Protein AF-A0A971TPI3-F1 (afdb_monomer)

Mean predicted aligned error: 12.89 Å

Sequence (382 aa):
MPWTTAAADTLTGEERGRYAQLAARSMSDFSSQDLGDYIRLRKKEQEGDPNGPLPVHEVRHFASRAVGTPYRLHAGRFDLTQADCVTFVERTIALGLARDFCTYQWLCDRLRHRNGSVDVLDRNFFTLADWVPNNSWLLRDITAELGAEPVSFDYVVFRRSFLRNVRYGLGSQPEAITAYEVQLGAFPTHEEAMEAVELYAAKGLPVIAERQPRGDRLLWIVLLQYPSHADAVAGLSQVRPIQPSAMLTERSKAAAKAAKIAAAPEKEVIEEHYVSRDDLPSVLHRLQSADVCLIIRSQQGSPGSKPSVYCDHMGILDISSEDGSVLLVHSSPPRVRADKLLDFLDRHRHIVGIKVLRMREDFEMPTMDGQDADAGAIKEVE

pLDDT: mean 78.59, std 21.13, range [24.19, 98.88]

Solvent-accessible surface area (backbone atoms only — not comparable to full-atom values): 21483 Å² total; per-residue (Å²): 134,87,88,77,76,75,59,51,82,65,55,52,76,66,53,46,52,53,41,53,57,55,70,74,48,62,55,45,76,48,50,74,64,54,48,25,50,45,40,36,47,52,52,44,55,38,70,37,40,96,77,45,76,50,52,49,55,34,20,40,50,42,49,62,57,43,52,65,29,34,41,31,85,86,35,53,82,83,44,51,54,36,20,19,26,64,48,39,45,41,41,22,50,17,57,24,69,32,66,36,50,68,50,26,53,50,39,34,38,32,57,44,8,48,81,37,42,94,41,83,88,36,39,42,78,45,58,79,84,30,32,48,64,57,35,48,66,46,34,41,80,42,37,72,73,52,76,52,82,56,48,73,45,70,36,74,42,47,50,23,62,47,56,74,64,57,63,70,85,71,95,76,80,95,68,91,70,71,57,48,74,42,48,34,49,76,23,81,41,68,65,64,39,48,56,51,44,52,58,39,42,76,73,73,43,62,65,48,80,46,74,61,94,78,69,96,61,42,27,31,35,34,36,65,60,33,94,39,74,71,72,69,51,66,92,56,94,61,65,53,79,74,49,72,68,55,57,50,45,51,54,47,50,52,51,53,50,52,49,52,43,69,68,39,54,60,68,48,76,42,85,44,63,24,38,38,57,86,50,41,81,79,33,54,90,72,62,51,53,39,24,37,39,34,34,27,29,52,42,82,54,62,93,93,50,76,59,48,50,48,79,77,48,40,25,36,27,37,58,38,91,87,78,64,48,54,25,38,34,32,28,42,90,72,26,20,40,74,40,50,44,66,63,52,48,67,76,37,75,54,46,51,26,37,30,38,30,33,68,50,93,81,52,70,82,80,62,90,83,59,77,76,79,80,87,68,86,73,75,83,77,133

Radius of gyration: 24.0 Å; Cα contacts (8 Å, |Δi|>4): 607; chains: 1; bounding box: 65×76×62 Å

Foldseek 3Di:
DDDDPPQPQQDDPVLVVLLVVLVVDQQLPDDLVSLQSNLQSVQRRQPSPPCRDDLLVQLLVLLVSFFPQFEDDPDDLLRSNYDAFQSSLQQSSLSSPDNGSVSSVQSSLQQQFQNSPPDPLRGQPACVPHNCVSCCLWKDWCFPVLPADWDKDKAKDQQLVVLVVPDPPDDDDPDDFPKDKFWQDWALDPVVQVVVCVVCVVVVFDWDWDWDPDDNTTIIIITTTDNDPCVNCPPRPGGDGPPVVVVVVVVVVVVVSVVSSVPDDRMDIDMDIFDFLVCCVVRLVVDAFFKKKFWKFWADDPPPDDTHIGGDGIFTWHQDPPPRFIWGFGADPGGTDTDRPNVVCVVPVRGGGIIIMDTDPPRDDDDPVPSPDPPDPPPDDD

Secondary structure (DSSP, 8-state):
-----PPP--S-HHHHHHHHHHHTS-GGG--HHHHHHHHHHHHHHHTT-TT---HHHHHHHHHHHTTTPBB-TT--SS-TT-B-HHHHHHHHHHHHH-SSHHHHHHHHHHHHBGGG---TTTB--SIIIIIHHHTTTTEEE-GGGGSSPPEEEEEEE-HHHHHHH--SSS----S----EEEEEEEESSHHHHHHHHHHHHHTT--EEEEE-SSSS--EEEEEEEES-HHHHHTT-SS-----HHHHHHHHHHHHHHHHHHHHS-S-EEEEEEEEETTTHHHHGGG--TTPEEEEEEEE--STTSPPEEEEEEEEEEEE-TTT-PEEEEEEETTEEEEEEHHHHHHH-TTEEEEEEEEE-SS--PPPTTGGGSSS-------

Structure (mmCIF, N/CA/C/O backbone):
data_AF-A0A971TPI3-F1
#
_entry.id   AF-A0A971TPI3-F1
#
loop_
_atom_site.group_PDB
_atom_site.id
_atom_site.type_symbol
_atom_site.label_atom_id
_atom_site.label_alt_id
_atom_site.label_comp_id
_atom_site.label_asym_id
_atom_site.label_entity_id
_atom_site.label_seq_id
_atom_site.pdbx_PDB_ins_code
_atom_site.Cartn_x
_atom_site.Cartn_y
_atom_site.Cartn_z
_atom_site.occupancy
_atom_site.B_iso_or_equiv
_atom_site.auth_seq_id
_atom_site.auth_comp_id
_atom_site.auth_asym_id
_atom_site.auth_atom_id
_atom_site.pdbx_PDB_model_num
ATOM 1 N N . MET A 1 1 ? -15.466 -32.227 21.411 1.00 34.19 1 MET A N 1
ATOM 2 C CA . MET A 1 1 ? -15.448 -31.221 22.493 1.00 34.19 1 MET A CA 1
ATOM 3 C C . MET A 1 1 ? -15.855 -29.890 21.880 1.00 34.19 1 MET A C 1
ATOM 5 O O . MET A 1 1 ? -15.120 -29.441 21.008 1.00 34.19 1 MET A O 1
ATOM 9 N N . PRO A 1 2 ? -17.015 -29.300 22.210 1.00 32.81 2 PRO A N 1
ATOM 10 C CA . PRO A 1 2 ? -17.340 -27.970 21.716 1.00 32.81 2 PRO A CA 1
ATOM 11 C C . PRO A 1 2 ? -16.542 -26.942 22.527 1.00 32.81 2 PRO A C 1
ATOM 13 O O . PRO A 1 2 ? -16.675 -26.859 23.746 1.00 32.81 2 PRO A O 1
ATOM 16 N N . TRP A 1 3 ? -15.664 -26.207 21.849 1.00 31.50 3 TRP A N 1
ATOM 17 C CA . TRP A 1 3 ? -14.920 -25.091 22.421 1.00 31.50 3 TRP A CA 1
ATOM 18 C C . TRP A 1 3 ? -15.837 -23.867 22.442 1.00 31.50 3 TRP A C 1
ATOM 20 O O . TRP A 1 3 ? -15.974 -23.168 21.445 1.00 31.50 3 TRP A O 1
ATOM 30 N N . THR A 1 4 ? -16.496 -23.625 23.570 1.00 38.69 4 THR A N 1
ATOM 31 C CA . THR A 1 4 ? -17.126 -22.336 23.879 1.00 38.69 4 THR A CA 1
ATOM 32 C C . THR A 1 4 ? -16.383 -21.707 25.045 1.00 38.69 4 THR A C 1
ATOM 34 O O . THR A 1 4 ? -16.837 -21.754 26.185 1.00 38.69 4 THR A O 1
ATOM 37 N N . THR A 1 5 ? -15.223 -21.121 24.771 1.00 38.56 5 THR A N 1
ATOM 38 C CA . THR A 1 5 ? -14.745 -19.993 25.570 1.00 38.56 5 THR A CA 1
ATOM 39 C C . THR A 1 5 ? -15.382 -18.755 24.966 1.00 38.56 5 THR A C 1
ATOM 41 O O . THR A 1 5 ? -14.972 -18.301 23.902 1.00 38.56 5 THR A O 1
ATOM 44 N N . ALA A 1 6 ? -16.444 -18.258 25.605 1.00 41.62 6 ALA A N 1
ATOM 45 C CA . ALA A 1 6 ? -16.920 -16.910 25.337 1.00 41.62 6 ALA A CA 1
ATOM 46 C C . ALA A 1 6 ? -15.723 -15.969 25.521 1.00 41.62 6 ALA A C 1
ATOM 48 O O . ALA A 1 6 ? -15.088 -16.005 26.579 1.00 41.62 6 ALA A O 1
ATOM 49 N N . ALA A 1 7 ? -15.379 -15.203 24.483 1.00 49.88 7 ALA A N 1
ATOM 50 C CA . ALA A 1 7 ? -14.380 -14.149 24.596 1.00 49.88 7 ALA A CA 1
ATOM 51 C C . ALA A 1 7 ? -14.745 -13.291 25.814 1.00 49.88 7 ALA A C 1
ATOM 53 O O . ALA A 1 7 ? -15.918 -12.945 25.992 1.00 49.88 7 ALA A O 1
ATOM 54 N N . ALA A 1 8 ? -13.773 -13.035 26.692 1.00 55.38 8 ALA A N 1
ATOM 55 C CA . ALA A 1 8 ? -13.998 -12.175 27.844 1.00 55.38 8 ALA A CA 1
ATOM 56 C C . ALA A 1 8 ? -14.561 -10.846 27.335 1.00 55.38 8 ALA A C 1
ATOM 58 O O . ALA A 1 8 ? -14.019 -10.264 26.398 1.00 55.38 8 ALA A O 1
ATOM 59 N N . ASP A 1 9 ? -15.677 -10.404 27.904 1.00 64.81 9 ASP A N 1
ATOM 60 C CA . ASP A 1 9 ? -16.329 -9.189 27.447 1.00 64.81 9 ASP A CA 1
ATOM 61 C C . ASP A 1 9 ? -15.531 -7.971 27.928 1.00 64.81 9 ASP A C 1
ATOM 63 O O . ASP A 1 9 ? -15.686 -7.505 29.056 1.00 64.81 9 ASP A O 1
ATOM 67 N N . THR A 1 10 ? -14.585 -7.524 27.106 1.00 83.62 10 THR A N 1
ATOM 68 C CA . THR A 1 10 ? -13.577 -6.522 27.475 1.00 83.62 10 THR A CA 1
ATOM 69 C C . THR A 1 10 ? -14.098 -5.088 27.402 1.00 83.62 10 THR A C 1
ATOM 71 O O . THR A 1 10 ? -13.563 -4.209 28.080 1.00 83.62 10 THR A O 1
ATOM 74 N N . LEU A 1 11 ? -15.136 -4.822 26.603 1.00 88.38 11 LEU A N 1
ATOM 75 C CA . LEU A 1 11 ? -15.721 -3.490 26.435 1.00 88.38 11 LEU A CA 1
ATOM 76 C C . LEU A 1 11 ? -16.780 -3.186 27.502 1.00 88.38 11 LEU A C 1
ATOM 78 O O . LEU A 1 11 ? -17.653 -4.007 27.789 1.00 88.38 11 LEU A O 1
ATOM 82 N N . THR A 1 12 ? -16.789 -1.955 28.023 1.00 92.69 12 THR A N 1
ATOM 83 C CA . THR A 1 12 ? -17.933 -1.468 28.813 1.00 92.69 12 THR A CA 1
ATOM 84 C C . THR A 1 12 ? -19.187 -1.320 27.938 1.00 92.69 12 THR A C 1
ATOM 86 O O . THR A 1 12 ? -19.118 -1.297 26.707 1.00 92.69 12 THR A O 1
ATOM 89 N N . GLY A 1 13 ? -20.367 -1.184 28.557 1.00 93.25 13 GLY A N 1
ATOM 90 C CA . GLY A 1 13 ? -21.617 -0.963 27.815 1.00 93.25 13 GLY A CA 1
ATOM 91 C C . GLY A 1 13 ? -21.589 0.292 26.930 1.00 93.25 13 GLY A C 1
ATOM 92 O O . GLY A 1 13 ? -22.049 0.253 25.790 1.00 93.25 13 GLY A O 1
ATOM 93 N N . GLU A 1 14 ? -20.992 1.381 27.424 1.00 94.62 14 GLU A N 1
ATOM 94 C CA . GLU A 1 14 ? -20.804 2.626 26.667 1.00 94.62 14 GLU A CA 1
ATOM 95 C C . GLU A 1 14 ? -19.835 2.434 25.493 1.00 94.62 14 GLU A C 1
ATOM 97 O O . GLU A 1 14 ? -20.136 2.818 24.362 1.00 94.62 14 GLU A O 1
ATOM 102 N N . GLU A 1 15 ? -18.701 1.775 25.739 1.00 95.25 15 GLU A N 1
ATOM 103 C CA . GLU A 1 15 ? -17.701 1.484 24.712 1.00 95.25 15 GLU A CA 1
ATOM 104 C C . GLU A 1 15 ? -18.266 0.612 23.591 1.00 95.25 15 GLU A C 1
ATOM 106 O O . GLU A 1 15 ? -18.025 0.890 22.417 1.00 95.25 15 GLU A O 1
ATOM 111 N N . ARG A 1 16 ? -19.073 -0.399 23.932 1.00 94.62 16 ARG A N 1
ATOM 112 C CA . ARG A 1 16 ? -19.761 -1.231 22.939 1.00 94.62 16 ARG A CA 1
ATOM 113 C C . ARG A 1 16 ? -20.748 -0.418 22.110 1.00 94.62 16 ARG A C 1
ATOM 115 O O . ARG A 1 16 ? -20.797 -0.583 20.893 1.00 94.62 16 ARG A O 1
ATOM 122 N N . GLY A 1 17 ? -21.504 0.476 22.749 1.00 96.44 17 GLY A N 1
ATOM 123 C CA . GLY A 1 17 ? -22.415 1.390 22.059 1.00 96.44 17 GLY A CA 1
ATOM 124 C C . GLY A 1 17 ? -21.681 2.288 21.062 1.00 96.44 17 GLY A C 1
ATOM 125 O O . GLY A 1 17 ? -22.074 2.377 19.896 1.00 96.44 17 GLY A O 1
ATOM 126 N N . ARG A 1 18 ? -20.564 2.893 21.487 1.00 96.56 18 ARG A N 1
ATOM 127 C CA . ARG A 1 18 ? -19.708 3.725 20.629 1.00 96.56 18 ARG A CA 1
ATOM 128 C C . ARG A 1 18 ? -19.097 2.925 19.480 1.00 96.56 18 ARG A C 1
ATOM 130 O O . ARG A 1 18 ? -19.127 3.380 18.337 1.00 96.56 18 ARG A O 1
ATOM 137 N N . TYR A 1 19 ? -18.575 1.734 19.757 1.00 95.88 19 TYR A N 1
ATOM 138 C CA . TYR A 1 19 ? -17.974 0.882 18.737 1.00 95.88 19 TYR A CA 1
ATOM 139 C C . TYR A 1 19 ? -19.001 0.440 17.691 1.00 95.88 19 TYR A C 1
ATOM 141 O O . TYR A 1 19 ? -18.743 0.581 16.499 1.00 95.88 19 TYR A O 1
ATOM 149 N N . ALA A 1 20 ? -20.195 0.013 18.112 1.00 96.25 20 ALA A N 1
ATOM 150 C CA . ALA A 1 20 ? -21.283 -0.344 17.203 1.00 96.25 20 ALA A CA 1
ATOM 151 C C . ALA A 1 20 ? -21.720 0.845 16.326 1.00 96.25 20 ALA A C 1
ATOM 153 O O . ALA A 1 20 ? -21.923 0.683 15.122 1.00 96.25 20 ALA A O 1
ATOM 154 N N . GLN A 1 21 ? -21.802 2.054 16.896 1.00 97.12 21 GLN A N 1
ATOM 155 C CA . GLN A 1 21 ? -22.106 3.276 16.144 1.00 97.12 21 GLN A CA 1
ATOM 156 C C . GLN A 1 21 ? -21.060 3.553 15.051 1.00 97.12 21 GLN A C 1
ATOM 158 O O . GLN A 1 21 ? -21.416 3.888 13.921 1.00 97.12 21 GLN A O 1
ATOM 163 N N . LEU A 1 22 ? -19.770 3.418 15.372 1.00 96.56 22 LEU A N 1
ATOM 164 C CA . LEU A 1 22 ? -18.677 3.602 14.412 1.00 96.56 22 LEU A CA 1
ATOM 165 C C . LEU A 1 22 ? -18.646 2.478 13.366 1.00 96.56 22 LEU A C 1
ATOM 167 O O . LEU A 1 22 ? -18.477 2.735 12.174 1.00 96.56 22 LEU A O 1
ATOM 171 N N . ALA A 1 23 ? -18.878 1.234 13.783 1.00 95.31 23 ALA A N 1
ATOM 172 C CA . ALA A 1 23 ? -18.947 0.079 12.898 1.00 95.31 23 ALA A CA 1
ATOM 173 C C . ALA A 1 23 ? -20.118 0.169 11.899 1.00 95.31 23 ALA A C 1
ATOM 175 O O . ALA A 1 23 ? -20.005 -0.342 10.790 1.00 95.31 23 ALA A O 1
ATOM 176 N N . ALA A 1 24 ? -21.209 0.862 12.224 1.00 95.50 24 ALA A N 1
ATOM 177 C CA . ALA A 1 24 ? -22.316 1.077 11.289 1.00 95.50 24 ALA A CA 1
ATOM 178 C C . ALA A 1 24 ? -22.044 2.168 10.231 1.00 95.50 24 ALA A C 1
ATOM 180 O O . ALA A 1 24 ? -22.747 2.238 9.225 1.00 95.50 24 ALA A O 1
ATOM 181 N N . ARG A 1 25 ? -21.043 3.031 10.447 1.00 94.44 25 ARG A N 1
ATOM 182 C CA . ARG A 1 25 ? -20.687 4.147 9.555 1.00 94.44 25 ARG A CA 1
ATOM 183 C C . ARG A 1 25 ? -19.625 3.740 8.531 1.00 94.44 25 ARG A C 1
ATOM 185 O O . ARG A 1 25 ? -18.779 2.885 8.805 1.00 94.44 25 ARG A O 1
ATOM 192 N N . SER A 1 26 ? -19.624 4.415 7.379 1.00 93.56 26 SER A N 1
ATOM 193 C CA . SER A 1 26 ? -18.519 4.340 6.418 1.00 93.56 26 SER A CA 1
ATOM 194 C C . SER A 1 26 ? -17.253 4.949 7.019 1.00 93.56 26 SER A C 1
ATOM 196 O O . SER A 1 26 ? -17.314 5.989 7.677 1.00 93.56 26 SER A O 1
ATOM 198 N N . MET A 1 27 ? -16.089 4.348 6.749 1.00 91.62 27 MET A N 1
ATOM 199 C CA . MET A 1 27 ? -14.809 4.934 7.171 1.00 91.62 27 MET A CA 1
ATOM 200 C C . MET A 1 27 ? -14.518 6.270 6.478 1.00 91.62 27 MET A C 1
ATOM 202 O O . MET A 1 27 ? -13.765 7.071 7.020 1.00 91.62 27 MET A O 1
ATOM 206 N N . SER A 1 28 ? -15.133 6.539 5.320 1.00 89.81 28 SER A N 1
ATOM 207 C CA . SER A 1 28 ? -15.018 7.837 4.640 1.00 89.81 28 SER A CA 1
ATOM 208 C C . SER A 1 28 ? -15.566 9.004 5.455 1.00 89.81 28 SER A C 1
ATOM 210 O O . SER A 1 28 ? -15.191 10.142 5.198 1.00 89.81 28 SER A O 1
ATOM 212 N N . ASP A 1 29 ? -16.432 8.722 6.429 1.00 88.75 29 ASP A N 1
ATOM 213 C CA . ASP A 1 29 ? -17.135 9.735 7.215 1.00 88.75 29 ASP A CA 1
ATOM 214 C C . ASP A 1 29 ? -16.492 9.927 8.594 1.00 88.75 29 ASP A C 1
ATOM 216 O O . ASP A 1 29 ? -17.061 10.591 9.463 1.00 88.75 29 ASP A O 1
ATOM 220 N N . PHE A 1 30 ? -15.355 9.275 8.850 1.00 85.50 30 PHE A N 1
ATOM 221 C CA . PHE A 1 30 ? -14.676 9.329 10.138 1.00 85.50 30 PHE A CA 1
ATOM 222 C C . PHE A 1 30 ? -13.859 10.614 10.255 1.00 85.50 30 PHE A C 1
ATOM 224 O O . PHE A 1 30 ? -13.057 10.947 9.383 1.00 85.50 30 PHE A O 1
ATOM 231 N N . SER A 1 31 ? -14.002 11.293 11.391 1.00 84.19 31 SER A N 1
ATOM 232 C CA . SER A 1 31 ? -12.979 12.225 11.867 1.00 84.19 31 SER A CA 1
ATOM 233 C C . SER A 1 31 ? -11.734 11.468 12.357 1.00 84.19 31 SER A C 1
ATOM 235 O O . SER A 1 31 ? -11.777 10.261 12.604 1.00 84.19 31 SER A O 1
ATOM 237 N N . SER A 1 32 ? -10.625 12.178 12.584 1.00 79.94 32 SER A N 1
ATOM 238 C CA . SER A 1 32 ? -9.436 11.593 13.226 1.00 79.94 32 SER A CA 1
ATOM 239 C C . SER A 1 32 ? -9.753 10.990 14.602 1.00 79.94 32 SER A C 1
ATOM 241 O O . SER A 1 32 ? -9.215 9.939 14.948 1.00 79.94 32 SER A O 1
ATOM 243 N N . GLN A 1 33 ? -10.663 11.615 15.362 1.00 82.62 33 GLN A N 1
ATOM 244 C CA . GLN A 1 33 ? -11.116 11.099 16.656 1.00 82.62 33 GLN A CA 1
ATOM 245 C C . GLN A 1 33 ? -11.944 9.820 16.495 1.00 82.62 33 GLN A C 1
ATOM 247 O O . GLN A 1 33 ? -11.685 8.844 17.190 1.00 82.62 33 GLN A O 1
ATOM 252 N N . ASP A 1 34 ? -12.896 9.795 15.554 1.00 87.50 34 ASP A N 1
ATOM 253 C CA . ASP A 1 34 ? -13.685 8.590 15.257 1.00 87.50 34 ASP A CA 1
ATOM 254 C C . ASP A 1 34 ? -12.780 7.412 14.871 1.00 87.50 34 ASP A C 1
ATOM 256 O O . ASP A 1 34 ? -12.996 6.287 15.317 1.00 87.50 34 ASP A O 1
ATOM 260 N N . LEU A 1 35 ? -11.746 7.668 14.062 1.00 87.12 35 LEU A N 1
ATOM 261 C CA . LEU A 1 35 ? -10.783 6.647 13.666 1.00 87.12 35 LEU A CA 1
ATOM 262 C C . LEU A 1 35 ? -9.962 6.139 14.855 1.00 87.12 35 LEU A C 1
ATOM 264 O O . LEU A 1 35 ? -9.815 4.928 15.018 1.00 87.12 35 LEU A O 1
ATOM 268 N N . GLY A 1 36 ? -9.450 7.047 15.689 1.00 86.12 36 GLY A N 1
ATOM 269 C CA . GLY A 1 36 ? -8.718 6.689 16.903 1.00 86.12 36 GLY A CA 1
ATOM 270 C C . GLY A 1 36 ? -9.563 5.851 17.865 1.00 86.12 36 GLY A C 1
ATOM 271 O O . GLY A 1 36 ? -9.105 4.806 18.331 1.00 86.12 36 GLY A O 1
ATOM 272 N N . ASP A 1 37 ? -10.814 6.260 18.094 1.00 88.50 37 ASP A N 1
ATOM 273 C CA . ASP A 1 37 ? -11.783 5.509 18.895 1.00 88.50 37 ASP A CA 1
ATOM 274 C C . ASP A 1 37 ? -12.017 4.115 18.310 1.00 88.50 37 ASP A C 1
ATOM 276 O O . ASP A 1 37 ? -11.981 3.129 19.042 1.00 88.50 37 ASP A O 1
ATOM 280 N N . TYR A 1 38 ? -12.231 4.018 16.995 1.00 95.00 38 TYR A N 1
ATOM 281 C CA . TYR A 1 38 ? -12.516 2.752 16.327 1.00 95.00 38 TYR A CA 1
ATOM 282 C C . TYR A 1 38 ? -11.358 1.758 16.444 1.00 95.00 38 TYR A C 1
ATOM 284 O O . TYR A 1 38 ? -11.591 0.605 16.802 1.00 95.00 38 TYR A O 1
ATOM 292 N N . ILE A 1 39 ? -10.118 2.197 16.189 1.00 90.50 39 ILE A N 1
ATOM 293 C CA . ILE A 1 39 ? -8.923 1.348 16.318 1.00 90.50 39 ILE A CA 1
ATOM 294 C C . ILE A 1 39 ? -8.799 0.846 17.761 1.00 90.50 39 ILE A C 1
ATOM 296 O O . ILE A 1 39 ? -8.692 -0.360 17.985 1.00 90.50 39 ILE A O 1
ATOM 300 N N . ARG A 1 40 ? -8.874 1.754 18.743 1.00 90.69 40 ARG A N 1
ATOM 301 C CA . ARG A 1 40 ? -8.741 1.415 20.165 1.00 90.69 40 ARG A CA 1
ATOM 302 C C . ARG A 1 40 ? -9.818 0.428 20.618 1.00 90.69 40 ARG A C 1
ATOM 304 O O . ARG A 1 40 ? -9.504 -0.567 21.263 1.00 90.69 40 ARG A O 1
ATOM 311 N N . LEU A 1 41 ? -11.082 0.708 20.301 1.00 92.56 41 LEU A N 1
ATOM 312 C CA . LEU A 1 41 ? -12.219 -0.117 20.715 1.00 92.56 41 LEU A CA 1
ATOM 313 C C . LEU A 1 41 ? -12.183 -1.497 20.063 1.00 92.56 41 LEU A C 1
ATOM 315 O O . LEU A 1 41 ? -12.420 -2.488 20.745 1.00 92.56 41 LEU A O 1
ATOM 319 N N . ARG A 1 42 ? -11.820 -1.572 18.778 1.00 91.75 42 ARG A N 1
ATOM 320 C CA . ARG A 1 42 ? -11.638 -2.844 18.078 1.00 91.75 42 ARG A CA 1
ATOM 321 C C . ARG A 1 42 ? -10.539 -3.689 18.713 1.00 91.75 42 ARG A C 1
ATOM 323 O O . ARG A 1 42 ? -10.759 -4.867 18.963 1.00 91.75 42 ARG A O 1
ATOM 330 N N . LYS A 1 43 ? -9.374 -3.100 19.000 1.00 86.69 43 LYS A N 1
ATOM 331 C CA . LYS A 1 43 ? -8.283 -3.824 19.671 1.00 86.69 43 LYS A CA 1
ATOM 332 C C . LYS A 1 43 ? -8.720 -4.319 21.043 1.00 86.69 43 LYS A C 1
ATOM 334 O O . LYS A 1 43 ? -8.518 -5.487 21.345 1.00 86.69 43 LYS A O 1
ATOM 339 N N . LYS A 1 44 ? -9.397 -3.471 21.817 1.00 87.62 44 LYS A N 1
ATOM 340 C CA . LYS A 1 44 ? -9.919 -3.844 23.130 1.00 87.62 44 LYS A CA 1
ATOM 341 C C . LYS A 1 44 ? -10.931 -4.989 23.043 1.00 87.62 44 LYS A C 1
ATOM 343 O O . LYS A 1 44 ? -10.796 -5.950 23.786 1.00 87.62 44 LYS A O 1
ATOM 348 N N . GLU A 1 45 ? -11.880 -4.955 22.105 1.00 86.56 45 GLU A N 1
ATOM 349 C CA . GLU A 1 45 ? -12.819 -6.066 21.842 1.00 86.56 45 GLU A CA 1
ATOM 350 C C . GLU A 1 45 ? -12.091 -7.392 21.554 1.00 86.56 45 GLU A C 1
ATOM 352 O O . GLU A 1 45 ? -12.550 -8.462 21.945 1.00 86.56 45 GLU A O 1
ATOM 357 N N . GLN A 1 46 ? -10.931 -7.313 20.905 1.00 82.62 46 GLN A N 1
ATOM 358 C CA . GLN A 1 46 ? -10.120 -8.461 20.507 1.00 82.62 46 GLN A CA 1
ATOM 359 C C . GLN A 1 46 ? -9.172 -8.974 21.603 1.00 82.62 46 GLN A C 1
ATOM 361 O O . GLN A 1 46 ? -8.696 -10.100 21.491 1.00 82.62 46 GLN A O 1
ATOM 366 N N . GLU A 1 47 ? -8.903 -8.206 22.667 1.00 75.19 47 GLU A N 1
ATOM 367 C CA . GLU A 1 47 ? -7.999 -8.597 23.771 1.00 75.19 47 GLU A CA 1
ATOM 368 C C . GLU A 1 47 ? -8.446 -9.880 24.500 1.00 75.19 47 GLU A C 1
ATOM 370 O O . GLU A 1 47 ? -7.636 -10.530 25.158 1.00 75.19 47 GLU A O 1
ATOM 375 N N . GLY A 1 48 ? -9.719 -10.268 24.372 1.00 60.06 48 GLY A N 1
ATOM 376 C CA . GLY A 1 48 ? -10.259 -11.517 24.914 1.00 60.06 48 GLY A CA 1
ATOM 377 C C . GLY A 1 48 ? -9.971 -12.771 24.075 1.00 60.06 48 GLY A C 1
ATOM 378 O O . GLY A 1 48 ? -10.336 -13.865 24.510 1.00 60.06 48 GLY A O 1
ATOM 379 N N . ASP A 1 49 ? -9.356 -12.636 22.895 1.00 64.12 49 ASP A N 1
ATOM 380 C CA . ASP A 1 49 ? -9.000 -13.752 22.015 1.00 64.12 49 ASP A CA 1
ATOM 381 C C . ASP A 1 49 ? -7.524 -14.156 22.220 1.00 64.12 49 ASP A C 1
ATOM 383 O O . ASP A 1 49 ? -6.618 -13.406 21.844 1.00 64.12 49 ASP A O 1
ATOM 387 N N . PRO A 1 50 ? -7.236 -15.343 22.790 1.00 52.22 50 PRO A N 1
ATOM 388 C CA . PRO A 1 50 ? -5.866 -15.832 22.950 1.00 52.22 50 PRO A CA 1
ATOM 389 C C . PRO A 1 50 ? -5.152 -16.097 21.611 1.00 52.22 50 PRO A C 1
ATOM 391 O O . PRO A 1 50 ? -3.932 -16.239 21.601 1.00 52.22 50 PRO A O 1
ATOM 394 N N . ASN A 1 51 ? -5.885 -16.128 20.492 1.00 51.56 51 ASN A N 1
ATOM 395 C CA . ASN A 1 51 ? -5.354 -16.151 19.128 1.00 51.56 51 ASN A CA 1
ATOM 396 C C . ASN A 1 51 ? -5.519 -14.793 18.428 1.00 51.56 51 ASN A C 1
ATOM 398 O O . ASN A 1 51 ? -5.656 -14.780 17.202 1.00 51.56 51 ASN A O 1
ATOM 402 N N . GLY A 1 52 ? -5.561 -13.698 19.207 1.00 57.75 52 GLY A N 1
ATOM 403 C CA . GLY A 1 52 ? -5.919 -12.338 18.793 1.00 57.75 52 GLY A CA 1
ATOM 404 C C . GLY A 1 52 ? -5.500 -12.010 17.362 1.00 57.75 52 GLY A C 1
ATOM 405 O O . GLY A 1 52 ? -4.425 -12.425 16.925 1.00 57.75 52 GLY A O 1
ATOM 406 N N . PRO A 1 53 ? -6.350 -11.310 16.594 1.00 66.56 53 PRO A N 1
ATOM 407 C CA . PRO A 1 53 ? -6.350 -11.436 15.151 1.00 66.56 53 PRO A CA 1
ATOM 408 C C . PRO A 1 53 ? -4.982 -11.100 14.586 1.00 66.56 53 PRO A C 1
ATOM 410 O O . PRO A 1 53 ? -4.458 -9.998 14.770 1.00 66.56 53 PRO A O 1
ATOM 413 N N . LEU A 1 54 ? -4.425 -12.088 13.886 1.00 82.00 54 LEU A N 1
ATOM 414 C CA . LEU A 1 54 ? -3.188 -11.941 13.144 1.00 82.00 54 LEU A CA 1
ATOM 415 C C . LEU A 1 54 ? -3.269 -10.668 12.287 1.00 82.00 54 LEU A C 1
ATOM 417 O O . LEU A 1 54 ? -4.339 -10.382 11.739 1.00 82.00 54 LEU A O 1
ATOM 421 N N . PRO A 1 55 ? -2.165 -9.925 12.107 1.00 88.56 55 PRO A N 1
ATOM 422 C CA . PRO A 1 55 ? -2.125 -8.735 11.259 1.00 88.56 55 PRO A CA 1
ATOM 423 C C . PRO A 1 55 ? -2.854 -8.886 9.916 1.00 88.56 55 PRO A C 1
ATOM 425 O O . PRO A 1 55 ? -3.578 -7.987 9.495 1.00 88.56 55 PRO A O 1
ATOM 428 N N . VAL A 1 56 ? -2.749 -10.056 9.281 1.00 90.75 56 VAL A N 1
ATOM 429 C CA . VAL A 1 56 ? -3.442 -10.386 8.026 1.00 90.75 56 VAL A CA 1
ATOM 430 C C . VAL A 1 56 ? -4.974 -10.315 8.128 1.00 90.75 56 VAL A C 1
ATOM 432 O O . VAL A 1 56 ? -5.628 -9.833 7.204 1.00 90.75 56 VAL A O 1
ATOM 435 N N . HIS A 1 57 ? -5.569 -10.721 9.253 1.00 91.44 57 HIS A N 1
ATOM 436 C CA . HIS A 1 57 ? -7.014 -10.619 9.481 1.00 91.44 57 HIS A CA 1
ATOM 437 C C . HIS A 1 57 ? -7.454 -9.159 9.613 1.00 91.44 57 HIS A C 1
ATOM 439 O O . HIS A 1 57 ? -8.503 -8.774 9.094 1.00 91.44 57 HIS A O 1
ATOM 445 N N . GLU A 1 58 ? -6.634 -8.329 10.254 1.00 93.56 58 GLU A N 1
ATOM 446 C CA . GLU A 1 58 ? -6.929 -6.908 10.416 1.00 93.56 58 GLU A CA 1
ATOM 447 C C . GLU A 1 58 ? -6.764 -6.142 9.099 1.00 93.56 58 GLU A C 1
ATOM 449 O O . GLU A 1 58 ? -7.634 -5.351 8.737 1.00 93.56 58 GLU A O 1
ATOM 454 N N . VAL A 1 59 ? -5.719 -6.432 8.318 1.00 96.62 59 VAL A N 1
ATOM 455 C CA . VAL A 1 59 ? -5.556 -5.882 6.961 1.00 96.62 59 VAL A CA 1
ATOM 456 C C . VAL A 1 59 ? -6.756 -6.248 6.084 1.00 96.62 59 VAL A C 1
ATOM 458 O O . VAL A 1 59 ? -7.323 -5.372 5.429 1.00 96.62 59 VAL A O 1
ATOM 461 N N . ARG A 1 60 ? -7.207 -7.511 6.117 1.00 95.88 60 ARG A N 1
ATOM 462 C CA . ARG A 1 60 ? -8.422 -7.951 5.413 1.00 95.88 60 ARG A CA 1
ATOM 463 C C . ARG A 1 60 ? -9.659 -7.165 5.860 1.00 95.88 60 ARG A C 1
ATOM 465 O O . ARG A 1 60 ? -10.417 -6.686 5.016 1.00 95.88 60 ARG A O 1
ATOM 472 N N . HIS A 1 61 ? -9.858 -7.005 7.169 1.00 95.56 61 HIS A N 1
ATOM 473 C CA . HIS A 1 61 ? -10.975 -6.234 7.724 1.00 95.56 61 HIS A CA 1
ATOM 474 C C . HIS A 1 61 ? -10.983 -4.798 7.195 1.00 95.56 61 HIS A C 1
ATOM 476 O O . HIS A 1 61 ? -11.995 -4.336 6.667 1.00 95.56 61 HIS A O 1
ATOM 482 N N . PHE A 1 62 ? -9.850 -4.097 7.262 1.00 97.31 62 PHE A N 1
ATOM 483 C CA . PHE A 1 62 ? -9.764 -2.716 6.787 1.00 97.31 62 PHE A CA 1
ATOM 484 C C . PHE A 1 62 ? -9.848 -2.590 5.260 1.00 97.31 62 PHE A C 1
ATOM 486 O O . PHE A 1 62 ? -10.375 -1.589 4.773 1.00 97.31 62 PHE A O 1
ATOM 493 N N . ALA A 1 63 ? -9.412 -3.600 4.498 1.00 97.81 63 ALA A N 1
ATOM 494 C CA . ALA A 1 63 ? -9.634 -3.658 3.053 1.00 97.81 63 ALA A CA 1
ATOM 495 C C . ALA A 1 63 ? -11.137 -3.702 2.740 1.00 97.81 63 ALA A C 1
ATOM 497 O O . ALA A 1 63 ? -11.631 -2.902 1.946 1.00 97.81 63 ALA A O 1
ATOM 498 N N . SER A 1 64 ? -11.879 -4.585 3.419 1.00 96.19 64 SER A N 1
ATOM 499 C CA . SER A 1 64 ? -13.333 -4.702 3.262 1.00 96.19 64 SER A CA 1
ATOM 500 C C . SER A 1 64 ? -14.062 -3.423 3.672 1.00 96.19 64 SER A C 1
ATOM 502 O O . SER A 1 64 ? -14.942 -2.960 2.948 1.00 96.19 64 SER A O 1
ATOM 504 N N . ARG A 1 65 ? -13.672 -2.811 4.795 1.00 96.25 65 ARG A N 1
ATOM 505 C CA . ARG A 1 65 ? -14.273 -1.568 5.306 1.00 96.25 65 ARG A CA 1
ATOM 506 C C . ARG A 1 65 ? -14.106 -0.371 4.371 1.00 96.25 65 ARG A C 1
ATOM 508 O O . ARG A 1 65 ? -14.878 0.578 4.467 1.00 96.25 65 ARG A O 1
ATOM 515 N N . ALA A 1 66 ? -13.076 -0.383 3.529 1.00 96.88 66 ALA A N 1
ATOM 516 C CA . ALA A 1 66 ? -12.783 0.694 2.592 1.00 96.88 66 ALA A CA 1
ATOM 517 C C . ALA A 1 66 ? -13.562 0.570 1.272 1.00 96.88 66 ALA A C 1
ATOM 519 O O . ALA A 1 66 ? -13.545 1.506 0.475 1.00 96.88 66 ALA A O 1
ATOM 520 N N . VAL A 1 67 ? -14.247 -0.553 1.013 1.00 97.12 67 VAL A N 1
ATOM 521 C CA . VAL A 1 67 ? -15.099 -0.702 -0.176 1.00 97.12 67 VAL A CA 1
ATOM 522 C C . VAL A 1 67 ? -16.156 0.401 -0.193 1.00 97.12 67 VAL A C 1
ATOM 524 O O . VAL A 1 67 ? -16.865 0.622 0.783 1.00 97.12 67 VAL A O 1
ATOM 527 N N . GLY A 1 68 ? -16.258 1.103 -1.321 1.00 97.19 68 GLY A N 1
ATOM 528 C CA . GLY A 1 68 ? -17.131 2.265 -1.474 1.00 97.19 68 GLY A CA 1
ATOM 529 C C . GLY A 1 68 ? -16.425 3.616 -1.345 1.00 97.19 68 GLY A C 1
ATOM 530 O O . GLY A 1 68 ? -16.951 4.587 -1.889 1.00 97.19 68 GLY A O 1
ATOM 531 N N . THR A 1 69 ? -15.231 3.692 -0.737 1.00 97.31 69 THR A N 1
ATOM 532 C CA . THR A 1 69 ? -14.473 4.950 -0.617 1.00 97.31 69 THR A CA 1
ATOM 533 C C . THR A 1 69 ? -14.214 5.564 -2.003 1.00 97.31 69 THR A C 1
ATOM 535 O O . THR A 1 69 ? -13.652 4.884 -2.869 1.00 97.31 69 THR A O 1
ATOM 538 N N . PRO A 1 70 ? -14.601 6.831 -2.245 1.00 96.56 70 PRO A N 1
ATOM 539 C CA . PRO A 1 70 ? -14.384 7.520 -3.513 1.00 96.56 70 PRO A CA 1
ATOM 540 C C . PRO A 1 70 ? -12.932 7.506 -4.001 1.00 96.56 70 PRO A C 1
ATOM 542 O O . PRO A 1 70 ? -11.986 7.667 -3.230 1.00 96.56 70 PRO A O 1
ATOM 545 N N . TYR A 1 71 ? -12.750 7.365 -5.313 1.00 94.38 71 TYR A N 1
ATOM 546 C CA . TYR A 1 71 ? -11.429 7.449 -5.921 1.00 94.38 71 TYR A CA 1
ATOM 547 C C . TYR A 1 71 ? -10.981 8.906 -6.079 1.00 94.38 71 TYR A C 1
ATOM 549 O O . TYR A 1 71 ? -11.720 9.734 -6.614 1.00 94.38 71 TYR A O 1
ATOM 557 N N . ARG A 1 72 ? -9.726 9.192 -5.721 1.00 88.50 72 ARG A N 1
ATOM 558 C CA . ARG A 1 72 ? -9.031 10.428 -6.101 1.00 88.50 72 ARG A CA 1
ATOM 559 C C . ARG A 1 72 ? -7.553 10.165 -6.305 1.00 88.50 72 ARG A C 1
ATOM 561 O O . ARG A 1 72 ? -6.872 9.727 -5.384 1.00 88.50 72 ARG A O 1
ATOM 568 N N . LEU A 1 73 ? -7.052 10.504 -7.489 1.00 80.81 73 LEU A N 1
ATOM 569 C CA . LEU A 1 73 ? -5.618 10.511 -7.749 1.00 80.81 73 LEU A CA 1
ATOM 570 C C . LEU A 1 73 ? -4.928 11.512 -6.811 1.00 80.81 73 LEU A C 1
ATOM 572 O O . LEU A 1 73 ? -5.391 12.647 -6.681 1.00 80.81 73 LEU A O 1
ATOM 576 N N . HIS A 1 74 ? -3.825 11.097 -6.185 1.00 78.69 74 HIS A N 1
ATOM 577 C CA . HIS A 1 74 ? -3.108 11.885 -5.179 1.00 78.69 74 HIS A CA 1
ATOM 578 C C . HIS A 1 74 ? -3.949 12.171 -3.928 1.00 78.69 74 HIS A C 1
ATOM 580 O O . HIS A 1 74 ? -3.869 13.262 -3.361 1.00 78.69 74 HIS A O 1
ATOM 586 N N . ALA A 1 75 ? -4.764 11.198 -3.506 1.00 75.88 75 ALA A N 1
ATOM 587 C CA . ALA A 1 75 ? -5.503 11.288 -2.252 1.00 75.88 75 ALA A CA 1
ATOM 588 C C . ALA A 1 75 ? -4.565 11.593 -1.068 1.00 75.88 75 ALA A C 1
ATOM 590 O O . 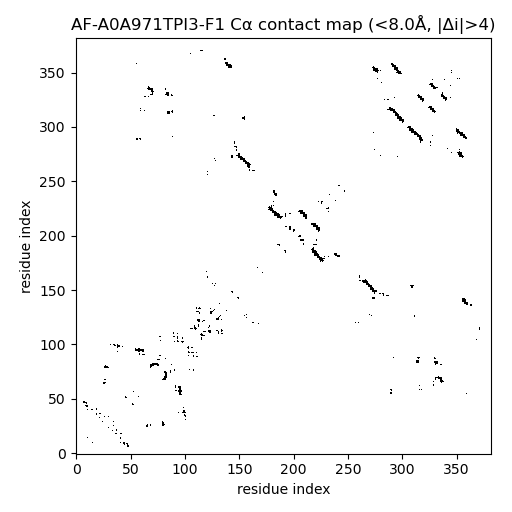ALA A 1 75 ? -3.379 11.243 -1.069 1.00 75.88 75 ALA A O 1
ATOM 591 N N . GLY A 1 76 ? -5.103 12.268 -0.052 1.00 75.62 76 GLY A N 1
ATOM 592 C CA . GLY A 1 76 ? -4.352 12.592 1.154 1.00 75.62 76 GLY A CA 1
ATOM 593 C C . GLY A 1 76 ? -3.930 11.326 1.900 1.00 75.62 76 GLY A C 1
ATOM 594 O O . GLY A 1 76 ? -4.685 10.363 1.997 1.00 75.62 76 GLY A O 1
ATOM 595 N N . ARG A 1 77 ? -2.719 11.335 2.464 1.00 79.25 77 ARG A N 1
ATOM 596 C CA . ARG A 1 77 ? -2.139 10.178 3.170 1.00 79.25 77 ARG A CA 1
ATOM 597 C C . ARG A 1 77 ? -2.991 9.707 4.353 1.00 79.25 77 ARG A C 1
ATOM 599 O O . ARG A 1 77 ? -3.110 8.508 4.564 1.00 79.25 77 ARG A O 1
ATOM 606 N N . PHE A 1 78 ? -3.586 10.646 5.090 1.00 80.19 78 PHE A N 1
ATOM 607 C CA . PHE A 1 78 ? -4.426 10.373 6.264 1.00 80.19 78 PHE A CA 1
ATOM 608 C C . PHE A 1 78 ? -5.921 10.624 6.010 1.00 80.19 78 PHE A C 1
ATOM 610 O O . PHE A 1 78 ? -6.740 10.344 6.878 1.00 80.19 78 PHE A O 1
ATOM 617 N N . ASP A 1 79 ? -6.276 11.153 4.835 1.00 76.44 79 ASP A N 1
ATOM 618 C CA . ASP A 1 79 ? -7.647 11.520 4.473 1.00 76.44 79 ASP A CA 1
ATOM 619 C C . ASP A 1 79 ? -8.440 10.272 4.083 1.00 76.44 79 ASP A C 1
ATOM 621 O O . ASP A 1 79 ? -8.208 9.699 3.022 1.00 76.44 79 ASP A O 1
ATOM 625 N N . LEU A 1 80 ? -9.383 9.847 4.924 1.00 85.00 80 LEU A N 1
ATOM 626 C CA . LEU A 1 80 ? -10.212 8.666 4.672 1.00 85.00 80 LEU A CA 1
ATOM 627 C C . LEU A 1 80 ? -11.354 8.902 3.676 1.00 85.00 80 LEU A C 1
ATOM 629 O O . LEU A 1 80 ? -11.941 7.930 3.199 1.00 85.00 80 LEU A O 1
ATOM 633 N N . THR A 1 81 ? -11.654 10.155 3.321 1.00 85.88 81 THR A N 1
ATOM 634 C CA . THR A 1 81 ? -12.772 10.482 2.422 1.00 85.88 81 THR A CA 1
ATOM 635 C C . THR A 1 81 ? -12.546 9.953 1.007 1.00 85.88 81 THR A C 1
ATOM 637 O O . THR A 1 81 ? -13.504 9.722 0.272 1.00 85.88 81 THR A O 1
ATOM 640 N N . GLN A 1 82 ? -11.282 9.780 0.606 1.00 90.12 82 GLN A N 1
ATOM 641 C CA . GLN A 1 82 ? -10.886 9.461 -0.763 1.00 90.12 82 GLN A CA 1
ATOM 642 C C . GLN A 1 82 ? -9.656 8.541 -0.806 1.00 90.12 82 GLN A C 1
ATOM 644 O O . GLN A 1 82 ? -8.875 8.454 0.145 1.00 90.12 82 GLN A O 1
ATOM 649 N N . ALA A 1 83 ? -9.437 7.859 -1.932 1.00 92.62 83 ALA A N 1
ATOM 650 C CA . ALA A 1 83 ? -8.274 6.998 -2.128 1.00 92.62 83 ALA A CA 1
ATOM 651 C C . ALA A 1 83 ? -7.790 6.908 -3.577 1.00 92.62 83 ALA A C 1
ATOM 653 O O . ALA A 1 83 ? -8.591 6.755 -4.491 1.00 92.62 83 ALA A O 1
ATOM 654 N N . ASP A 1 84 ? -6.478 6.866 -3.784 1.00 94.31 84 ASP A N 1
ATOM 655 C CA . ASP A 1 84 ? -5.877 6.208 -4.951 1.00 94.31 84 ASP A CA 1
ATOM 656 C C . ASP A 1 84 ? -5.378 4.808 -4.570 1.00 94.31 84 ASP A C 1
ATOM 658 O O . ASP A 1 84 ? -5.519 4.374 -3.426 1.00 94.31 84 ASP A O 1
ATOM 662 N N . CYS A 1 85 ? -4.829 4.072 -5.534 1.00 97.31 85 CYS A N 1
ATOM 663 C CA . CYS A 1 85 ? -4.391 2.696 -5.327 1.00 97.31 85 CYS A CA 1
ATOM 664 C C . CYS A 1 85 ? -3.288 2.565 -4.269 1.00 97.31 85 CYS A C 1
ATOM 666 O O . CYS A 1 85 ? -3.350 1.666 -3.433 1.00 97.31 85 CYS A O 1
ATOM 668 N N . VAL A 1 86 ? -2.330 3.497 -4.258 1.00 96.81 86 VAL A N 1
ATOM 669 C CA . VAL A 1 86 ? -1.198 3.485 -3.325 1.00 96.81 86 VAL A CA 1
ATOM 670 C C . VAL A 1 86 ? -1.655 3.844 -1.918 1.00 96.81 86 VAL A C 1
ATOM 672 O O . VAL A 1 86 ? -1.428 3.086 -0.982 1.00 96.81 86 VAL A O 1
ATOM 675 N N . THR A 1 87 ? -2.349 4.974 -1.758 1.00 95.38 87 THR A N 1
ATOM 676 C CA . THR A 1 87 ? -2.867 5.404 -0.450 1.00 95.38 87 THR A CA 1
ATOM 677 C C . THR A 1 87 ? -3.844 4.394 0.133 1.00 95.38 87 THR A C 1
ATOM 679 O O . THR A 1 87 ? -3.881 4.244 1.349 1.00 95.38 87 THR A O 1
ATOM 682 N N . PHE A 1 88 ? -4.650 3.720 -0.693 1.00 98.50 88 PHE A N 1
ATOM 683 C CA . PHE A 1 88 ? -5.510 2.627 -0.244 1.00 98.50 88 PHE A CA 1
ATOM 684 C C . PHE A 1 88 ? -4.677 1.513 0.400 1.00 98.50 88 PHE A C 1
ATOM 686 O O . PHE A 1 88 ? -4.879 1.228 1.576 1.00 98.50 88 PHE A O 1
ATOM 693 N N . VAL A 1 89 ? -3.697 0.951 -0.320 1.00 98.75 89 VAL A N 1
ATOM 694 C CA . VAL A 1 89 ? -2.861 -0.139 0.212 1.00 98.75 89 VAL A CA 1
ATOM 695 C C . VAL A 1 89 ? -2.103 0.296 1.467 1.00 98.75 89 VAL A C 1
ATOM 697 O O . VAL A 1 89 ? -2.143 -0.406 2.474 1.00 98.75 89 VAL A O 1
ATOM 700 N N . GLU A 1 90 ? -1.459 1.467 1.439 1.00 98.50 90 GLU A N 1
ATOM 701 C CA . GLU A 1 90 ? -0.696 1.988 2.580 1.00 98.50 90 GLU A CA 1
ATOM 702 C C . GLU A 1 90 ? -1.568 2.125 3.834 1.00 98.50 90 GLU A C 1
ATOM 704 O O . GLU A 1 90 ? -1.189 1.651 4.903 1.00 98.50 90 GLU A O 1
ATOM 709 N N . ARG A 1 91 ? -2.757 2.728 3.709 1.00 97.38 91 ARG A N 1
ATOM 710 C CA . ARG A 1 91 ? -3.660 2.923 4.850 1.00 97.38 91 ARG A CA 1
ATOM 711 C C . ARG A 1 91 ? -4.247 1.616 5.344 1.00 97.38 91 ARG A C 1
ATOM 713 O O . ARG A 1 91 ? -4.344 1.431 6.549 1.00 97.38 91 ARG A O 1
ATOM 720 N N . THR A 1 92 ? -4.621 0.708 4.450 1.00 98.25 92 THR A N 1
ATOM 721 C CA . THR A 1 92 ? -5.169 -0.594 4.835 1.00 98.25 92 THR A CA 1
ATOM 722 C C . THR A 1 92 ? -4.148 -1.419 5.621 1.00 98.25 92 THR A C 1
ATOM 724 O O . THR A 1 92 ? -4.493 -1.980 6.661 1.00 98.25 92 THR A O 1
ATOM 727 N N . ILE A 1 93 ? -2.882 -1.428 5.190 1.00 98.31 93 ILE A N 1
ATOM 728 C CA . ILE A 1 93 ? -1.789 -2.062 5.941 1.00 98.31 93 ILE A CA 1
ATOM 729 C C . ILE A 1 93 ? -1.569 -1.348 7.280 1.00 98.31 93 ILE A C 1
ATOM 731 O O . ILE A 1 93 ? -1.533 -1.999 8.323 1.00 98.31 93 ILE A O 1
ATOM 735 N N . ALA A 1 94 ? -1.462 -0.015 7.269 1.00 96.62 94 ALA A N 1
ATOM 736 C CA . ALA A 1 94 ? -1.224 0.767 8.478 1.00 96.62 94 ALA A CA 1
ATOM 737 C C . ALA A 1 94 ? -2.327 0.566 9.526 1.00 96.62 94 ALA A C 1
ATOM 739 O O . ALA A 1 94 ? -2.024 0.359 10.696 1.00 96.62 94 ALA A O 1
ATOM 740 N N . LEU A 1 95 ? -3.598 0.572 9.119 1.00 95.69 95 LEU A N 1
ATOM 741 C CA . LEU A 1 95 ? -4.734 0.321 10.006 1.00 95.69 95 LEU A CA 1
ATOM 742 C C . LEU A 1 95 ? -4.711 -1.096 10.579 1.00 95.69 95 LEU A C 1
ATOM 744 O O . LEU A 1 95 ? -5.002 -1.270 11.759 1.00 95.69 95 LEU A O 1
ATOM 748 N N . GLY A 1 96 ? -4.318 -2.093 9.779 1.00 94.50 96 GLY A N 1
ATOM 749 C CA . GLY A 1 96 ? -4.208 -3.474 10.250 1.00 94.50 96 GLY A CA 1
ATOM 750 C C . GLY A 1 96 ? -3.183 -3.658 11.378 1.00 94.50 96 GLY A C 1
ATOM 751 O O . GLY A 1 96 ? -3.365 -4.489 12.270 1.00 94.50 96 GLY A O 1
ATOM 752 N N . LEU A 1 97 ? -2.126 -2.843 11.363 1.00 92.94 97 LEU A N 1
ATOM 753 C CA . LEU A 1 97 ? -1.015 -2.895 12.316 1.00 92.94 97 LEU A CA 1
ATOM 754 C C . LEU A 1 97 ? -1.138 -1.887 13.470 1.00 92.94 97 LEU A C 1
ATOM 756 O O . LEU A 1 97 ? -0.515 -2.068 14.519 1.00 92.94 97 LEU A O 1
ATOM 760 N N . ALA A 1 98 ? -1.913 -0.819 13.295 1.00 89.38 98 ALA A N 1
ATOM 761 C CA . ALA A 1 98 ? -2.023 0.256 14.268 1.00 89.38 98 ALA A CA 1
ATOM 762 C C . ALA A 1 98 ? -2.735 -0.180 15.558 1.00 89.38 98 ALA A C 1
ATOM 764 O O . ALA A 1 98 ? -3.658 -0.996 15.559 1.00 89.38 98 ALA A O 1
ATOM 765 N N . ARG A 1 99 ? -2.314 0.424 16.673 1.00 81.56 99 ARG A N 1
ATOM 766 C CA . ARG A 1 99 ? -2.957 0.288 17.994 1.00 81.56 99 ARG A CA 1
ATOM 767 C C . ARG A 1 99 ? -3.755 1.530 18.387 1.00 81.56 99 ARG A C 1
ATOM 769 O O . ARG A 1 99 ? -4.666 1.452 19.203 1.00 81.56 99 ARG A O 1
ATOM 776 N N . ASP A 1 100 ? -3.423 2.658 17.773 1.00 76.44 100 ASP A N 1
ATOM 777 C CA . ASP A 1 100 ? -4.035 3.963 17.974 1.00 76.44 100 ASP A CA 1
ATOM 778 C C . ASP A 1 100 ? -3.816 4.842 16.729 1.00 76.44 100 ASP A C 1
ATOM 780 O O . ASP A 1 100 ? -3.157 4.446 15.760 1.00 76.44 100 ASP A O 1
ATOM 784 N N . PHE A 1 101 ? -4.374 6.053 16.755 1.00 80.69 101 PHE A N 1
ATOM 785 C CA . PHE A 1 101 ? -4.255 7.010 15.657 1.00 80.69 101 PHE A CA 1
ATOM 786 C C . PHE A 1 101 ? -2.802 7.446 15.391 1.00 80.69 101 PHE A C 1
ATOM 788 O O . PHE A 1 101 ? -2.407 7.571 14.233 1.00 80.69 101 PHE A O 1
ATOM 795 N N . CYS A 1 102 ? -1.986 7.629 16.433 1.00 79.25 102 CYS A N 1
ATOM 796 C CA . CYS A 1 102 ? -0.591 8.057 16.295 1.00 79.25 102 CYS A CA 1
ATOM 797 C C . CYS A 1 102 ? 0.251 7.003 15.564 1.00 79.25 102 CYS A C 1
ATOM 799 O O . CYS A 1 102 ? 0.989 7.322 14.632 1.00 79.25 102 CYS A O 1
ATOM 801 N N . THR A 1 103 ? 0.093 5.736 15.948 1.00 79.31 103 THR A N 1
ATOM 802 C CA . THR A 1 103 ? 0.760 4.594 15.320 1.00 79.31 103 THR A CA 1
ATOM 803 C C . THR A 1 103 ? 0.293 4.430 13.875 1.00 79.31 103 THR A C 1
ATOM 805 O O . THR A 1 103 ? 1.112 4.167 12.998 1.00 79.31 103 THR A O 1
ATOM 808 N N . TYR A 1 104 ? -0.999 4.642 13.596 1.00 84.69 104 TYR A N 1
ATOM 809 C CA . TYR A 1 104 ? -1.529 4.655 12.228 1.00 84.69 104 TYR A CA 1
ATOM 810 C C . TYR A 1 104 ? -0.851 5.721 11.356 1.00 84.69 104 TYR A C 1
ATOM 812 O O . TYR A 1 104 ? -0.404 5.412 10.248 1.00 84.69 104 TYR A O 1
ATOM 820 N N . GLN A 1 105 ? -0.738 6.959 11.850 1.00 83.38 105 GLN A N 1
ATOM 821 C CA . GLN A 1 105 ? -0.084 8.035 11.104 1.00 83.38 105 GLN A CA 1
ATOM 822 C C . GLN A 1 105 ? 1.388 7.715 10.835 1.00 83.38 105 GLN A C 1
ATOM 824 O O . GLN A 1 105 ? 1.842 7.797 9.694 1.00 83.38 105 GLN A O 1
ATOM 829 N N . TRP A 1 106 ? 2.108 7.279 11.867 1.00 85.00 106 TRP A N 1
ATOM 830 C CA . TRP A 1 106 ? 3.514 6.915 11.747 1.00 85.00 106 TRP A CA 1
ATOM 831 C C . TRP A 1 106 ? 3.737 5.755 10.765 1.00 85.00 106 TRP A C 1
ATOM 833 O O . TRP A 1 106 ? 4.636 5.821 9.929 1.00 85.00 106 TRP A O 1
ATOM 843 N N . LEU A 1 107 ? 2.884 4.726 10.785 1.00 89.25 107 LEU A N 1
ATOM 844 C CA . LEU A 1 107 ? 2.951 3.617 9.829 1.00 89.25 107 LEU A CA 1
ATOM 845 C C . LEU A 1 107 ? 2.705 4.074 8.392 1.00 89.25 107 LEU A C 1
ATOM 847 O O . LEU A 1 107 ? 3.418 3.648 7.484 1.00 89.25 107 LEU A O 1
ATOM 851 N N . CYS A 1 108 ? 1.734 4.962 8.170 1.00 88.12 108 CYS A N 1
ATOM 852 C CA . CYS A 1 108 ? 1.514 5.545 6.849 1.00 88.12 108 CYS A CA 1
ATOM 853 C C . CYS A 1 108 ? 2.757 6.303 6.361 1.00 88.12 108 CYS A C 1
ATOM 855 O O . CYS A 1 108 ? 3.118 6.197 5.188 1.00 88.12 108 CYS A O 1
ATOM 857 N N . ASP A 1 109 ? 3.443 7.032 7.244 1.00 87.12 109 ASP A N 1
ATOM 858 C CA . ASP A 1 109 ? 4.697 7.706 6.907 1.00 87.12 109 ASP A CA 1
ATOM 859 C C . ASP A 1 109 ? 5.829 6.715 6.623 1.00 87.12 109 ASP A C 1
ATOM 861 O O . ASP A 1 109 ? 6.553 6.907 5.643 1.00 87.12 109 ASP A O 1
ATOM 865 N N . ARG A 1 110 ? 5.943 5.636 7.409 1.00 92.81 110 ARG A N 1
ATOM 866 C CA . ARG A 1 110 ? 6.948 4.575 7.242 1.00 92.81 110 ARG A CA 1
ATOM 867 C C . ARG A 1 110 ? 6.773 3.763 5.961 1.00 92.81 110 ARG A C 1
ATOM 869 O O . ARG A 1 110 ? 7.775 3.332 5.389 1.00 92.81 110 ARG A O 1
ATOM 876 N N . LEU A 1 111 ? 5.531 3.557 5.527 1.00 95.75 111 LEU A N 1
ATOM 877 C CA . LEU A 1 111 ? 5.206 2.900 4.260 1.00 95.75 111 LEU A CA 1
ATOM 878 C C . LEU A 1 111 ? 5.459 3.834 3.070 1.00 95.75 111 LEU A C 1
ATOM 880 O O . LEU A 1 111 ? 5.992 3.406 2.041 1.00 95.75 111 LEU A O 1
ATOM 884 N N . ARG A 1 112 ? 5.104 5.119 3.216 1.00 92.50 112 ARG A N 1
ATOM 885 C CA . ARG A 1 112 ? 5.200 6.122 2.150 1.00 92.50 112 ARG A CA 1
ATOM 886 C C . ARG A 1 112 ? 6.618 6.633 1.918 1.00 92.50 112 ARG A C 1
ATOM 888 O O . ARG A 1 112 ? 6.926 7.020 0.789 1.00 92.50 112 ARG A O 1
ATOM 895 N N . HIS A 1 113 ? 7.457 6.666 2.948 1.00 87.81 113 HIS A N 1
ATOM 896 C CA . HIS A 1 113 ? 8.829 7.154 2.855 1.00 87.81 113 HIS A CA 1
ATOM 897 C C . HIS A 1 113 ? 9.810 6.170 3.457 1.00 87.81 113 HIS A C 1
ATOM 899 O O . HIS A 1 113 ? 9.544 5.515 4.468 1.00 87.81 113 HIS A O 1
ATOM 905 N N . ARG A 1 114 ? 10.994 6.127 2.858 1.00 88.31 114 ARG A N 1
ATOM 906 C CA . ARG A 1 114 ? 12.134 5.387 3.369 1.00 88.31 114 ARG A CA 1
ATOM 907 C C . ARG A 1 114 ? 12.365 5.749 4.836 1.00 88.31 114 ARG A C 1
ATOM 909 O O . ARG A 1 114 ? 12.527 6.915 5.188 1.00 88.31 114 ARG A O 1
ATOM 916 N N . ASN A 1 115 ? 12.338 4.729 5.692 1.00 84.50 115 ASN A N 1
ATOM 917 C CA . ASN A 1 115 ? 12.542 4.834 7.140 1.00 84.50 115 ASN A CA 1
ATOM 918 C C . ASN A 1 115 ? 11.564 5.777 7.875 1.00 84.50 115 ASN A C 1
ATOM 920 O O . ASN A 1 115 ? 11.807 6.128 9.022 1.00 84.50 115 ASN A O 1
ATOM 924 N N . GLY A 1 116 ? 10.451 6.179 7.248 1.00 80.69 116 GLY A N 1
ATOM 925 C CA . GLY A 1 116 ? 9.502 7.132 7.836 1.00 80.69 116 GLY A CA 1
ATOM 926 C C . GLY A 1 116 ? 9.995 8.581 7.867 1.00 80.69 116 GLY A C 1
ATOM 927 O O . GLY A 1 116 ? 9.370 9.413 8.521 1.00 80.69 116 GLY A O 1
ATOM 928 N N . SER A 1 117 ? 11.086 8.896 7.160 1.00 81.56 117 SER A N 1
ATOM 929 C CA . SER A 1 117 ? 11.575 10.267 6.980 1.00 81.56 117 SER A CA 1
ATOM 930 C C . SER A 1 117 ? 10.651 11.016 6.020 1.00 81.56 117 SER A C 1
ATOM 932 O O . SER A 1 117 ? 10.627 10.731 4.822 1.00 81.56 117 SER A O 1
ATOM 934 N N . VAL A 1 118 ? 9.848 11.954 6.530 1.00 73.94 118 VAL A N 1
ATOM 935 C CA . VAL A 1 118 ? 8.889 12.721 5.717 1.00 73.94 118 VAL A CA 1
ATOM 936 C C . VAL A 1 118 ? 9.616 13.833 4.949 1.00 73.94 118 VAL A C 1
ATOM 938 O O . VAL A 1 118 ? 9.504 15.016 5.254 1.00 73.94 118 VAL A O 1
ATOM 941 N N . ASP A 1 119 ? 10.361 13.432 3.922 1.00 72.50 119 ASP A N 1
ATOM 942 C CA . ASP A 1 119 ? 10.982 14.294 2.915 1.00 72.50 119 ASP A CA 1
ATOM 943 C C . ASP A 1 119 ? 10.503 13.841 1.529 1.00 72.50 119 ASP A C 1
ATOM 945 O O . ASP A 1 119 ? 10.333 12.650 1.260 1.00 72.50 119 ASP A O 1
ATOM 949 N N . VAL A 1 120 ? 10.298 14.787 0.612 1.00 71.56 120 VAL A N 1
ATOM 950 C CA . VAL A 1 120 ? 9.949 14.470 -0.777 1.00 71.56 120 VAL A CA 1
ATOM 951 C C . VAL A 1 120 ? 10.976 13.545 -1.426 1.00 71.56 120 VAL A C 1
ATOM 953 O O . VAL A 1 120 ? 10.589 12.700 -2.219 1.00 71.56 120 VAL A O 1
ATOM 956 N N . LEU A 1 121 ? 12.259 13.671 -1.092 1.00 80.12 121 LEU A N 1
ATOM 957 C CA . LEU A 1 121 ? 13.317 12.826 -1.643 1.00 80.12 121 LEU A CA 1
ATOM 958 C C . LEU A 1 121 ? 13.349 11.421 -1.041 1.00 80.12 121 LEU A C 1
ATOM 960 O O . LEU A 1 121 ? 13.845 10.506 -1.692 1.00 80.12 121 LEU A O 1
ATOM 964 N N . ASP A 1 122 ? 12.809 11.256 0.165 1.00 81.25 122 ASP A N 1
ATOM 965 C CA . ASP A 1 122 ? 12.700 9.960 0.833 1.00 81.25 122 ASP A CA 1
ATOM 966 C C . ASP A 1 122 ? 11.363 9.272 0.512 1.00 81.25 122 ASP A C 1
ATOM 968 O O . ASP A 1 122 ? 11.141 8.125 0.898 1.00 81.25 122 ASP A O 1
ATOM 972 N N . ARG A 1 123 ? 10.460 9.938 -0.222 1.00 85.81 123 ARG A N 1
ATOM 973 C CA . ARG A 1 123 ? 9.188 9.362 -0.661 1.00 85.81 123 ARG A CA 1
ATOM 974 C C . ARG A 1 123 ? 9.418 8.217 -1.643 1.00 85.81 123 ARG A C 1
ATOM 976 O O . ARG A 1 123 ? 10.097 8.366 -2.654 1.00 85.81 123 ARG A O 1
ATOM 983 N N . ASN A 1 124 ? 8.726 7.112 -1.397 1.00 93.62 124 ASN A N 1
ATOM 984 C CA . ASN A 1 124 ? 8.667 5.967 -2.290 1.00 93.62 124 ASN A CA 1
ATOM 985 C C . ASN A 1 124 ? 7.814 6.314 -3.522 1.00 93.62 124 ASN A C 1
ATOM 987 O O . ASN A 1 124 ? 6.586 6.196 -3.487 1.00 93.62 124 ASN A O 1
ATOM 991 N N . PHE A 1 125 ? 8.445 6.808 -4.590 1.00 89.88 125 PHE A N 1
ATOM 992 C CA . PHE A 1 125 ? 7.753 7.194 -5.824 1.00 89.88 125 PHE A CA 1
ATOM 993 C C . PHE A 1 125 ? 7.608 6.028 -6.789 1.00 89.88 125 PHE A C 1
ATOM 995 O O . PHE A 1 125 ? 6.551 5.850 -7.391 1.00 89.88 125 PHE A O 1
ATOM 1002 N N . PHE A 1 126 ? 8.675 5.253 -6.948 1.00 93.56 126 PHE A N 1
ATOM 1003 C CA . PHE A 1 126 ? 8.712 4.121 -7.855 1.00 93.56 126 PHE A CA 1
ATOM 1004 C C . PHE A 1 126 ? 8.347 2.861 -7.079 1.00 93.56 126 PHE A C 1
ATOM 1006 O O . PHE A 1 126 ? 9.090 2.450 -6.193 1.00 93.56 126 PHE A O 1
ATOM 1013 N N . THR A 1 127 ? 7.220 2.222 -7.400 1.00 96.38 127 THR A N 1
ATOM 1014 C CA . THR A 1 127 ? 6.741 1.073 -6.616 1.00 96.38 127 THR A CA 1
ATOM 1015 C C . THR A 1 127 ? 7.790 -0.034 -6.514 1.00 96.38 127 THR A C 1
ATOM 1017 O O . THR A 1 127 ? 8.106 -0.466 -5.413 1.00 96.38 127 THR A O 1
ATOM 1020 N N . LEU A 1 128 ? 8.381 -0.442 -7.640 1.00 97.06 128 LEU A N 1
ATOM 1021 C CA . LEU A 1 128 ? 9.360 -1.535 -7.669 1.00 97.06 128 LEU A CA 1
ATOM 1022 C C . LEU A 1 128 ? 10.756 -1.102 -7.186 1.00 97.06 128 LEU A C 1
ATOM 1024 O O . LEU A 1 128 ? 11.409 -1.845 -6.470 1.00 97.06 128 LEU A O 1
ATOM 1028 N N . ALA A 1 129 ? 11.193 0.123 -7.505 1.00 95.81 129 ALA A N 1
ATOM 1029 C CA . ALA A 1 129 ? 12.542 0.588 -7.149 1.00 95.81 129 ALA A CA 1
ATOM 1030 C C . ALA A 1 129 ? 12.659 1.196 -5.742 1.00 95.81 129 ALA A C 1
ATOM 1032 O O . ALA A 1 129 ? 13.758 1.249 -5.198 1.00 95.81 129 ALA A O 1
ATOM 1033 N N . ASP A 1 130 ? 11.551 1.668 -5.160 1.00 96.12 130 ASP A N 1
ATOM 1034 C CA . ASP A 1 130 ? 11.535 2.339 -3.857 1.00 96.12 130 ASP A CA 1
ATOM 1035 C C . ASP A 1 130 ? 10.596 1.638 -2.878 1.00 96.12 130 ASP A C 1
ATOM 1037 O O . ASP A 1 130 ? 11.023 1.203 -1.812 1.00 96.12 130 ASP A O 1
ATOM 1041 N N . TRP A 1 131 ? 9.305 1.538 -3.217 1.00 98.12 131 TRP A N 1
ATOM 1042 C CA . TRP A 1 131 ? 8.272 1.141 -2.256 1.00 98.12 131 TRP A CA 1
ATOM 1043 C C . TRP A 1 131 ? 8.443 -0.304 -1.793 1.00 98.12 131 TRP A C 1
ATOM 1045 O O . TRP A 1 131 ? 8.393 -0.559 -0.595 1.00 98.12 131 TRP A O 1
ATOM 1055 N N . VAL A 1 132 ? 8.678 -1.235 -2.720 1.00 98.19 132 VAL A N 1
ATOM 1056 C CA . VAL A 1 132 ? 8.931 -2.650 -2.417 1.00 98.19 132 VAL A CA 1
ATOM 1057 C C . VAL A 1 132 ? 10.190 -2.816 -1.553 1.00 98.19 132 VAL A C 1
ATOM 1059 O O . VAL A 1 132 ? 10.058 -3.308 -0.430 1.00 98.19 132 VAL A O 1
ATOM 1062 N N . PRO A 1 133 ? 11.394 -2.372 -1.976 1.00 97.31 133 PRO A N 1
ATOM 1063 C CA . PRO A 1 133 ? 12.601 -2.576 -1.176 1.00 97.31 133 PRO A CA 1
ATOM 1064 C C . PRO A 1 133 ? 12.566 -1.839 0.171 1.00 97.31 133 PRO A C 1
ATOM 1066 O O . PRO A 1 133 ? 12.948 -2.422 1.187 1.00 97.31 133 PRO A O 1
ATOM 1069 N N . ASN A 1 134 ? 12.047 -0.605 0.245 1.00 97.38 134 ASN A N 1
ATOM 1070 C CA . ASN A 1 134 ? 11.984 0.152 1.507 1.00 97.38 134 ASN A CA 1
ATOM 1071 C C . ASN A 1 134 ? 10.930 -0.379 2.496 1.00 97.38 134 ASN A C 1
ATOM 1073 O O . ASN A 1 134 ? 10.959 0.001 3.675 1.00 97.38 134 ASN A O 1
ATOM 1077 N N . ASN A 1 135 ? 10.028 -1.257 2.040 1.00 97.81 135 ASN A N 1
ATOM 1078 C CA . ASN A 1 135 ? 9.038 -1.955 2.863 1.00 97.81 135 ASN A CA 1
ATOM 1079 C C . ASN A 1 135 ? 9.333 -3.454 3.050 1.00 97.81 135 ASN A C 1
ATOM 1081 O O . ASN A 1 135 ? 8.497 -4.179 3.587 1.00 97.81 135 ASN A O 1
ATOM 1085 N N . SER A 1 136 ? 10.547 -3.901 2.705 1.00 96.81 136 SER A N 1
ATOM 1086 C CA . SER A 1 136 ? 11.004 -5.291 2.884 1.00 96.81 136 SER A CA 1
ATOM 1087 C C . SER A 1 136 ? 11.101 -5.757 4.345 1.00 96.81 136 SER A C 1
ATOM 1089 O O . SER A 1 136 ? 11.125 -6.957 4.618 1.00 96.81 136 SER A O 1
ATOM 1091 N N . TRP A 1 137 ? 11.099 -4.811 5.291 1.00 95.12 137 TRP A N 1
ATOM 1092 C CA . TRP A 1 137 ? 10.977 -5.079 6.727 1.00 95.12 137 TRP A CA 1
ATOM 1093 C C . TRP A 1 137 ? 9.630 -5.720 7.093 1.00 95.12 137 TRP A C 1
ATOM 1095 O O . TRP A 1 137 ? 9.559 -6.466 8.061 1.00 95.12 137 TRP A O 1
ATOM 1105 N N . LEU A 1 138 ? 8.575 -5.446 6.314 1.00 96.56 138 LEU A N 1
ATOM 1106 C CA . LEU A 1 138 ? 7.210 -5.927 6.545 1.00 96.56 138 LEU A CA 1
ATOM 1107 C C . LEU A 1 138 ? 6.756 -6.931 5.487 1.00 96.56 138 LEU A C 1
ATOM 1109 O O . LEU A 1 138 ? 6.060 -7.894 5.802 1.00 96.56 138 LEU A O 1
ATOM 1113 N N . LEU A 1 139 ? 7.096 -6.678 4.225 1.00 98.12 139 LEU A N 1
ATOM 1114 C CA . LEU A 1 139 ? 6.588 -7.410 3.072 1.00 98.12 139 LEU A CA 1
ATOM 1115 C C . LEU A 1 139 ? 7.724 -8.171 2.394 1.00 98.12 139 LEU A C 1
ATOM 1117 O O . LEU A 1 139 ? 8.774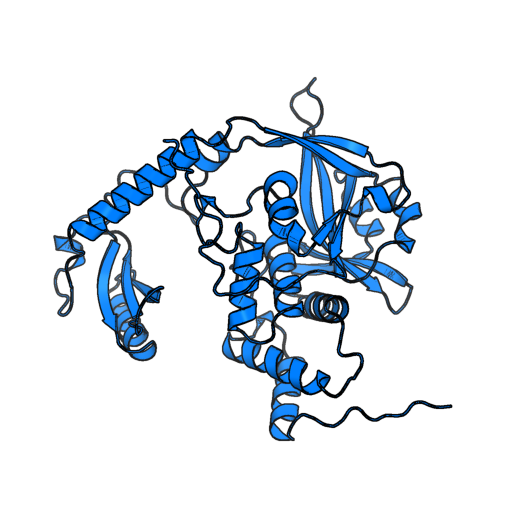 -7.607 2.108 1.00 98.12 139 LEU A O 1
ATOM 1121 N N . ARG A 1 140 ? 7.501 -9.443 2.082 1.00 97.88 140 ARG A N 1
ATOM 1122 C CA . ARG A 1 140 ? 8.399 -10.242 1.243 1.00 97.88 140 ARG A CA 1
ATOM 1123 C C . ARG A 1 140 ? 7.758 -10.477 -0.115 1.00 97.88 140 ARG A C 1
ATOM 1125 O O . ARG A 1 140 ? 6.560 -10.730 -0.197 1.00 97.88 140 ARG A O 1
ATOM 1132 N N . ASP A 1 141 ? 8.550 -10.406 -1.170 1.00 98.44 141 ASP A N 1
ATOM 1133 C CA . ASP A 1 141 ? 8.112 -10.806 -2.501 1.00 98.44 141 ASP A CA 1
ATOM 1134 C C . ASP A 1 141 ? 8.040 -12.332 -2.587 1.00 98.44 141 ASP A C 1
ATOM 1136 O O . ASP A 1 141 ? 9.033 -13.010 -2.340 1.00 98.44 141 ASP A O 1
ATOM 1140 N N . ILE A 1 142 ? 6.860 -12.864 -2.907 1.00 98.31 142 ILE A N 1
ATOM 1141 C CA . ILE A 1 142 ? 6.617 -14.308 -3.017 1.00 98.31 142 ILE A CA 1
ATOM 1142 C C . ILE A 1 142 ? 6.422 -14.759 -4.460 1.00 98.31 142 ILE A C 1
ATOM 1144 O O . ILE A 1 142 ? 6.055 -15.904 -4.700 1.00 98.31 142 ILE A O 1
ATOM 1148 N N . THR A 1 143 ? 6.609 -13.868 -5.429 1.00 98.31 143 THR A N 1
ATOM 1149 C CA . THR A 1 143 ? 6.227 -14.096 -6.826 1.00 98.31 143 THR A CA 1
ATOM 1150 C C . THR A 1 143 ? 6.892 -15.346 -7.401 1.00 98.31 143 THR A C 1
ATOM 1152 O O . THR A 1 143 ? 6.200 -16.211 -7.934 1.00 98.31 143 THR A O 1
ATOM 1155 N N . ALA A 1 144 ? 8.207 -15.497 -7.212 1.00 96.75 144 ALA A N 1
ATOM 1156 C CA . ALA A 1 144 ? 8.949 -16.693 -7.616 1.00 96.75 144 ALA A CA 1
ATOM 1157 C C . ALA A 1 144 ? 8.578 -17.951 -6.815 1.00 96.75 144 ALA A C 1
ATOM 1159 O O . ALA A 1 144 ? 8.757 -19.076 -7.277 1.00 96.75 144 ALA A O 1
ATOM 1160 N N . GLU A 1 145 ? 8.022 -17.779 -5.619 1.00 96.94 145 GLU A N 1
ATOM 1161 C CA . GLU A 1 145 ? 7.604 -18.894 -4.785 1.00 96.94 145 GLU A CA 1
ATOM 1162 C C . GLU A 1 145 ? 6.247 -19.446 -5.196 1.00 96.94 145 GLU A C 1
ATOM 1164 O O . GLU A 1 145 ? 5.934 -20.526 -4.720 1.00 96.94 145 GLU A O 1
ATOM 1169 N N . LEU A 1 146 ? 5.455 -18.779 -6.052 1.00 96.50 146 LEU A N 1
ATOM 1170 C CA . LEU A 1 146 ? 4.088 -19.179 -6.431 1.00 96.50 146 LEU A CA 1
ATOM 1171 C C . LEU A 1 146 ? 4.017 -20.418 -7.341 1.00 96.50 146 LEU A C 1
ATOM 1173 O O . LEU A 1 146 ? 2.949 -21.012 -7.469 1.00 96.50 146 LEU A O 1
ATOM 1177 N N . GLY A 1 147 ? 5.146 -20.904 -7.861 1.00 90.19 147 GLY A N 1
ATOM 1178 C CA . GLY A 1 147 ? 5.236 -22.193 -8.564 1.00 90.19 147 GLY A CA 1
ATOM 1179 C C . GLY A 1 147 ? 4.913 -22.147 -10.060 1.00 90.19 147 GLY A C 1
ATOM 1180 O O . GLY A 1 147 ? 4.970 -23.187 -10.709 1.00 90.19 147 GLY A O 1
ATOM 1181 N N . ALA A 1 148 ? 4.615 -20.965 -10.602 1.00 94.56 148 ALA A N 1
ATOM 1182 C CA . ALA A 1 148 ? 4.729 -20.684 -12.031 1.00 94.56 148 ALA A CA 1
ATOM 1183 C C . ALA A 1 148 ? 6.126 -20.122 -12.331 1.00 94.56 148 ALA A C 1
ATOM 1185 O O . ALA A 1 148 ? 6.709 -19.462 -11.468 1.00 94.56 148 ALA A O 1
ATOM 1186 N N . GLU A 1 149 ? 6.638 -20.358 -13.541 1.00 95.69 149 GLU A N 1
ATOM 1187 C CA . GLU A 1 149 ? 7.916 -19.787 -13.979 1.00 95.69 149 GLU A CA 1
ATOM 1188 C C . GLU A 1 149 ? 7.779 -18.257 -14.097 1.00 95.69 149 GLU A C 1
ATOM 1190 O O . GLU A 1 149 ? 6.950 -17.779 -14.880 1.00 95.69 149 GLU A O 1
ATOM 1195 N N . PRO A 1 150 ? 8.535 -17.460 -13.323 1.00 95.56 150 PRO A N 1
ATOM 1196 C CA . PRO A 1 150 ? 8.402 -16.011 -13.369 1.00 95.56 150 PRO A CA 1
ATOM 1197 C C . PRO A 1 150 ? 8.893 -15.438 -14.697 1.00 95.56 150 PRO A C 1
ATOM 1199 O O . PRO A 1 150 ? 9.931 -15.832 -15.225 1.00 95.56 150 PRO A O 1
ATOM 1202 N N . VAL A 1 151 ? 8.188 -14.432 -15.208 1.00 97.44 151 VAL A N 1
ATOM 1203 C CA . VAL A 1 151 ? 8.639 -13.675 -16.377 1.00 97.44 151 VAL A CA 1
ATOM 1204 C C . VAL A 1 151 ? 9.498 -12.506 -15.910 1.00 97.44 151 VAL A C 1
ATOM 1206 O O . VAL A 1 151 ? 8.989 -11.587 -15.264 1.00 97.44 151 VAL A O 1
ATOM 1209 N N . SER A 1 152 ? 10.785 -12.522 -16.258 1.00 96.75 152 SER A N 1
ATOM 1210 C CA . SER A 1 152 ? 11.711 -11.422 -15.966 1.00 96.75 152 SER A CA 1
ATOM 1211 C C . SER A 1 152 ? 11.567 -10.255 -16.948 1.00 96.75 152 SER A C 1
ATOM 1213 O O . SER A 1 152 ? 11.279 -10.441 -18.134 1.00 96.75 152 SER A O 1
ATOM 1215 N N . PHE A 1 153 ? 11.802 -9.035 -16.470 1.00 95.38 153 PHE A N 1
ATOM 1216 C CA . PHE A 1 153 ? 11.854 -7.824 -17.283 1.00 95.38 153 PHE A CA 1
ATOM 1217 C C . PHE A 1 153 ? 12.789 -6.768 -16.685 1.00 95.38 153 PHE A C 1
ATOM 1219 O O . PHE A 1 153 ? 12.971 -6.681 -15.473 1.00 95.38 153 PHE A O 1
ATOM 1226 N N . ASP A 1 154 ? 13.319 -5.911 -17.557 1.00 94.25 154 ASP A N 1
ATOM 1227 C CA . ASP A 1 154 ? 14.100 -4.742 -17.162 1.00 94.25 154 ASP A CA 1
ATOM 1228 C C . ASP A 1 154 ? 13.163 -3.589 -16.774 1.00 94.25 154 ASP A C 1
ATOM 1230 O O . ASP A 1 154 ? 12.524 -2.967 -17.632 1.00 94.25 154 ASP A O 1
ATOM 1234 N N . TYR A 1 155 ? 13.104 -3.260 -15.486 1.00 93.44 155 TYR A N 1
ATOM 1235 C CA . TYR A 1 155 ? 12.429 -2.069 -14.989 1.00 93.44 155 TYR A CA 1
ATOM 1236 C C . TYR A 1 155 ? 13.374 -0.864 -15.041 1.00 93.44 155 TYR A C 1
ATOM 1238 O O . TYR A 1 155 ? 14.369 -0.785 -14.319 1.00 93.44 155 TYR A O 1
ATOM 1246 N N . VAL A 1 156 ? 13.065 0.091 -15.919 1.00 90.00 156 VAL A N 1
ATOM 1247 C CA . VAL A 1 156 ? 13.905 1.271 -16.158 1.00 90.00 156 VAL A CA 1
ATOM 1248 C C . VAL A 1 156 ? 13.365 2.479 -15.401 1.00 90.00 156 VAL A C 1
ATOM 1250 O O . VAL A 1 156 ? 12.242 2.921 -15.644 1.00 90.00 156 VAL A O 1
ATOM 1253 N N . VAL A 1 157 ? 14.196 3.071 -14.543 1.00 90.31 157 VAL A N 1
ATOM 1254 C CA . VAL A 1 157 ? 13.855 4.251 -13.740 1.00 90.31 157 VAL A CA 1
ATOM 1255 C C . VAL A 1 157 ? 14.758 5.421 -14.103 1.00 90.31 157 VAL A C 1
ATOM 1257 O O . VAL A 1 157 ? 15.979 5.325 -14.038 1.00 90.31 157 VAL A O 1
ATOM 1260 N N . PHE A 1 158 ? 14.157 6.560 -14.443 1.00 88.19 158 PHE A N 1
ATOM 1261 C CA . PHE A 1 158 ? 14.880 7.806 -14.717 1.00 88.19 158 PHE A CA 1
ATOM 1262 C C . PHE A 1 158 ? 14.876 8.720 -13.487 1.00 88.19 158 PHE A C 1
ATOM 1264 O O . PHE A 1 158 ? 14.243 9.779 -13.493 1.00 88.19 158 PHE A O 1
ATOM 1271 N N . ARG A 1 159 ? 15.523 8.286 -12.397 1.00 88.31 159 ARG A N 1
ATOM 1272 C CA . ARG A 1 159 ? 15.366 8.882 -11.059 1.00 88.31 159 ARG A CA 1
ATOM 1273 C C . ARG A 1 159 ? 15.753 10.355 -11.020 1.00 88.31 159 ARG A C 1
ATOM 1275 O O . ARG A 1 159 ? 14.941 11.170 -10.593 1.00 88.31 159 ARG A O 1
ATOM 1282 N N . ARG A 1 160 ? 16.946 10.729 -11.495 1.00 87.06 160 ARG A N 1
ATOM 1283 C CA . ARG A 1 160 ? 17.383 12.139 -11.489 1.00 87.06 160 ARG A CA 1
ATOM 1284 C C . ARG A 1 160 ? 16.435 13.041 -12.275 1.00 87.06 160 ARG A C 1
ATOM 1286 O O . ARG A 1 160 ? 15.994 14.069 -11.760 1.00 87.06 160 ARG A O 1
ATOM 1293 N N . SER A 1 161 ? 16.103 12.657 -13.508 1.00 83.88 161 SER A N 1
ATOM 1294 C CA . SER A 1 161 ? 15.184 13.428 -14.352 1.00 83.88 161 SER A CA 1
ATOM 1295 C C . SER A 1 161 ? 13.785 13.516 -13.747 1.00 83.88 161 SER A C 1
ATOM 1297 O O . SER A 1 161 ? 13.183 14.588 -13.778 1.00 83.88 161 SER A O 1
ATOM 1299 N N . PHE A 1 162 ? 13.286 12.438 -13.142 1.00 83.00 162 PHE A N 1
ATOM 1300 C CA . PHE A 1 162 ? 12.030 12.461 -12.403 1.00 83.00 162 PHE A CA 1
ATOM 1301 C C . PHE A 1 162 ? 12.106 13.427 -11.220 1.00 83.00 162 PHE A C 1
ATOM 1303 O O . PHE A 1 162 ? 11.313 14.355 -11.175 1.00 83.00 162 PHE A O 1
ATOM 1310 N N . LEU A 1 163 ? 13.089 13.300 -10.324 1.00 81.62 163 LEU A N 1
ATOM 1311 C CA . LEU A 1 163 ? 13.232 14.155 -9.138 1.00 81.62 163 LEU A CA 1
ATOM 1312 C C . LEU A 1 163 ? 13.419 15.642 -9.478 1.00 81.62 163 LEU A C 1
ATOM 1314 O O . LEU A 1 163 ? 12.931 16.497 -8.744 1.00 81.62 163 LEU A O 1
ATOM 1318 N N . ARG A 1 164 ? 14.065 15.967 -10.606 1.00 77.25 164 ARG A N 1
ATOM 1319 C CA . ARG A 1 164 ? 14.137 17.344 -11.131 1.00 77.25 164 ARG A CA 1
ATOM 1320 C C . ARG A 1 164 ? 12.757 17.888 -11.521 1.00 77.25 164 ARG A C 1
ATOM 1322 O O . ARG A 1 164 ? 12.511 19.083 -11.397 1.00 77.25 164 ARG A O 1
ATOM 1329 N N . ASN A 1 165 ? 11.880 17.011 -12.004 1.00 69.88 165 ASN A N 1
ATOM 1330 C CA . ASN A 1 165 ? 10.531 17.332 -12.464 1.00 69.88 165 ASN A CA 1
ATOM 1331 C C . ASN A 1 165 ? 9.452 17.132 -11.392 1.00 69.88 165 ASN A C 1
ATOM 1333 O O . ASN A 1 165 ? 8.331 17.606 -11.589 1.00 69.88 165 ASN A O 1
ATOM 1337 N N . VAL A 1 166 ? 9.767 16.472 -10.269 1.00 64.44 166 VAL A N 1
ATOM 1338 C CA . VAL A 1 166 ? 8.937 16.466 -9.061 1.00 64.44 166 VAL A CA 1
ATOM 1339 C C . VAL A 1 166 ? 8.930 17.889 -8.526 1.00 64.44 166 VAL A C 1
ATOM 1341 O O . VAL A 1 166 ? 9.724 18.293 -7.674 1.00 64.44 166 VAL A O 1
ATOM 1344 N N . ARG A 1 167 ? 8.017 18.683 -9.077 1.00 53.25 167 ARG A N 1
ATOM 1345 C CA . ARG A 1 167 ? 7.619 19.947 -8.488 1.00 53.25 167 ARG A CA 1
ATOM 1346 C C . ARG A 1 167 ? 7.008 19.614 -7.138 1.00 53.25 167 ARG A C 1
ATOM 1348 O O . ARG A 1 167 ? 6.267 18.636 -7.022 1.00 53.25 167 ARG A O 1
ATOM 1355 N N . TYR A 1 168 ? 7.416 20.382 -6.130 1.00 41.75 168 TYR A N 1
ATOM 1356 C CA . TYR A 1 168 ? 6.859 20.378 -4.780 1.00 41.75 168 TYR A CA 1
ATOM 1357 C C . TYR A 1 168 ? 5.365 20.052 -4.851 1.00 41.75 168 TYR A C 1
ATOM 1359 O O . TYR A 1 168 ? 4.676 20.606 -5.702 1.00 41.75 168 TYR A O 1
ATOM 1367 N N . GLY A 1 169 ? 4.914 19.062 -4.075 1.00 34.59 169 GLY A N 1
ATOM 1368 C CA . GLY A 1 169 ? 3.570 18.508 -4.217 1.00 34.59 169 GLY A CA 1
ATOM 1369 C C . GLY A 1 169 ? 2.503 19.597 -4.353 1.00 34.59 169 GLY A C 1
ATOM 1370 O O . GLY A 1 169 ? 2.526 20.558 -3.598 1.00 34.59 169 GLY A O 1
ATOM 1371 N N . LEU A 1 170 ? 1.567 19.387 -5.287 1.00 34.78 170 LEU A N 1
ATOM 1372 C CA . LEU A 1 170 ? 0.433 20.267 -5.611 1.00 34.78 170 LEU A CA 1
ATOM 1373 C C . LEU A 1 170 ? 0.833 21.542 -6.379 1.00 34.78 170 LEU A C 1
ATOM 1375 O O . LEU A 1 170 ? 1.870 22.148 -6.160 1.00 34.78 170 LEU A O 1
ATOM 1379 N N . GLY A 1 171 ? 0.029 21.882 -7.388 1.00 30.92 171 GLY A N 1
ATOM 1380 C CA . GLY A 1 171 ? 0.437 22.739 -8.498 1.00 30.92 171 GLY A CA 1
ATOM 1381 C C . GLY A 1 171 ? 0.952 24.128 -8.118 1.00 30.92 171 GLY A C 1
ATOM 1382 O O . GLY A 1 171 ? 0.246 24.913 -7.501 1.00 30.92 171 GLY A O 1
ATOM 1383 N N . SER A 1 172 ? 2.125 24.474 -8.640 1.00 30.64 172 SER A N 1
ATOM 1384 C CA . SER A 1 172 ? 2.473 25.844 -9.017 1.00 30.64 172 SER A CA 1
ATOM 1385 C C . SER A 1 172 ? 3.589 25.833 -10.073 1.00 30.64 172 SER A C 1
ATOM 1387 O O . SER A 1 172 ? 4.460 24.955 -10.117 1.00 30.64 172 SER A O 1
ATOM 1389 N N . GLN A 1 173 ? 3.480 26.754 -11.033 1.00 30.41 173 GLN A N 1
ATOM 1390 C CA . GLN A 1 173 ? 4.455 26.978 -12.104 1.00 30.41 173 GLN A CA 1
ATOM 1391 C C . GLN A 1 173 ? 5.673 27.758 -11.572 1.00 30.41 173 GLN A C 1
ATOM 1393 O O . GLN A 1 173 ? 5.552 28.454 -10.566 1.00 30.41 173 GLN A O 1
ATOM 1398 N N . PRO A 1 174 ? 6.851 27.656 -12.215 1.00 34.56 174 PRO A N 1
ATOM 1399 C CA . PRO A 1 174 ? 8.086 28.258 -11.760 1.00 34.56 174 PRO A CA 1
ATOM 1400 C C . PRO A 1 174 ? 8.220 29.629 -12.421 1.00 34.56 174 PRO A C 1
ATOM 1402 O O . PRO A 1 174 ? 8.986 29.799 -13.364 1.00 34.56 174 PRO A O 1
ATOM 1405 N N . GLU A 1 175 ? 7.455 30.602 -11.952 1.00 31.75 175 GLU A N 1
ATOM 1406 C CA . GLU A 1 175 ? 7.730 32.000 -12.267 1.00 31.75 175 GLU A CA 1
ATOM 1407 C C . GLU A 1 175 ? 8.084 32.701 -10.967 1.00 31.75 175 GLU A C 1
ATOM 1409 O O . GLU A 1 175 ? 7.221 32.963 -10.143 1.00 31.75 175 GLU A O 1
ATOM 1414 N N . ALA A 1 176 ? 9.391 32.894 -10.769 1.00 36.00 176 ALA A N 1
ATOM 1415 C CA . ALA A 1 176 ? 10.005 33.883 -9.887 1.00 36.00 176 ALA A CA 1
ATOM 1416 C C . ALA A 1 176 ? 9.186 34.300 -8.646 1.00 36.00 176 ALA A C 1
ATOM 1418 O O . ALA A 1 176 ? 8.881 35.475 -8.467 1.00 36.00 176 ALA A O 1
ATOM 1419 N N . ILE A 1 177 ? 8.873 33.358 -7.755 1.00 35.62 177 ILE A N 1
ATOM 1420 C CA . ILE A 1 177 ? 8.391 33.700 -6.417 1.00 35.62 177 ILE A CA 1
ATOM 1421 C C . ILE A 1 177 ? 9.597 33.607 -5.485 1.00 35.62 177 ILE A C 1
ATOM 1423 O O . ILE A 1 177 ? 10.041 32.514 -5.131 1.00 35.62 177 ILE A O 1
ATOM 1427 N N . THR A 1 178 ? 10.139 34.748 -5.061 1.00 39.94 178 THR A N 1
ATOM 1428 C CA . THR A 1 178 ? 10.821 34.854 -3.761 1.00 39.94 178 THR A CA 1
ATOM 1429 C C . THR A 1 178 ? 9.763 34.635 -2.684 1.00 39.94 178 THR A C 1
ATOM 1431 O O . THR A 1 178 ? 9.288 35.571 -2.056 1.00 39.94 178 THR A O 1
ATOM 1434 N N . ALA A 1 179 ? 9.309 33.390 -2.552 1.00 40.22 179 ALA A N 1
ATOM 1435 C CA . ALA A 1 179 ? 8.324 32.989 -1.570 1.00 40.22 179 ALA A CA 1
ATOM 1436 C C . ALA A 1 179 ? 9.014 32.973 -0.211 1.00 40.22 179 ALA A C 1
ATOM 1438 O O . ALA A 1 179 ? 9.857 32.118 0.055 1.00 40.22 179 ALA A O 1
ATOM 1439 N N . TYR A 1 180 ? 8.672 33.935 0.634 1.00 45.00 180 TYR A N 1
ATOM 1440 C CA . TYR A 1 180 ? 8.997 33.864 2.049 1.00 45.00 180 TYR A CA 1
ATOM 1441 C C . TYR A 1 180 ? 7.856 33.129 2.750 1.00 45.00 180 TYR A C 1
ATOM 1443 O O . TYR A 1 180 ? 6.706 33.563 2.682 1.00 45.00 180 TYR A O 1
ATOM 1451 N N . GLU A 1 181 ? 8.169 32.016 3.402 1.00 50.81 181 GLU A N 1
ATOM 1452 C CA . GLU A 1 181 ? 7.343 31.515 4.497 1.00 50.81 181 GLU A CA 1
ATOM 1453 C C . GLU A 1 181 ? 7.603 32.425 5.695 1.00 50.81 181 GLU A C 1
ATOM 1455 O O . GLU A 1 181 ? 8.756 32.752 5.981 1.00 50.81 181 GLU A O 1
ATOM 1460 N N . VAL A 1 182 ? 6.551 32.904 6.353 1.00 51.56 182 VAL A N 1
ATOM 1461 C CA . VAL A 1 182 ? 6.688 33.785 7.519 1.00 51.56 182 VAL A CA 1
ATOM 1462 C C . VAL A 1 182 ? 6.017 33.126 8.706 1.00 51.56 182 VAL A C 1
ATOM 1464 O O . VAL A 1 182 ? 4.814 32.867 8.685 1.00 51.56 182 VAL A O 1
ATOM 1467 N N . GLN A 1 183 ? 6.798 32.871 9.753 1.00 59.41 183 GLN A N 1
ATOM 1468 C CA . GLN A 1 183 ? 6.258 32.444 11.032 1.00 59.41 183 GLN A CA 1
ATOM 1469 C C . GLN A 1 183 ? 5.532 33.623 11.684 1.00 59.41 183 GLN A C 1
ATOM 1471 O O . GLN A 1 183 ? 6.137 34.645 12.005 1.00 59.41 183 GLN A O 1
ATOM 1476 N N . LEU A 1 184 ? 4.240 33.453 11.932 1.00 57.09 184 LEU A N 1
ATOM 1477 C CA . LEU A 1 184 ? 3.433 34.438 12.636 1.00 57.09 184 LEU A CA 1
ATOM 1478 C C . LEU A 1 184 ? 3.618 34.318 14.150 1.00 57.09 184 LEU A C 1
ATOM 1480 O O . LEU A 1 184 ? 4.016 35.273 14.805 1.00 57.09 184 LEU A O 1
ATOM 1484 N N . GLY A 1 185 ? 3.440 33.128 14.720 1.00 63.19 185 GLY A N 1
ATOM 1485 C CA . GLY A 1 185 ? 3.500 32.951 16.170 1.00 63.19 185 GLY A CA 1
ATOM 1486 C C . GLY A 1 185 ? 3.861 31.538 16.596 1.00 63.19 185 GLY A C 1
ATOM 1487 O O . GLY A 1 185 ? 3.938 30.629 15.770 1.00 63.19 185 GLY A O 1
ATOM 1488 N N . ALA A 1 186 ? 4.105 31.384 17.895 1.00 62.66 186 ALA A N 1
ATOM 1489 C CA . ALA A 1 186 ? 4.222 30.099 18.565 1.00 62.66 186 ALA A CA 1
ATOM 1490 C C . ALA A 1 186 ? 3.147 30.050 19.657 1.00 62.66 186 ALA A C 1
ATOM 1492 O O . ALA A 1 186 ? 3.094 30.938 20.507 1.00 62.66 186 ALA A O 1
ATOM 1493 N N . PHE A 1 187 ? 2.300 29.033 19.599 1.00 64.62 187 PHE A N 1
ATOM 1494 C CA . PHE A 1 187 ? 1.095 28.884 20.399 1.00 64.62 187 PHE A CA 1
ATOM 1495 C C . PHE A 1 187 ? 1.254 27.694 21.352 1.00 64.62 187 PHE A C 1
ATOM 1497 O O . PHE A 1 187 ? 1.683 26.625 20.912 1.00 64.62 187 PHE A O 1
ATOM 1504 N N . PRO A 1 188 ? 0.934 27.852 22.644 1.00 63.97 188 PRO A N 1
ATOM 1505 C CA . PRO A 1 188 ? 0.996 26.782 23.642 1.00 63.97 188 PRO A CA 1
ATOM 1506 C C . PRO A 1 188 ? 0.129 25.569 23.304 1.00 63.97 188 PRO A C 1
ATOM 1508 O O . PRO A 1 188 ? 0.491 24.435 23.616 1.00 63.97 188 PRO A O 1
ATOM 1511 N N . THR A 1 189 ? -1.017 25.801 22.662 1.00 68.00 189 THR A N 1
ATOM 1512 C CA . THR A 1 189 ? -2.024 24.775 22.393 1.00 68.00 189 THR A CA 1
ATOM 1513 C C . THR A 1 189 ? -2.470 24.782 20.932 1.00 68.00 189 THR A C 1
ATOM 1515 O O . THR A 1 189 ? -2.201 25.712 20.170 1.00 68.00 189 THR A O 1
ATOM 1518 N N . HIS A 1 190 ? -3.126 23.695 20.518 1.00 63.66 190 HIS A N 1
ATOM 1519 C CA . HIS A 1 190 ? -3.674 23.575 19.165 1.00 63.66 190 HIS A CA 1
ATOM 1520 C C . HIS A 1 190 ? -4.897 24.442 18.942 1.00 63.66 190 HIS A C 1
ATOM 1522 O O . HIS A 1 190 ? -5.032 25.024 17.875 1.00 63.66 190 HIS A O 1
ATOM 1528 N N . GLU A 1 191 ? -5.729 24.569 19.964 1.00 70.69 191 GLU A N 1
ATOM 1529 C CA . GLU A 1 191 ? -6.924 25.400 19.942 1.00 70.69 191 GLU A CA 1
ATOM 1530 C C . GLU A 1 191 ? -6.565 26.872 19.700 1.00 70.69 191 GLU A C 1
ATOM 1532 O O . GLU A 1 191 ? -7.030 27.456 18.725 1.00 70.69 191 GLU A O 1
ATOM 1537 N N . GLU A 1 192 ? -5.606 27.417 20.457 1.00 66.75 192 GLU A N 1
ATOM 1538 C CA . GLU A 1 192 ? -5.123 28.794 20.267 1.00 66.75 192 GLU A CA 1
ATOM 1539 C C . GLU A 1 192 ? -4.497 29.024 18.881 1.00 66.75 192 GLU A C 1
ATOM 1541 O O . GLU A 1 192 ? -4.650 30.091 18.283 1.00 66.75 192 GLU A O 1
ATOM 1546 N N . ALA A 1 193 ? -3.798 28.020 18.338 1.00 70.19 193 ALA A N 1
ATOM 1547 C CA . ALA A 1 193 ? -3.249 28.105 16.988 1.00 70.19 193 ALA A CA 1
ATOM 1548 C C . ALA A 1 193 ? -4.360 28.144 15.922 1.00 70.19 193 ALA A C 1
ATOM 1550 O O . ALA A 1 193 ? -4.248 28.878 14.941 1.00 70.19 193 ALA A O 1
ATOM 1551 N N . MET A 1 194 ? -5.434 27.373 16.106 1.00 68.00 194 MET A N 1
ATOM 1552 C CA . MET A 1 194 ? -6.545 27.314 15.155 1.00 68.00 194 MET A CA 1
ATOM 1553 C C . MET A 1 194 ? -7.418 28.576 15.194 1.00 68.00 194 MET A C 1
ATOM 1555 O O . MET A 1 194 ? -7.785 29.073 14.132 1.00 68.00 194 MET A O 1
ATOM 1559 N N . GLU A 1 195 ? -7.654 29.169 16.368 1.00 73.50 195 GLU A N 1
ATOM 1560 C CA . GLU A 1 195 ? -8.340 30.469 16.486 1.00 73.50 195 GLU A CA 1
ATOM 1561 C C . GLU A 1 195 ? -7.605 31.576 15.714 1.00 73.50 195 GLU A C 1
ATOM 1563 O O . GLU A 1 195 ? -8.200 32.377 14.988 1.00 73.50 195 GLU A O 1
ATOM 1568 N N . ALA A 1 196 ? -6.277 31.606 15.826 1.00 66.31 196 ALA A N 1
ATOM 1569 C CA . ALA A 1 196 ? -5.464 32.562 15.091 1.00 66.31 196 ALA A CA 1
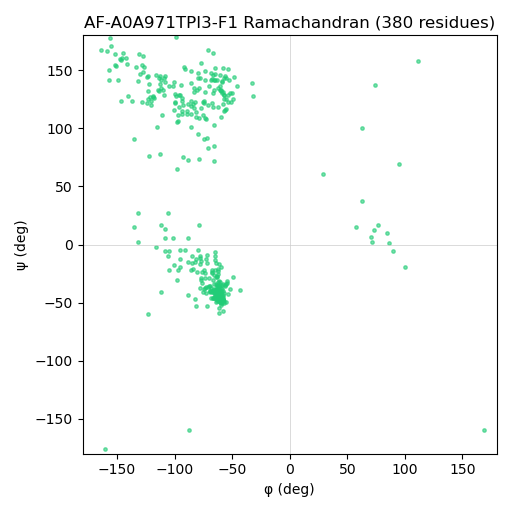ATOM 1570 C C . ALA A 1 196 ? -5.453 32.273 13.577 1.00 66.31 196 ALA A C 1
ATOM 1572 O O . ALA A 1 196 ? -5.485 33.214 12.782 1.00 66.31 196 ALA A O 1
ATOM 1573 N N . VAL A 1 197 ? -5.474 31.001 13.158 1.00 65.56 197 VAL A N 1
ATOM 1574 C CA . VAL A 1 197 ? -5.644 30.623 11.743 1.00 65.56 197 VAL A CA 1
ATOM 1575 C C . VAL A 1 197 ? -6.954 31.177 11.180 1.00 65.56 197 VAL A C 1
ATOM 1577 O O . VAL A 1 197 ? -6.940 31.792 10.113 1.00 65.56 197 VAL A O 1
ATOM 1580 N N . GLU A 1 198 ? -8.066 31.029 11.898 1.00 71.06 198 GLU A N 1
ATOM 1581 C CA . GLU A 1 198 ? -9.372 31.552 11.478 1.00 71.06 198 GLU A CA 1
ATOM 1582 C C . GLU A 1 198 ? -9.367 33.081 11.359 1.00 71.06 198 GLU A C 1
ATOM 1584 O O . GLU A 1 198 ? -9.841 33.633 10.362 1.00 71.06 198 GLU A O 1
ATOM 1589 N N . LEU A 1 199 ? -8.758 33.776 12.325 1.00 69.94 199 LEU A N 1
ATOM 1590 C CA . LEU A 1 199 ? -8.622 35.233 12.304 1.00 69.94 199 LEU A CA 1
ATOM 1591 C C . LEU A 1 199 ? -7.817 35.727 11.091 1.00 69.94 199 LEU A C 1
ATOM 1593 O O . LEU A 1 199 ? -8.158 36.748 10.487 1.00 69.94 199 LEU A O 1
ATOM 1597 N N . TYR A 1 200 ? -6.736 35.032 10.736 1.00 68.00 200 TYR A N 1
ATOM 1598 C CA . TYR A 1 200 ? -5.906 35.390 9.587 1.00 68.00 200 TYR A CA 1
ATOM 1599 C C . TYR A 1 200 ? -6.570 35.028 8.256 1.00 68.00 200 TYR A C 1
ATOM 1601 O O . TYR A 1 200 ? -6.546 35.840 7.328 1.00 68.00 200 TYR A O 1
ATOM 1609 N N . ALA A 1 201 ? -7.254 33.886 8.183 1.00 64.56 201 ALA A N 1
ATOM 1610 C CA . ALA A 1 201 ? -8.056 33.509 7.024 1.00 64.56 201 ALA A CA 1
ATOM 1611 C C . ALA A 1 201 ? -9.194 34.513 6.766 1.00 64.56 201 ALA A C 1
ATOM 1613 O O . ALA A 1 201 ? -9.423 34.898 5.620 1.00 64.56 201 ALA A O 1
ATOM 1614 N N . ALA A 1 202 ? -9.848 35.026 7.817 1.00 67.94 202 ALA A N 1
ATOM 1615 C CA . ALA A 1 202 ? -10.872 36.070 7.706 1.00 67.94 202 ALA A CA 1
ATOM 1616 C C . ALA A 1 202 ? -10.331 37.396 7.132 1.00 67.94 202 ALA A C 1
ATOM 1618 O O . ALA A 1 202 ? -11.087 38.183 6.564 1.00 67.94 202 ALA A O 1
ATOM 1619 N N . LYS A 1 203 ? -9.016 37.633 7.234 1.00 63.62 203 LYS A N 1
ATOM 1620 C CA . LYS A 1 203 ? -8.310 38.758 6.597 1.00 63.62 203 LYS A CA 1
ATOM 1621 C C . LYS A 1 203 ? -7.824 38.442 5.175 1.00 63.62 203 LYS A C 1
ATOM 1623 O O . LYS A 1 203 ? -7.127 39.259 4.581 1.00 63.62 203 LYS A O 1
ATOM 1628 N N . GLY A 1 204 ? -8.180 37.277 4.631 1.00 58.72 204 GLY A N 1
ATOM 1629 C CA . GLY A 1 204 ? -7.766 36.818 3.305 1.00 58.72 204 GLY A CA 1
ATOM 1630 C C . GLY A 1 204 ? -6.325 36.308 3.239 1.00 58.72 204 GLY A C 1
ATOM 1631 O O . GLY A 1 204 ? -5.773 36.213 2.146 1.00 58.72 204 GLY A O 1
ATOM 1632 N N . LEU A 1 205 ? -5.701 36.001 4.382 1.00 60.75 205 LEU A N 1
ATOM 1633 C CA . LEU A 1 205 ? -4.303 35.575 4.444 1.00 60.75 205 LEU A CA 1
ATOM 1634 C C . LEU A 1 205 ? -4.208 34.034 4.418 1.00 60.75 205 LEU A C 1
ATOM 1636 O O . LEU A 1 205 ? -4.826 33.380 5.262 1.00 60.75 205 LEU A O 1
ATOM 1640 N N . PRO A 1 206 ? -3.431 33.426 3.501 1.00 56.72 206 PRO A N 1
ATOM 1641 C CA . PRO A 1 206 ? -3.231 31.978 3.463 1.00 56.72 206 PRO A CA 1
ATOM 1642 C C . PRO A 1 206 ? -2.277 31.523 4.577 1.00 56.72 206 PRO A C 1
ATOM 1644 O O . PRO A 1 206 ? -1.078 31.799 4.529 1.00 56.72 206 PRO A O 1
ATOM 1647 N N . VAL A 1 207 ? -2.812 30.803 5.564 1.00 65.38 207 VAL A N 1
ATOM 1648 C CA . VAL A 1 207 ? -2.103 30.332 6.765 1.00 65.38 207 VAL A CA 1
ATOM 1649 C C . VAL A 1 207 ? -2.186 28.811 6.917 1.00 65.38 207 VAL A C 1
ATOM 1651 O O . VAL A 1 207 ? -3.216 28.210 6.615 1.00 65.38 207 VAL A O 1
ATOM 1654 N N . ILE A 1 208 ? -1.126 28.192 7.436 1.00 59.53 208 ILE A N 1
ATOM 1655 C CA . ILE A 1 208 ? -1.114 26.791 7.883 1.00 59.53 208 ILE A CA 1
ATOM 1656 C C . ILE A 1 208 ? -0.585 26.696 9.316 1.00 59.53 208 ILE A C 1
ATOM 1658 O O . ILE A 1 208 ? 0.253 27.501 9.721 1.00 59.53 208 ILE A O 1
ATOM 1662 N N . ALA A 1 209 ? -1.068 25.720 10.085 1.00 61.25 209 ALA A N 1
ATOM 1663 C CA . ALA A 1 209 ? -0.543 25.417 11.412 1.00 61.25 209 ALA A CA 1
ATOM 1664 C C . ALA A 1 209 ? 0.419 24.218 11.346 1.00 61.25 209 ALA A C 1
ATOM 1666 O O . ALA A 1 209 ? 0.060 23.163 10.823 1.00 61.25 209 ALA A O 1
ATOM 1667 N N . GLU A 1 210 ? 1.619 24.356 11.909 1.00 58.56 210 GLU A N 1
ATOM 1668 C CA . GLU A 1 210 ? 2.653 23.319 11.944 1.00 58.56 210 GLU A CA 1
ATOM 1669 C C . GLU A 1 210 ? 3.075 22.986 13.376 1.00 58.56 210 GLU A C 1
ATOM 1671 O O . GLU A 1 210 ? 3.253 23.862 14.224 1.00 58.56 210 GLU A O 1
ATOM 1676 N N . ARG A 1 211 ? 3.263 21.694 13.665 1.00 57.41 211 ARG A N 1
ATOM 1677 C CA . ARG A 1 211 ? 3.688 21.212 14.985 1.00 57.41 211 ARG A CA 1
ATOM 1678 C C . ARG A 1 211 ? 5.198 21.023 15.002 1.00 57.41 211 ARG A C 1
ATOM 1680 O O . ARG A 1 211 ? 5.733 20.345 14.130 1.00 57.41 211 ARG A O 1
ATOM 1687 N N . GLN A 1 212 ? 5.885 21.587 15.997 1.00 54.62 212 GLN A N 1
ATOM 1688 C CA . GLN A 1 212 ? 7.342 21.478 16.041 1.00 54.62 212 GLN A CA 1
ATOM 1689 C C . GLN A 1 212 ? 7.797 20.037 16.367 1.00 54.62 212 GLN A C 1
ATOM 1691 O O . GLN A 1 212 ? 7.230 19.420 17.277 1.00 54.62 212 GLN A O 1
ATOM 1696 N N . PRO A 1 213 ? 8.818 19.496 15.670 1.00 39.56 213 PRO A N 1
ATOM 1697 C CA . PRO A 1 213 ? 9.288 18.128 15.903 1.00 39.56 213 PRO A CA 1
ATOM 1698 C C . PRO A 1 213 ? 10.099 17.926 17.195 1.00 39.56 213 PRO A C 1
ATOM 1700 O O . PRO A 1 213 ? 10.184 16.792 17.659 1.00 39.56 213 PRO A O 1
ATOM 1703 N N . ARG A 1 214 ? 10.715 18.967 17.789 1.00 38.84 214 ARG A N 1
ATOM 1704 C CA . ARG A 1 214 ? 11.623 18.821 18.949 1.00 38.84 214 ARG A CA 1
ATOM 1705 C C . ARG A 1 214 ? 11.392 19.887 20.034 1.00 38.84 214 ARG A C 1
ATOM 1707 O O . ARG A 1 214 ? 11.544 21.074 19.782 1.00 38.84 214 ARG A O 1
ATOM 1714 N N . GLY A 1 215 ? 11.119 19.445 21.265 1.00 46.41 215 GLY A N 1
ATOM 1715 C CA . GLY A 1 215 ? 10.981 20.297 22.460 1.00 46.41 215 GLY A CA 1
ATOM 1716 C C . GLY A 1 215 ? 9.554 20.380 23.016 1.00 46.41 215 GLY A C 1
ATOM 1717 O O . GLY A 1 215 ? 8.587 20.096 22.305 1.00 46.41 215 GLY A O 1
ATOM 1718 N N . ASP A 1 216 ? 9.437 20.742 24.300 1.00 47.81 216 ASP A N 1
ATOM 1719 C CA . ASP A 1 216 ? 8.159 20.934 25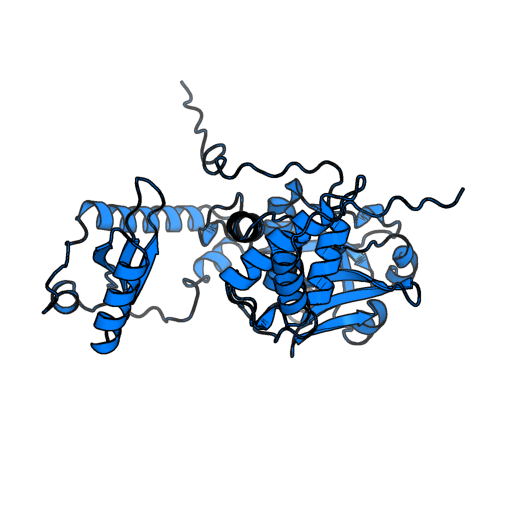.000 1.00 47.81 216 ASP A CA 1
ATOM 1720 C C . ASP A 1 216 ? 7.291 21.956 24.244 1.00 47.81 216 ASP A C 1
ATOM 1722 O O . ASP A 1 216 ? 7.685 23.091 23.979 1.00 47.81 216 ASP A O 1
ATOM 1726 N N . ARG A 1 217 ? 6.149 21.466 23.764 1.00 53.31 217 ARG A N 1
ATOM 1727 C CA . ARG A 1 217 ? 5.639 21.729 22.410 1.00 53.31 217 ARG A CA 1
ATOM 1728 C C . ARG A 1 217 ? 4.879 23.050 22.266 1.00 53.31 217 ARG A C 1
ATOM 1730 O O . ARG A 1 217 ? 3.909 23.275 22.978 1.00 53.31 217 ARG A O 1
ATOM 1737 N N . LEU A 1 218 ? 5.228 23.823 21.231 1.00 56.50 218 LEU A N 1
ATOM 1738 C CA . LEU A 1 218 ? 4.438 24.945 20.700 1.00 56.50 218 LEU A CA 1
ATOM 1739 C C . LEU A 1 218 ? 3.989 24.645 19.256 1.00 56.50 218 LEU A C 1
ATOM 1741 O O . LEU A 1 218 ? 4.728 24.015 18.493 1.00 56.50 218 LEU A O 1
ATOM 1745 N N . LEU A 1 219 ? 2.801 25.107 18.866 1.00 56.44 219 LEU A N 1
ATOM 1746 C CA . LEU A 1 219 ? 2.269 25.080 17.498 1.00 56.44 219 LEU A CA 1
ATOM 1747 C C . LEU A 1 219 ? 2.551 26.397 16.783 1.00 56.44 219 LEU A C 1
ATOM 1749 O O . LEU A 1 219 ? 2.453 27.466 17.368 1.00 56.44 219 LEU A O 1
ATOM 1753 N N . TRP A 1 220 ? 2.959 26.319 15.527 1.00 59.84 220 TRP A N 1
ATOM 1754 C CA . TRP A 1 220 ? 3.425 27.456 14.748 1.00 59.84 220 TRP A CA 1
ATOM 1755 C C . TRP A 1 220 ? 2.377 27.773 13.696 1.00 59.84 220 TRP A C 1
ATOM 1757 O O . TRP A 1 220 ? 1.773 26.856 13.154 1.00 59.84 220 TRP A O 1
ATOM 1767 N N . ILE A 1 221 ? 2.163 29.052 13.398 1.00 60.00 221 ILE A N 1
ATOM 1768 C CA . ILE A 1 221 ? 1.345 29.461 12.249 1.00 60.00 221 ILE A CA 1
ATOM 1769 C C . ILE A 1 221 ? 2.273 30.048 11.199 1.00 60.00 221 ILE A C 1
ATOM 1771 O O . ILE A 1 221 ? 3.070 30.935 11.512 1.00 60.00 221 ILE A O 1
ATOM 1775 N N . VAL A 1 222 ? 2.166 29.556 9.971 1.00 57.31 222 VAL A N 1
ATOM 1776 C CA . VAL A 1 222 ? 3.013 29.935 8.841 1.00 57.31 222 VAL A CA 1
ATOM 1777 C C . VAL A 1 222 ? 2.147 30.546 7.747 1.00 57.31 222 VAL A C 1
ATOM 1779 O O . VAL A 1 222 ? 1.156 29.948 7.330 1.00 57.31 222 VAL A O 1
ATOM 1782 N N . LEU A 1 223 ? 2.522 31.737 7.279 1.00 59.59 223 LEU A N 1
ATOM 1783 C CA . LEU A 1 223 ? 1.974 32.330 6.061 1.00 59.59 223 LEU A CA 1
ATOM 1784 C C . LEU A 1 223 ? 2.697 31.795 4.833 1.00 59.59 223 LEU A C 1
ATOM 1786 O O . LEU A 1 223 ? 3.930 31.797 4.791 1.00 59.59 223 LEU A O 1
ATOM 1790 N N . LEU A 1 224 ? 1.930 31.421 3.812 1.00 54.59 224 LEU A N 1
ATOM 1791 C CA . LEU A 1 224 ? 2.472 30.928 2.552 1.00 54.59 224 LEU A CA 1
ATOM 1792 C C . LEU A 1 224 ? 2.553 32.056 1.510 1.00 54.59 224 LEU A C 1
ATOM 1794 O O . LEU A 1 224 ? 1.530 32.584 1.092 1.00 54.59 224 LEU A O 1
ATOM 1798 N N . GLN A 1 225 ? 3.779 32.346 1.057 1.00 54.25 225 GLN A N 1
ATOM 1799 C CA . GLN A 1 225 ? 4.129 33.092 -0.166 1.00 54.25 225 GLN A CA 1
ATOM 1800 C C . GLN A 1 225 ? 3.670 34.564 -0.243 1.00 54.25 225 GLN A C 1
ATOM 1802 O O . GLN A 1 225 ? 2.556 34.868 -0.658 1.00 54.25 225 GLN A O 1
ATOM 1807 N N . TYR A 1 226 ? 4.594 35.493 0.033 1.00 52.84 226 TYR A N 1
ATOM 1808 C CA . TYR A 1 226 ? 4.393 36.942 -0.138 1.00 52.84 226 TYR A CA 1
ATOM 1809 C C . TYR A 1 226 ? 5.485 37.592 -1.004 1.00 52.84 226 TYR A C 1
ATOM 1811 O O . TYR A 1 226 ? 6.620 37.110 -0.988 1.00 52.84 226 TYR A O 1
ATOM 1819 N N . PRO A 1 227 ? 5.187 38.710 -1.706 1.00 47.16 227 PRO A N 1
ATOM 1820 C CA . PRO A 1 227 ? 6.159 39.430 -2.539 1.00 47.16 227 PRO A CA 1
ATOM 1821 C C . PRO A 1 227 ? 7.340 39.997 -1.741 1.00 47.16 227 PRO A C 1
ATOM 1823 O O . PRO A 1 227 ? 8.458 40.069 -2.250 1.00 47.16 227 PRO A O 1
ATOM 1826 N N . SER A 1 228 ? 7.107 40.383 -0.482 1.00 54.06 228 SER A N 1
ATOM 1827 C CA . SER A 1 228 ? 8.145 40.825 0.445 1.00 54.06 228 SER A CA 1
ATOM 1828 C C . SER A 1 228 ? 7.759 40.544 1.904 1.00 54.06 228 SER A C 1
ATOM 1830 O O . SER A 1 228 ? 6.579 40.495 2.251 1.00 54.06 228 SER A O 1
ATOM 1832 N N . HIS A 1 229 ? 8.757 40.392 2.786 1.00 50.88 229 HIS A N 1
ATOM 1833 C CA . HIS A 1 229 ? 8.531 40.260 4.234 1.00 50.88 229 HIS A CA 1
ATOM 1834 C C . HIS A 1 229 ? 7.787 41.475 4.809 1.00 50.88 229 HIS A C 1
ATOM 1836 O O . HIS A 1 229 ? 6.991 41.317 5.723 1.00 50.88 229 HIS A O 1
ATOM 1842 N N . ALA A 1 230 ? 8.031 42.683 4.289 1.00 58.12 230 ALA A N 1
ATOM 1843 C CA . ALA A 1 230 ? 7.356 43.896 4.751 1.00 58.12 230 ALA A CA 1
ATOM 1844 C C . ALA A 1 230 ? 5.847 43.859 4.456 1.00 58.12 230 ALA A C 1
ATOM 1846 O O . ALA A 1 230 ? 5.056 44.216 5.326 1.00 58.12 230 ALA A O 1
ATOM 1847 N N . ASP A 1 231 ? 5.458 43.349 3.283 1.00 59.03 231 ASP A N 1
ATOM 1848 C CA . ASP A 1 231 ? 4.049 43.169 2.910 1.00 59.03 231 ASP A CA 1
ATOM 1849 C C . ASP A 1 231 ? 3.382 42.042 3.715 1.00 59.03 231 ASP A C 1
ATOM 1851 O O . ASP A 1 231 ? 2.219 42.154 4.088 1.00 59.03 231 ASP A O 1
ATOM 1855 N N . ALA A 1 232 ? 4.126 40.973 4.029 1.00 54.72 232 ALA A N 1
ATOM 1856 C CA . ALA A 1 232 ? 3.617 39.801 4.749 1.00 54.72 232 ALA A CA 1
ATOM 1857 C C . ALA A 1 232 ? 3.238 40.068 6.216 1.00 54.72 232 ALA A C 1
ATOM 1859 O O . ALA A 1 232 ? 2.444 39.331 6.797 1.00 54.72 232 ALA A O 1
ATOM 1860 N N . VAL A 1 233 ? 3.836 41.087 6.839 1.00 54.50 233 VAL A N 1
ATOM 1861 C CA . VAL A 1 233 ? 3.751 41.321 8.295 1.00 54.50 233 VAL A CA 1
ATOM 1862 C C . VAL A 1 233 ? 3.053 42.631 8.655 1.00 54.50 233 VAL A C 1
ATOM 1864 O O . VAL A 1 233 ? 2.867 42.936 9.836 1.00 54.50 233 VAL A O 1
ATOM 1867 N N . ALA A 1 234 ? 2.656 43.415 7.652 1.00 59.41 234 ALA A N 1
ATOM 1868 C CA . ALA A 1 234 ? 1.979 44.687 7.845 1.00 59.41 234 ALA A CA 1
ATOM 1869 C C . ALA A 1 234 ? 0.628 44.489 8.564 1.00 59.41 234 ALA A C 1
ATOM 1871 O O . ALA A 1 234 ? -0.273 43.820 8.066 1.00 59.41 234 ALA A O 1
ATOM 1872 N N . GLY A 1 235 ? 0.476 45.088 9.752 1.00 57.12 235 GLY A N 1
ATOM 1873 C CA . GLY A 1 235 ? -0.776 45.056 10.525 1.00 57.12 235 GLY A CA 1
ATOM 1874 C C . GLY A 1 235 ? -0.981 43.824 11.418 1.00 57.12 235 GLY A C 1
ATOM 1875 O O . GLY A 1 235 ? -2.073 43.648 11.965 1.00 57.12 235 GLY A O 1
ATOM 1876 N N . LEU A 1 236 ? 0.042 42.983 11.596 1.00 60.16 236 LEU A N 1
ATOM 1877 C CA . LEU A 1 236 ? 0.009 41.829 12.498 1.00 60.16 236 LEU A CA 1
ATOM 1878 C C . LEU A 1 236 ? 0.689 42.168 13.836 1.00 60.16 236 LEU A C 1
ATOM 1880 O O . LEU A 1 236 ? 1.812 42.662 13.870 1.00 60.16 236 LEU A O 1
ATOM 1884 N N . SER A 1 237 ? -0.003 41.925 14.953 1.00 53.91 237 SER A N 1
ATOM 1885 C CA . SER A 1 237 ? 0.441 42.312 16.305 1.00 53.91 237 SER A CA 1
ATOM 1886 C C . SER A 1 237 ? 1.429 41.333 16.945 1.00 53.91 237 SER A C 1
ATOM 1888 O O . SER A 1 237 ? 2.088 41.676 17.925 1.00 53.91 237 SER A O 1
ATOM 1890 N N . GLN A 1 238 ? 1.551 40.125 16.395 1.00 57.66 238 GLN A N 1
ATOM 1891 C CA . GLN A 1 238 ? 2.480 39.093 16.839 1.00 57.66 238 GLN A CA 1
ATOM 1892 C C . GLN A 1 238 ? 3.140 38.495 15.602 1.00 57.66 238 GLN A C 1
ATOM 1894 O O . GLN A 1 238 ? 2.598 37.576 15.004 1.00 57.66 238 GLN A O 1
ATOM 1899 N N . VAL A 1 239 ? 4.276 39.059 15.189 1.00 53.31 239 VAL A N 1
ATOM 1900 C CA . VAL A 1 239 ? 5.147 38.452 14.179 1.00 53.31 239 VAL A CA 1
ATOM 1901 C C . VAL A 1 239 ? 6.551 38.408 14.741 1.00 53.31 239 VAL A C 1
ATOM 1903 O O . VAL A 1 239 ? 7.115 39.442 15.105 1.00 53.31 239 VAL A O 1
ATOM 1906 N N . ARG A 1 240 ? 7.131 37.211 14.813 1.00 51.53 240 ARG A N 1
ATOM 1907 C CA . ARG A 1 240 ? 8.568 37.072 15.049 1.00 51.53 240 ARG A CA 1
ATOM 1908 C C . ARG A 1 240 ? 9.256 36.963 13.689 1.00 51.53 240 ARG A C 1
ATOM 1910 O O . ARG A 1 240 ? 8.899 36.070 12.928 1.00 51.53 240 ARG A O 1
ATOM 1917 N N . PRO A 1 241 ? 10.233 37.829 13.363 1.00 45.53 241 PRO A N 1
ATOM 1918 C CA . PRO A 1 241 ? 10.998 37.653 12.138 1.00 45.53 241 PRO A CA 1
ATOM 1919 C C . PRO A 1 241 ? 11.654 36.272 12.172 1.00 45.53 241 PRO A C 1
ATOM 1921 O O . PRO A 1 241 ? 12.278 35.906 13.177 1.00 45.53 241 PRO A O 1
ATOM 1924 N N . ILE A 1 242 ? 11.519 35.511 11.082 1.00 43.53 242 ILE A N 1
ATOM 1925 C CA . ILE A 1 242 ? 12.318 34.302 10.897 1.00 43.53 242 ILE A CA 1
ATOM 1926 C C . ILE A 1 242 ? 13.774 34.747 10.972 1.00 43.53 242 ILE A C 1
ATOM 1928 O O . ILE A 1 242 ? 14.237 35.554 10.164 1.00 43.53 242 ILE A O 1
ATOM 1932 N N . GLN A 1 243 ? 14.477 34.270 11.999 1.00 41.09 243 GLN A N 1
ATOM 1933 C CA . GLN A 1 243 ? 15.865 34.643 12.231 1.00 41.09 243 GLN A CA 1
ATOM 1934 C C . GLN A 1 243 ? 16.684 34.338 10.963 1.00 41.09 243 GLN A C 1
ATOM 1936 O O . GLN A 1 243 ? 16.447 33.310 10.324 1.00 41.09 243 GLN A O 1
ATOM 1941 N N . PRO A 1 244 ? 17.676 35.166 10.592 1.00 35.81 244 PRO A N 1
ATOM 1942 C CA . PRO A 1 244 ? 18.541 34.909 9.437 1.00 35.81 244 PRO A CA 1
ATOM 1943 C C . PRO A 1 244 ? 19.140 33.489 9.402 1.00 35.81 244 PRO A C 1
ATOM 1945 O O . PRO A 1 244 ? 19.364 32.934 8.327 1.00 35.81 244 PRO A O 1
ATOM 1948 N N . SER A 1 245 ? 19.333 32.861 10.567 1.00 32.59 245 SER A N 1
ATOM 1949 C CA . SER A 1 245 ? 19.744 31.459 10.715 1.00 32.59 245 SER A CA 1
ATOM 1950 C C . SER A 1 245 ? 18.750 30.448 10.125 1.00 32.59 245 SER A C 1
ATOM 1952 O O . SER A 1 245 ? 19.167 29.456 9.532 1.00 32.59 245 SER A O 1
ATOM 1954 N N . ALA A 1 246 ? 17.445 30.694 10.213 1.00 35.22 246 ALA A N 1
ATOM 1955 C CA . ALA A 1 246 ? 16.421 29.838 9.620 1.00 35.22 246 ALA A CA 1
ATOM 1956 C C . ALA A 1 246 ? 16.323 30.029 8.092 1.00 35.22 246 ALA A C 1
ATOM 1958 O O . ALA A 1 246 ? 16.173 29.049 7.370 1.00 35.22 246 ALA A O 1
ATOM 1959 N N . MET A 1 247 ? 16.564 31.236 7.562 1.00 37.03 247 MET A N 1
ATOM 1960 C CA . MET A 1 247 ? 16.733 31.432 6.108 1.00 37.03 247 MET A CA 1
ATOM 1961 C C . MET A 1 247 ? 17.996 30.747 5.562 1.00 37.03 247 MET A C 1
ATOM 1963 O O . MET A 1 247 ? 17.982 30.176 4.469 1.00 37.03 247 MET A O 1
ATOM 1967 N N . LEU A 1 248 ? 19.096 30.776 6.323 1.00 33.91 248 LEU A N 1
ATOM 1968 C CA . LEU A 1 248 ? 20.296 29.986 6.029 1.00 33.91 248 LEU A CA 1
ATOM 1969 C C . LEU A 1 248 ? 19.992 28.486 6.068 1.00 33.91 248 LEU A C 1
ATOM 1971 O O . LEU A 1 248 ? 20.510 27.746 5.235 1.00 33.91 248 LEU A O 1
ATOM 1975 N N . THR A 1 249 ? 19.114 28.047 6.971 1.00 41.25 249 THR A N 1
ATOM 1976 C CA . THR A 1 249 ? 18.658 26.655 7.051 1.00 41.25 249 THR A CA 1
ATOM 1977 C C . THR A 1 249 ? 17.868 26.261 5.802 1.00 41.25 249 THR A C 1
ATOM 1979 O O . THR A 1 249 ? 18.163 25.222 5.225 1.00 41.25 249 THR A O 1
ATOM 1982 N N . GLU A 1 250 ? 16.958 27.101 5.301 1.00 48.62 250 GLU A N 1
ATOM 1983 C CA . GLU A 1 250 ? 16.217 26.822 4.059 1.00 48.62 250 GLU A CA 1
ATOM 1984 C C . GLU A 1 250 ? 17.115 26.797 2.818 1.00 48.62 250 GLU A C 1
ATOM 1986 O O . GLU A 1 250 ? 17.023 25.888 1.992 1.00 48.62 250 GLU A O 1
ATOM 1991 N N . ARG A 1 251 ? 18.070 27.730 2.706 1.00 46.81 251 ARG A N 1
ATOM 1992 C CA . ARG A 1 251 ? 19.088 27.669 1.641 1.00 46.81 251 ARG A CA 1
ATOM 1993 C C . ARG A 1 251 ? 19.946 26.411 1.747 1.00 46.81 251 ARG A C 1
ATOM 1995 O O . ARG A 1 251 ? 20.248 25.797 0.727 1.00 46.81 251 ARG A O 1
ATOM 2002 N N . SER A 1 252 ? 20.304 26.011 2.964 1.00 50.28 252 SER A N 1
ATOM 2003 C CA . SER A 1 252 ? 21.062 24.783 3.218 1.00 50.28 252 SER A CA 1
ATOM 2004 C C . SER A 1 252 ? 20.248 23.538 2.862 1.00 50.28 252 SER A C 1
ATOM 2006 O O . SER A 1 252 ? 20.783 22.638 2.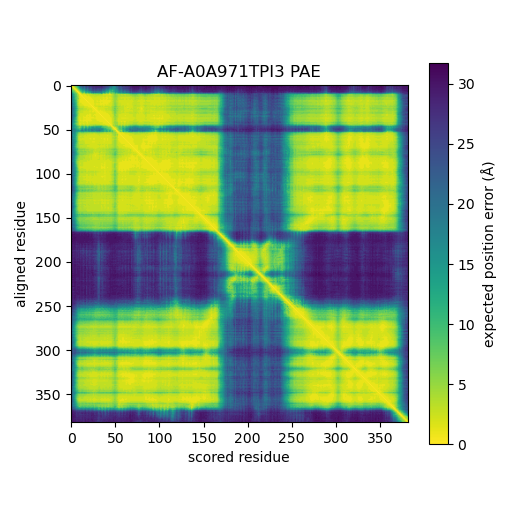222 1.0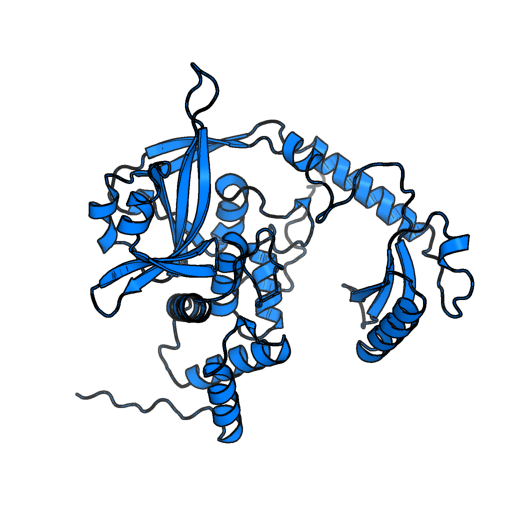0 50.28 252 SER A O 1
ATOM 2008 N N . LYS A 1 253 ? 18.943 23.504 3.167 1.00 57.06 253 LYS A N 1
ATOM 2009 C CA . LYS A 1 253 ? 18.017 22.440 2.743 1.00 57.06 253 LYS A CA 1
ATOM 2010 C C . LYS A 1 253 ? 17.877 22.386 1.223 1.00 57.06 253 LYS A C 1
ATOM 2012 O O . LYS A 1 253 ? 17.941 21.304 0.645 1.00 57.06 253 LYS A O 1
ATOM 2017 N N . ALA A 1 254 ? 17.745 23.533 0.555 1.00 63.22 254 ALA A N 1
ATOM 2018 C CA . ALA A 1 254 ? 17.679 23.608 -0.903 1.00 63.22 254 ALA A CA 1
ATOM 2019 C C . ALA A 1 254 ? 18.980 23.121 -1.564 1.00 63.22 254 ALA A C 1
ATOM 2021 O O . ALA A 1 254 ? 18.931 22.349 -2.522 1.00 63.22 254 ALA A O 1
ATOM 2022 N N . ALA A 1 255 ? 20.139 23.509 -1.024 1.00 63.44 255 ALA A N 1
ATOM 2023 C CA . ALA A 1 255 ? 21.442 23.036 -1.482 1.00 63.44 255 ALA A CA 1
ATOM 2024 C C . ALA A 1 255 ? 21.622 21.528 -1.237 1.00 63.44 255 ALA A C 1
ATOM 2026 O O . ALA A 1 255 ? 22.024 20.807 -2.148 1.00 63.44 255 ALA A O 1
ATOM 2027 N N . ALA A 1 256 ? 21.255 21.029 -0.053 1.00 67.38 256 ALA A N 1
ATOM 2028 C CA . ALA A 1 256 ? 21.286 19.604 0.273 1.00 67.38 256 ALA A CA 1
ATOM 2029 C C . ALA A 1 256 ? 20.357 18.789 -0.642 1.00 67.38 256 ALA A C 1
ATOM 2031 O O . ALA A 1 256 ? 20.736 17.727 -1.132 1.00 67.38 256 ALA A O 1
ATOM 2032 N N . LYS A 1 257 ? 19.163 19.309 -0.946 1.00 69.88 257 LYS A N 1
ATOM 2033 C CA . LYS A 1 257 ? 18.223 18.712 -1.902 1.00 69.88 257 LYS A CA 1
ATOM 2034 C C . LYS A 1 257 ? 18.795 18.688 -3.318 1.00 69.88 257 LYS A C 1
ATOM 2036 O O . LYS A 1 257 ? 18.749 17.646 -3.967 1.00 69.88 257 LYS A O 1
ATOM 2041 N N . ALA A 1 258 ? 19.362 19.796 -3.794 1.00 73.62 258 ALA A N 1
ATOM 2042 C CA . ALA A 1 258 ? 20.010 19.853 -5.102 1.00 73.62 258 ALA A CA 1
ATOM 2043 C C . ALA A 1 258 ? 21.181 18.861 -5.196 1.00 73.62 258 ALA A C 1
ATOM 2045 O O . ALA A 1 258 ? 21.306 18.163 -6.202 1.00 73.62 258 ALA A O 1
ATOM 2046 N N . ALA A 1 259 ? 2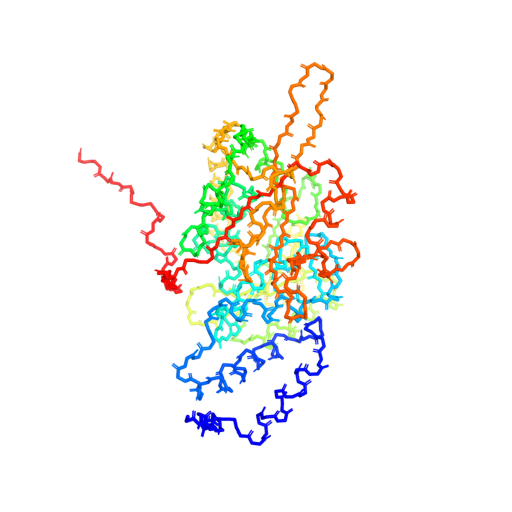1.977 18.734 -4.130 1.00 76.38 259 ALA A N 1
ATOM 2047 C CA . ALA A 1 259 ? 23.050 17.751 -4.036 1.00 76.38 259 ALA A CA 1
ATOM 2048 C C . ALA A 1 259 ? 22.517 16.309 -4.083 1.00 76.38 259 ALA A C 1
ATOM 2050 O O . ALA A 1 259 ? 23.023 15.508 -4.864 1.00 76.38 259 ALA A O 1
ATOM 2051 N N . LYS A 1 260 ? 21.450 15.986 -3.334 1.00 77.31 260 LYS A N 1
ATOM 2052 C CA . LYS A 1 260 ? 20.788 14.669 -3.394 1.00 77.31 260 LYS A CA 1
ATOM 2053 C C . LYS A 1 260 ? 20.248 14.358 -4.800 1.00 77.31 260 LYS A C 1
ATOM 2055 O O . LYS A 1 260 ? 20.442 13.250 -5.291 1.00 77.31 260 LYS A O 1
ATOM 2060 N N . ILE A 1 261 ? 19.624 15.326 -5.482 1.00 82.31 261 ILE A N 1
ATOM 2061 C CA . ILE A 1 261 ? 19.150 15.156 -6.871 1.00 82.31 261 ILE A CA 1
ATOM 2062 C C . ILE A 1 261 ? 20.330 14.919 -7.819 1.00 82.31 261 ILE A C 1
ATOM 2064 O O . ILE A 1 261 ? 20.276 14.014 -8.647 1.00 82.31 261 ILE A O 1
ATOM 2068 N N . ALA A 1 262 ? 21.403 15.703 -7.701 1.00 82.06 262 ALA A N 1
ATOM 2069 C CA . ALA A 1 262 ? 22.595 15.548 -8.532 1.00 82.06 262 ALA A CA 1
ATOM 2070 C C . ALA A 1 262 ? 23.291 14.193 -8.308 1.00 82.06 262 ALA A C 1
ATOM 2072 O O . ALA A 1 262 ? 23.795 13.603 -9.263 1.00 82.06 262 ALA A O 1
ATOM 2073 N N . ALA A 1 263 ? 23.280 13.687 -7.072 1.00 86.25 263 ALA A N 1
ATOM 2074 C CA . ALA A 1 263 ? 23.840 12.389 -6.709 1.00 86.25 263 ALA A CA 1
ATOM 2075 C C . ALA A 1 263 ? 22.982 11.203 -7.183 1.00 86.25 263 ALA A C 1
ATOM 2077 O O . ALA A 1 263 ? 23.529 10.138 -7.463 1.00 86.25 263 ALA A O 1
ATOM 2078 N N . ALA A 1 264 ? 21.660 11.371 -7.316 1.00 85.62 264 ALA A N 1
ATOM 2079 C CA . ALA A 1 264 ? 20.786 10.322 -7.833 1.00 85.62 264 ALA A CA 1
ATOM 2080 C C . ALA A 1 264 ? 21.213 9.912 -9.256 1.00 85.62 264 ALA A C 1
ATOM 2082 O O . ALA A 1 264 ? 21.564 10.782 -10.060 1.00 85.62 264 ALA A O 1
ATOM 2083 N N . PRO A 1 265 ? 21.191 8.620 -9.609 1.00 88.81 265 PRO A N 1
ATOM 2084 C CA . PRO A 1 265 ? 21.533 8.171 -10.956 1.00 88.81 265 PRO A CA 1
ATOM 2085 C C . PRO A 1 265 ? 20.517 8.684 -11.992 1.00 88.81 265 PRO A C 1
ATOM 2087 O O . PRO A 1 265 ? 19.325 8.852 -11.721 1.00 88.81 265 PRO A O 1
ATOM 2090 N N . GLU A 1 266 ? 20.998 8.963 -13.206 1.00 87.62 266 GLU A N 1
ATOM 2091 C CA . GLU A 1 266 ? 20.137 9.429 -14.303 1.00 87.62 266 GLU A CA 1
ATOM 2092 C C . GLU A 1 266 ? 19.205 8.323 -14.798 1.00 87.62 266 GLU A C 1
ATOM 2094 O O . GLU A 1 266 ? 18.035 8.574 -15.077 1.00 87.62 266 GLU A O 1
ATOM 2099 N N . LYS A 1 267 ? 19.736 7.103 -14.880 1.00 91.19 267 LYS A N 1
ATOM 2100 C CA . LYS A 1 267 ? 19.035 5.903 -15.313 1.00 91.19 267 LYS A CA 1
ATOM 2101 C C . LYS A 1 267 ? 19.473 4.736 -14.436 1.00 91.19 267 LYS A C 1
ATOM 2103 O O . LYS A 1 267 ? 20.666 4.466 -14.329 1.00 91.19 267 LYS A O 1
ATOM 2108 N N . GLU A 1 268 ? 18.504 4.035 -13.877 1.00 93.38 268 GLU A N 1
ATOM 2109 C CA . GLU A 1 268 ? 18.658 2.745 -13.211 1.00 93.38 268 GLU A CA 1
ATOM 2110 C C . GLU A 1 268 ? 17.919 1.689 -14.031 1.00 93.38 268 GLU A C 1
ATOM 2112 O O . GLU A 1 268 ? 16.869 1.970 -14.615 1.00 93.38 268 GLU A O 1
ATOM 2117 N N . VAL A 1 269 ? 18.482 0.486 -14.092 1.00 92.81 269 VAL A N 1
ATOM 2118 C CA . VAL A 1 269 ? 17.823 -0.692 -14.658 1.00 92.81 269 VAL A CA 1
ATOM 2119 C C . VAL A 1 269 ? 17.832 -1.751 -13.571 1.00 92.81 269 VAL A C 1
ATOM 2121 O O . VAL A 1 269 ? 18.897 -2.085 -13.058 1.00 92.81 269 VAL A O 1
ATOM 2124 N N . ILE A 1 270 ? 16.647 -2.214 -13.198 1.00 94.38 270 ILE A N 1
ATOM 2125 C CA . ILE A 1 270 ? 16.437 -3.198 -12.141 1.00 94.38 270 ILE A CA 1
ATOM 2126 C C . ILE A 1 270 ? 15.773 -4.402 -12.792 1.00 94.38 270 ILE A C 1
ATOM 2128 O O . ILE A 1 270 ? 14.765 -4.243 -13.480 1.00 94.38 270 ILE A O 1
ATOM 2132 N N . GLU A 1 271 ? 16.341 -5.587 -12.601 1.00 96.00 271 GLU A N 1
ATOM 2133 C CA . GLU A 1 271 ? 15.693 -6.819 -13.034 1.00 96.00 271 GLU A CA 1
ATOM 2134 C C . GLU A 1 271 ? 14.548 -7.140 -12.072 1.00 96.00 271 GLU A C 1
ATOM 2136 O O . GLU A 1 271 ? 14.739 -7.246 -10.861 1.00 96.00 271 GLU A O 1
ATOM 2141 N N . GLU A 1 272 ? 13.348 -7.267 -12.619 1.00 97.31 272 GLU A N 1
ATOM 2142 C CA . GLU A 1 272 ? 12.131 -7.576 -11.882 1.00 97.31 272 GLU A CA 1
ATOM 2143 C C . GLU A 1 272 ? 11.423 -8.764 -12.517 1.00 97.31 272 GLU A C 1
ATOM 2145 O O . GLU A 1 272 ? 11.674 -9.118 -13.667 1.00 97.31 272 GLU A O 1
ATOM 2150 N N . HIS A 1 273 ? 10.514 -9.383 -11.770 1.00 97.69 273 HIS A N 1
ATOM 2151 C CA . HIS A 1 273 ? 9.768 -10.542 -12.246 1.00 97.69 273 HIS A CA 1
ATOM 2152 C C . HIS A 1 273 ? 8.312 -10.522 -11.781 1.00 97.69 273 HIS A C 1
ATOM 2154 O O . HIS A 1 273 ? 7.963 -9.897 -10.772 1.00 97.69 273 HIS A O 1
ATOM 2160 N N . TYR A 1 274 ? 7.460 -11.208 -12.543 1.00 98.44 274 TYR A N 1
ATOM 2161 C CA . TYR A 1 274 ? 6.020 -11.306 -12.314 1.00 98.44 274 TYR A CA 1
ATOM 2162 C C . TYR A 1 274 ? 5.478 -12.676 -12.745 1.00 98.44 274 TYR A C 1
ATOM 2164 O O . TYR A 1 274 ? 6.087 -13.359 -13.567 1.00 98.44 274 TYR A O 1
ATOM 2172 N N . VAL A 1 275 ? 4.321 -13.075 -12.214 1.00 98.31 275 VAL A N 1
ATOM 2173 C CA . VAL A 1 275 ? 3.565 -14.228 -12.724 1.00 98.31 275 VAL A CA 1
ATOM 2174 C C . VAL A 1 275 ? 2.749 -13.780 -13.929 1.00 98.31 275 VAL A C 1
ATOM 2176 O O . VAL A 1 275 ? 1.933 -12.858 -13.808 1.00 98.31 275 VAL A O 1
ATOM 2179 N N . SER A 1 276 ? 2.953 -14.433 -15.076 1.00 97.50 276 SER A N 1
ATOM 2180 C CA . SER A 1 276 ? 2.208 -14.158 -16.307 1.00 97.50 276 SER A CA 1
ATOM 2181 C C . SER A 1 276 ? 0.703 -14.292 -16.100 1.00 97.50 276 SER A C 1
ATOM 2183 O O . SER A 1 276 ? 0.230 -15.173 -15.380 1.00 97.50 276 SER A O 1
ATOM 2185 N N . ARG A 1 277 ? -0.076 -13.454 -16.790 1.00 96.06 277 ARG A N 1
ATOM 2186 C CA . ARG A 1 277 ? -1.540 -13.551 -16.794 1.00 96.06 277 ARG A CA 1
ATOM 2187 C C . ARG A 1 277 ? -2.051 -14.933 -17.206 1.00 96.06 277 ARG A C 1
ATOM 2189 O O . ARG A 1 277 ? -3.102 -15.341 -16.723 1.00 96.06 277 ARG A O 1
ATOM 2196 N N . ASP A 1 278 ? -1.315 -15.627 -18.070 1.00 95.56 278 ASP A N 1
ATOM 2197 C CA . ASP A 1 278 ? -1.704 -16.937 -18.596 1.00 95.56 278 ASP A CA 1
ATOM 2198 C C . ASP A 1 278 ? -1.460 -18.050 -17.567 1.00 95.56 278 ASP A C 1
ATOM 2200 O O . ASP A 1 278 ? -2.221 -19.015 -17.506 1.00 95.56 278 ASP A O 1
ATOM 2204 N N . ASP A 1 279 ? -0.468 -17.870 -16.692 1.00 97.31 279 ASP A N 1
ATOM 2205 C CA . ASP A 1 279 ? -0.135 -18.822 -15.631 1.00 97.31 279 ASP A CA 1
ATOM 2206 C C . ASP A 1 279 ? -0.928 -18.573 -14.343 1.00 97.31 279 ASP A C 1
ATOM 2208 O O . ASP A 1 279 ? -1.009 -19.452 -13.480 1.00 97.31 279 ASP A O 1
ATOM 2212 N N . LEU A 1 280 ? -1.559 -17.402 -14.201 1.00 95.69 280 LEU A N 1
ATOM 2213 C CA . LEU A 1 280 ? -2.268 -17.022 -12.979 1.00 95.69 280 LEU A CA 1
ATOM 2214 C C . LEU A 1 280 ? -3.321 -18.025 -12.492 1.00 95.69 280 LEU A C 1
ATOM 2216 O O . LEU A 1 280 ? -3.337 -18.292 -11.287 1.00 95.69 280 LEU A O 1
ATOM 2220 N N . PRO A 1 281 ? -4.166 -18.623 -13.359 1.00 96.56 281 PRO A N 1
ATOM 2221 C CA . PRO A 1 281 ? -5.123 -19.642 -12.935 1.00 96.56 281 PRO A CA 1
ATOM 2222 C C . PRO A 1 281 ? -4.474 -20.809 -12.178 1.00 96.56 281 PRO A C 1
ATOM 2224 O O . PRO A 1 281 ? -5.077 -21.341 -11.247 1.00 96.56 281 PRO A O 1
ATOM 2227 N N . SER A 1 282 ? -3.236 -21.176 -12.529 1.00 96.88 282 SER A N 1
ATOM 2228 C CA . SER A 1 282 ? -2.518 -22.282 -11.890 1.00 96.88 282 SER A CA 1
ATOM 2229 C C . SER A 1 282 ? -2.029 -21.951 -10.478 1.00 96.88 282 SER A C 1
ATOM 2231 O O . SER A 1 282 ? -1.903 -22.859 -9.660 1.00 96.88 282 SER A O 1
ATOM 2233 N N . VAL A 1 283 ? -1.825 -20.670 -10.145 1.00 97.38 283 VAL A N 1
ATOM 2234 C CA . VAL A 1 283 ? -1.248 -20.253 -8.853 1.00 97.38 283 VAL A CA 1
ATOM 2235 C C . VAL A 1 283 ? -2.261 -19.667 -7.868 1.00 97.38 283 VAL A C 1
ATOM 2237 O O . VAL A 1 283 ? -1.897 -19.416 -6.720 1.00 97.38 283 VAL A O 1
ATOM 2240 N N . LEU A 1 284 ? -3.530 -19.474 -8.262 1.00 97.44 284 LEU A N 1
ATOM 2241 C CA . LEU A 1 284 ? -4.557 -18.849 -7.405 1.00 97.44 284 LEU A CA 1
ATOM 2242 C C . LEU A 1 284 ? -4.667 -19.497 -6.020 1.00 97.44 284 LEU A C 1
ATOM 2244 O O . LEU A 1 284 ? -4.812 -18.798 -5.023 1.00 97.44 284 LEU A O 1
ATOM 2248 N N . HIS A 1 285 ? -4.540 -20.824 -5.955 1.00 96.31 285 HIS A N 1
ATOM 2249 C CA . HIS A 1 285 ? -4.628 -21.612 -4.723 1.00 96.31 285 HIS A CA 1
ATOM 2250 C C . HIS A 1 285 ? -3.508 -21.325 -3.704 1.00 96.31 285 HIS A C 1
ATOM 2252 O O . HIS A 1 285 ? -3.560 -21.819 -2.579 1.00 96.31 285 HIS A O 1
ATOM 2258 N N . ARG A 1 286 ? -2.478 -20.562 -4.090 1.00 97.75 286 ARG A N 1
ATOM 2259 C CA . ARG A 1 286 ? -1.337 -20.191 -3.238 1.00 97.75 286 ARG A CA 1
ATOM 2260 C C . ARG A 1 286 ? -1.380 -18.744 -2.767 1.00 97.75 286 ARG A C 1
ATOM 2262 O O . ARG A 1 286 ? -0.578 -18.364 -1.909 1.00 97.75 286 ARG A O 1
ATOM 2269 N N . LEU A 1 287 ? -2.296 -17.953 -3.320 1.00 98.00 287 LEU A N 1
ATOM 2270 C CA . LEU A 1 287 ? -2.575 -16.593 -2.877 1.00 98.00 287 LEU A CA 1
ATOM 2271 C C . LEU A 1 287 ? -3.340 -16.633 -1.550 1.00 98.00 287 LEU A C 1
ATOM 2273 O O . LEU A 1 287 ? -4.082 -17.574 -1.272 1.00 98.00 287 LEU A O 1
ATOM 2277 N N . GLN A 1 288 ? -3.136 -15.619 -0.720 1.00 97.06 288 GLN A N 1
ATOM 2278 C CA . GLN A 1 288 ? -3.738 -15.507 0.605 1.00 97.06 288 GLN A CA 1
ATOM 2279 C C . GLN A 1 288 ? -4.420 -14.147 0.770 1.00 97.06 288 GLN A C 1
ATOM 2281 O O . GLN A 1 288 ? -4.054 -13.162 0.125 1.00 97.06 288 GLN A O 1
ATOM 2286 N N . SER A 1 289 ? -5.416 -14.080 1.660 1.00 97.00 289 SER A N 1
ATOM 2287 C CA . SER A 1 289 ? -5.965 -12.793 2.092 1.00 97.00 289 SER A CA 1
ATOM 2288 C C . SER A 1 289 ? -4.847 -11.930 2.680 1.00 97.00 289 SER A C 1
ATOM 2290 O O . SER A 1 289 ? -3.974 -12.441 3.377 1.00 97.00 289 SER A O 1
ATOM 2292 N N . ALA A 1 290 ? -4.916 -10.623 2.429 1.00 97.62 290 ALA A N 1
ATOM 2293 C CA . ALA A 1 290 ? -3.911 -9.627 2.806 1.00 97.62 290 ALA A CA 1
ATOM 2294 C C . ALA A 1 290 ? -2.587 -9.661 2.018 1.00 97.62 290 ALA A C 1
ATOM 2296 O O . ALA A 1 290 ? -1.732 -8.808 2.270 1.00 97.62 290 ALA A O 1
ATOM 2297 N N . ASP A 1 291 ? -2.426 -10.544 1.026 1.00 98.75 291 ASP A N 1
ATOM 2298 C CA . ASP A 1 291 ? -1.351 -10.387 0.042 1.00 98.75 291 ASP A CA 1
ATOM 2299 C C . ASP A 1 291 ? -1.520 -9.056 -0.712 1.00 98.75 291 ASP A C 1
ATOM 2301 O O . ASP A 1 291 ? -2.617 -8.692 -1.148 1.00 98.75 291 ASP A O 1
ATOM 2305 N N . VAL A 1 292 ? -0.424 -8.325 -0.903 1.00 98.88 292 VAL A N 1
ATOM 2306 C CA . VAL A 1 292 ? -0.387 -7.126 -1.742 1.00 98.88 292 VAL A CA 1
ATOM 2307 C C . VAL A 1 292 ? -0.180 -7.559 -3.187 1.00 98.88 292 VAL A C 1
ATOM 2309 O O . VAL A 1 292 ? 0.832 -8.170 -3.529 1.00 98.88 292 VAL A O 1
ATOM 2312 N N . CYS A 1 293 ? -1.124 -7.207 -4.053 1.00 98.75 293 CYS A N 1
ATOM 2313 C CA . CYS A 1 293 ? -1.067 -7.495 -5.479 1.00 98.75 293 CYS A CA 1
ATOM 2314 C C . CYS A 1 293 ? -0.615 -6.252 -6.241 1.00 98.75 293 CYS A C 1
ATOM 2316 O O . CYS A 1 293 ? -1.324 -5.245 -6.278 1.00 98.75 293 CYS A O 1
ATOM 2318 N N . LEU A 1 294 ? 0.543 -6.337 -6.886 1.00 98.81 294 LEU A N 1
ATOM 2319 C CA . LEU A 1 294 ? 1.058 -5.331 -7.804 1.00 98.81 294 LEU A CA 1
ATOM 2320 C C . LEU A 1 294 ? 0.700 -5.726 -9.236 1.00 98.81 294 LEU A C 1
ATOM 2322 O O . LEU A 1 294 ? 0.963 -6.845 -9.672 1.00 98.81 294 LEU A O 1
ATOM 2326 N N . ILE A 1 295 ? 0.101 -4.802 -9.975 1.00 98.56 295 ILE A N 1
ATOM 2327 C CA . ILE A 1 295 ? -0.365 -5.017 -11.341 1.00 98.56 295 ILE A CA 1
ATOM 2328 C C . ILE A 1 295 ? 0.726 -4.601 -12.319 1.00 98.56 295 ILE A C 1
ATOM 2330 O O . ILE A 1 295 ? 1.121 -3.432 -12.364 1.00 98.56 295 ILE A O 1
ATOM 2334 N N . ILE A 1 296 ? 1.177 -5.557 -13.128 1.00 98.19 296 ILE A N 1
ATOM 2335 C CA . ILE A 1 296 ? 2.248 -5.354 -14.097 1.00 98.19 296 ILE A CA 1
ATOM 2336 C C . ILE A 1 296 ? 1.646 -5.145 -15.480 1.00 98.19 296 ILE A C 1
ATOM 2338 O O . ILE A 1 296 ? 0.917 -5.987 -16.011 1.00 98.19 296 ILE A O 1
ATOM 2342 N N . ARG A 1 297 ? 1.956 -3.998 -16.074 1.00 95.50 297 ARG A N 1
ATOM 2343 C CA . ARG A 1 297 ? 1.458 -3.579 -17.381 1.00 95.50 297 ARG A CA 1
ATOM 2344 C C . ARG A 1 297 ? 2.598 -3.544 -18.382 1.00 95.50 297 ARG A C 1
ATOM 2346 O O . ARG A 1 297 ? 3.707 -3.136 -18.049 1.00 95.50 297 ARG A O 1
ATOM 2353 N N . SER A 1 298 ? 2.285 -3.897 -19.625 1.00 92.69 298 SER A N 1
ATOM 2354 C CA . SER A 1 298 ? 3.139 -3.579 -20.764 1.00 92.69 298 SER A CA 1
ATOM 2355 C C . SER A 1 298 ? 2.588 -2.377 -21.525 1.00 92.69 298 SER A C 1
ATOM 2357 O O . SER A 1 298 ? 1.384 -2.272 -21.770 1.00 92.69 298 SER A O 1
ATOM 2359 N N . GLN A 1 299 ? 3.470 -1.459 -21.906 1.00 87.69 299 GLN A N 1
ATOM 2360 C CA . GLN A 1 299 ? 3.149 -0.320 -22.750 1.00 87.69 299 GLN A CA 1
ATOM 2361 C C . GLN A 1 299 ? 4.033 -0.337 -23.993 1.00 87.69 299 GLN A C 1
ATOM 2363 O O . GLN A 1 299 ? 5.260 -0.366 -23.916 1.00 87.69 299 GLN A O 1
ATOM 2368 N N . GLN A 1 300 ? 3.392 -0.294 -25.160 1.00 85.75 300 GLN A N 1
ATOM 2369 C CA . GLN A 1 300 ? 4.098 -0.164 -26.428 1.00 85.75 300 GLN A CA 1
ATOM 2370 C C . GLN A 1 300 ? 4.765 1.210 -26.517 1.00 85.75 300 GLN A C 1
ATOM 2372 O O . GLN A 1 300 ? 4.130 2.236 -26.256 1.00 85.75 300 GLN A O 1
ATOM 2377 N N . GLY A 1 301 ? 6.049 1.213 -26.867 1.00 76.31 301 GLY A N 1
ATOM 2378 C CA . GLY A 1 301 ? 6.796 2.428 -27.166 1.00 76.31 301 GLY A CA 1
ATOM 2379 C C . GLY A 1 301 ? 6.662 2.836 -28.635 1.00 76.31 301 GLY A C 1
ATOM 2380 O O . GLY A 1 301 ? 5.750 2.415 -29.348 1.00 76.31 301 GLY A O 1
ATOM 2381 N N . SER A 1 302 ? 7.604 3.653 -29.106 1.00 80.19 302 SER A N 1
ATOM 2382 C CA . SER A 1 302 ? 7.714 4.015 -30.524 1.00 80.19 302 SER A CA 1
ATOM 2383 C C . SER A 1 302 ? 7.891 2.775 -31.419 1.00 80.19 302 SER A C 1
ATOM 2385 O O . SER A 1 302 ? 8.481 1.786 -30.968 1.00 80.19 302 SER A O 1
ATOM 2387 N N . PRO A 1 303 ? 7.458 2.812 -32.694 1.00 78.94 303 PRO A N 1
ATOM 2388 C CA . PRO A 1 303 ? 7.643 1.702 -33.630 1.00 78.94 303 PRO A CA 1
ATOM 2389 C C . PRO A 1 303 ? 9.094 1.194 -33.652 1.00 78.94 303 PRO A C 1
ATOM 2391 O O . PRO A 1 303 ? 10.023 1.976 -33.842 1.00 78.94 303 PRO A O 1
ATOM 2394 N N . GLY A 1 304 ? 9.286 -0.110 -33.428 1.00 77.44 304 GLY A N 1
ATOM 2395 C CA . GLY A 1 304 ? 10.607 -0.754 -33.386 1.00 77.44 304 GLY A CA 1
ATOM 2396 C C . GLY A 1 304 ? 11.281 -0.789 -32.006 1.00 77.44 304 GLY A C 1
ATOM 2397 O O . GLY A 1 304 ? 12.320 -1.430 -31.864 1.00 77.44 304 GLY A O 1
ATOM 2398 N N . SER A 1 305 ? 10.704 -0.150 -30.980 1.00 80.31 305 SER A N 1
ATOM 2399 C CA . SER A 1 305 ? 11.177 -0.271 -29.593 1.00 80.31 305 SER A CA 1
ATOM 2400 C C . SER A 1 305 ? 10.570 -1.487 -28.884 1.00 80.31 305 SER A C 1
ATOM 2402 O O . SER A 1 305 ? 9.443 -1.891 -29.173 1.00 80.31 305 SER A O 1
ATOM 2404 N N . LYS A 1 306 ? 11.319 -2.078 -27.943 1.00 80.44 306 LYS A N 1
ATOM 2405 C CA . LYS A 1 306 ? 10.758 -3.086 -27.032 1.00 80.44 306 LYS A CA 1
ATOM 2406 C C . LYS A 1 306 ? 9.689 -2.420 -26.146 1.00 80.44 306 LYS A C 1
ATOM 2408 O O . LYS A 1 306 ? 9.916 -1.286 -25.715 1.00 80.44 306 LYS A O 1
ATOM 2413 N N . PRO A 1 307 ? 8.566 -3.097 -25.845 1.00 84.88 307 PRO A N 1
ATOM 2414 C CA . PRO A 1 307 ? 7.577 -2.572 -24.911 1.00 84.88 307 PRO A CA 1
ATOM 2415 C C . PRO A 1 307 ? 8.203 -2.321 -23.538 1.00 84.88 307 PRO A C 1
ATOM 2417 O O . PRO A 1 307 ? 9.001 -3.135 -23.068 1.00 84.88 307 PRO A O 1
ATOM 2420 N N . SER A 1 308 ? 7.826 -1.227 -22.876 1.00 88.25 308 SER A N 1
ATOM 2421 C CA . SER A 1 308 ? 8.174 -1.033 -21.470 1.00 88.25 308 SER A CA 1
ATOM 2422 C C . SER A 1 308 ? 7.247 -1.866 -20.591 1.00 88.25 308 SER A C 1
ATOM 2424 O O . SER A 1 308 ? 6.059 -2.014 -20.886 1.00 88.25 308 SER A O 1
ATOM 2426 N N . VAL A 1 309 ? 7.789 -2.420 -19.511 1.00 93.62 309 VAL A N 1
ATOM 2427 C CA . VAL A 1 309 ? 7.033 -3.175 -18.508 1.00 93.62 309 VAL A CA 1
ATOM 2428 C C . VAL A 1 309 ? 7.270 -2.522 -17.152 1.00 93.62 309 VAL A C 1
ATOM 2430 O O . VAL A 1 309 ? 8.401 -2.166 -16.823 1.00 93.62 309 VAL A O 1
ATOM 2433 N N . TYR A 1 310 ? 6.198 -2.278 -16.401 1.00 94.12 310 TYR A N 1
ATOM 2434 C CA . TYR A 1 310 ? 6.263 -1.579 -15.118 1.00 94.12 310 TYR A CA 1
ATOM 2435 C C . TYR A 1 310 ? 5.043 -1.885 -14.235 1.00 94.12 310 TYR A C 1
ATOM 2437 O O . TYR A 1 310 ? 4.037 -2.426 -14.700 1.00 94.12 310 TYR A O 1
ATOM 2445 N N . CYS A 1 311 ? 5.126 -1.523 -12.952 1.00 96.12 311 CYS A N 1
ATOM 2446 C CA . CYS A 1 311 ? 3.998 -1.593 -12.022 1.00 96.12 311 CYS A CA 1
ATOM 2447 C C . CYS A 1 311 ? 3.083 -0.372 -12.194 1.00 96.12 311 CYS A C 1
ATOM 2449 O O . CYS A 1 311 ? 3.487 0.749 -11.891 1.00 96.12 311 CYS A O 1
ATOM 2451 N N . ASP A 1 312 ? 1.853 -0.588 -12.655 1.00 92.88 312 ASP A N 1
ATOM 2452 C CA . ASP A 1 312 ? 0.889 0.480 -12.974 1.00 92.88 312 ASP A CA 1
ATOM 2453 C C . ASP A 1 312 ? -0.115 0.723 -11.839 1.00 92.88 312 ASP A C 1
ATOM 2455 O O . ASP A 1 312 ? -0.590 1.838 -11.634 1.00 92.88 312 ASP A O 1
ATOM 2459 N N . HIS A 1 313 ? -0.434 -0.326 -11.078 1.00 97.44 313 HIS A N 1
ATOM 2460 C CA . HIS A 1 313 ? -1.511 -0.308 -10.092 1.00 97.44 313 HIS A CA 1
ATOM 2461 C C . HIS A 1 313 ? -1.233 -1.291 -8.947 1.00 97.44 313 HIS A C 1
ATOM 2463 O O . HIS A 1 313 ? -0.393 -2.178 -9.080 1.00 97.44 313 HIS A O 1
ATOM 2469 N N . MET A 1 314 ? -1.937 -1.155 -7.821 1.00 98.50 314 MET A N 1
ATOM 2470 C CA . MET A 1 314 ? -1.837 -2.091 -6.698 1.00 98.50 314 MET A CA 1
ATOM 2471 C C . MET A 1 314 ? -3.157 -2.243 -5.930 1.00 98.50 314 MET A C 1
ATOM 2473 O O . MET A 1 314 ? -4.041 -1.384 -5.999 1.00 98.50 314 MET A O 1
ATOM 2477 N N . GLY A 1 315 ? -3.288 -3.343 -5.195 1.00 98.75 315 GLY A N 1
ATOM 2478 C CA . GLY A 1 315 ? -4.421 -3.626 -4.318 1.00 98.75 315 GLY A CA 1
ATOM 2479 C C . GLY A 1 315 ? -4.090 -4.692 -3.277 1.00 98.75 315 GLY A C 1
ATOM 2480 O O . GLY A 1 315 ? -2.954 -5.158 -3.193 1.00 98.75 315 GLY A O 1
ATOM 2481 N N . ILE A 1 316 ? -5.095 -5.069 -2.493 1.00 98.88 316 ILE A N 1
ATOM 2482 C CA . ILE A 1 316 ? -5.023 -6.133 -1.488 1.00 98.88 316 ILE A CA 1
ATOM 2483 C C . ILE A 1 316 ? -5.864 -7.310 -1.975 1.00 98.88 316 ILE A C 1
ATOM 2485 O O . ILE A 1 316 ? -6.996 -7.114 -2.418 1.00 98.88 316 ILE A O 1
ATOM 2489 N N . LEU A 1 317 ? -5.324 -8.522 -1.901 1.00 98.75 317 LEU A N 1
ATOM 2490 C CA . LEU A 1 317 ? -6.076 -9.729 -2.211 1.00 98.75 317 LEU A CA 1
ATOM 2491 C C . LEU A 1 317 ? -6.967 -10.135 -1.038 1.00 98.75 317 LEU A C 1
ATOM 2493 O O . LEU A 1 317 ? -6.574 -10.035 0.127 1.00 98.75 317 LEU A O 1
ATOM 2497 N N . ASP A 1 318 ? -8.155 -10.638 -1.358 1.00 98.12 318 ASP A N 1
ATOM 2498 C CA . ASP A 1 318 ? -9.003 -11.341 -0.404 1.00 98.12 318 ASP A CA 1
ATOM 2499 C C . ASP A 1 318 ? -9.513 -12.664 -0.978 1.00 98.12 318 ASP A C 1
ATOM 2501 O O . ASP A 1 318 ? -9.861 -12.745 -2.153 1.00 98.12 318 ASP A O 1
ATOM 2505 N N . ILE A 1 319 ? -9.574 -13.703 -0.146 1.00 97.56 319 ILE A N 1
ATOM 2506 C CA . ILE A 1 319 ? -10.191 -14.983 -0.489 1.00 97.56 319 ILE A CA 1
ATOM 2507 C C . ILE A 1 319 ? -11.643 -14.949 -0.019 1.00 97.56 319 ILE A C 1
ATOM 2509 O O . ILE A 1 319 ? -11.925 -14.914 1.185 1.00 97.56 319 ILE A O 1
ATOM 2513 N N . SER A 1 320 ? -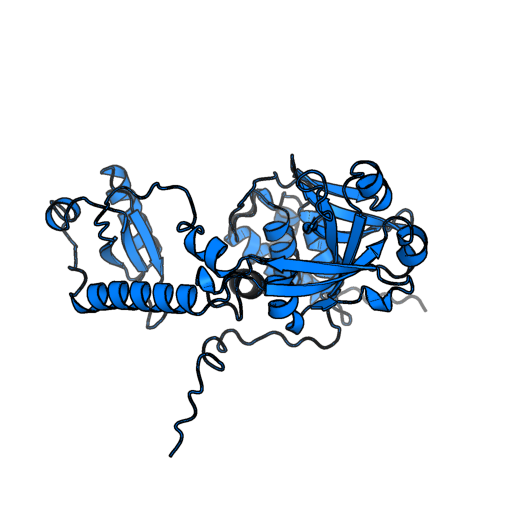12.564 -14.950 -0.979 1.00 94.69 320 SER A N 1
ATOM 2514 C CA . SER A 1 320 ? -14.005 -14.964 -0.735 1.00 94.69 320 SER A CA 1
ATOM 2515 C C . SER A 1 320 ? -14.388 -16.149 0.151 1.00 94.69 320 SER A C 1
ATOM 2517 O O . SER A 1 320 ? -14.101 -17.301 -0.174 1.00 94.69 320 SER A O 1
ATOM 2519 N N . SER A 1 321 ? -15.063 -15.879 1.269 1.00 89.81 321 SER A N 1
ATOM 2520 C CA . SER A 1 321 ? -15.581 -16.934 2.148 1.00 89.81 321 SER A CA 1
ATOM 2521 C C . SER A 1 321 ? -16.775 -17.682 1.549 1.00 89.81 321 SER A C 1
ATOM 2523 O O . SER A 1 321 ? -17.127 -18.744 2.051 1.00 89.81 321 SER A O 1
ATOM 2525 N N . GLU A 1 322 ? -17.414 -17.129 0.513 1.00 91.75 322 GLU A N 1
ATOM 2526 C CA . GLU A 1 322 ? -18.607 -17.710 -0.112 1.00 91.75 322 GLU A CA 1
ATOM 2527 C C . GLU A 1 322 ? -18.255 -18.803 -1.126 1.00 91.75 322 GLU A C 1
ATOM 2529 O O . GLU A 1 322 ? -18.855 -19.874 -1.119 1.00 91.75 322 GLU A O 1
ATOM 2534 N N . ASP A 1 323 ? -17.282 -18.533 -1.999 1.00 94.25 323 ASP A N 1
ATOM 2535 C CA . ASP A 1 323 ? -16.954 -19.388 -3.147 1.00 94.25 323 ASP A CA 1
ATOM 2536 C C . ASP A 1 323 ? -15.451 -19.682 -3.293 1.00 94.25 323 ASP A C 1
ATOM 2538 O O . ASP A 1 323 ? -15.047 -20.349 -4.244 1.00 94.25 323 ASP A O 1
ATOM 2542 N N . GLY A 1 324 ? -14.606 -19.191 -2.378 1.00 95.50 324 GLY A N 1
ATOM 2543 C CA . GLY A 1 324 ? -13.151 -19.361 -2.439 1.00 95.50 324 GLY A CA 1
ATOM 2544 C C . GLY A 1 324 ? -12.470 -18.567 -3.557 1.00 95.50 324 GLY A C 1
ATOM 2545 O O . GLY A 1 324 ? -11.273 -18.739 -3.782 1.00 95.50 324 GLY A O 1
ATOM 2546 N N . SER A 1 325 ? -13.201 -17.708 -4.277 1.00 97.00 325 SER A N 1
ATOM 2547 C CA . SER A 1 325 ? -12.619 -16.905 -5.351 1.00 97.00 325 SER A CA 1
ATOM 2548 C C . SER A 1 325 ? -11.623 -15.872 -4.819 1.00 97.00 325 SER A C 1
ATOM 2550 O O . SER A 1 325 ? -11.788 -15.312 -3.733 1.00 97.00 325 SER A O 1
ATOM 2552 N N . VAL A 1 326 ? -10.577 -15.609 -5.608 1.00 98.50 326 VAL A N 1
ATOM 2553 C CA . VAL A 1 326 ? -9.587 -14.570 -5.306 1.00 98.50 326 VAL A CA 1
ATOM 2554 C C . VAL A 1 326 ? -10.116 -13.224 -5.790 1.00 98.50 326 VAL A C 1
ATOM 2556 O O . VAL A 1 326 ? -10.327 -13.016 -6.990 1.00 98.50 326 VAL A O 1
ATOM 2559 N N . LEU A 1 327 ? -10.310 -12.306 -4.854 1.00 98.62 327 LEU A N 1
ATOM 2560 C CA . LEU A 1 327 ? -10.742 -10.937 -5.084 1.00 98.62 327 LEU A CA 1
ATOM 2561 C C . LEU A 1 327 ? -9.540 -9.993 -5.026 1.00 98.62 327 LEU A C 1
ATOM 2563 O O . LEU A 1 327 ? -8.685 -10.116 -4.155 1.00 98.62 327 LEU A O 1
ATOM 2567 N N . LEU A 1 328 ? -9.503 -9.014 -5.923 1.00 98.69 328 LEU A N 1
ATOM 2568 C CA . LEU A 1 328 ? -8.649 -7.839 -5.842 1.00 98.69 328 LEU A CA 1
ATOM 2569 C C . LEU A 1 328 ? -9.469 -6.692 -5.248 1.00 98.69 328 LEU A C 1
ATOM 2571 O O . LEU A 1 328 ? -10.316 -6.107 -5.928 1.00 98.69 328 LEU A O 1
ATOM 2575 N N . VAL A 1 329 ? -9.202 -6.347 -3.990 1.00 98.75 329 VAL A N 1
ATOM 2576 C CA . VAL A 1 329 ? -9.728 -5.131 -3.367 1.00 98.75 329 VAL A CA 1
ATOM 2577 C C . VAL A 1 329 ? -8.793 -3.981 -3.712 1.00 98.75 329 VAL A C 1
ATOM 2579 O O . VAL A 1 329 ? -7.600 -4.024 -3.410 1.00 98.75 329 VAL A O 1
ATOM 2582 N N . HIS A 1 330 ? -9.298 -2.956 -4.392 1.00 98.69 330 HIS A N 1
ATOM 2583 C CA . HIS A 1 330 ? -8.448 -1.888 -4.912 1.00 98.69 330 HIS A CA 1
ATOM 2584 C C . HIS A 1 330 ? -9.203 -0.577 -5.143 1.00 98.69 330 HIS A C 1
ATOM 2586 O O . HIS A 1 330 ? -10.387 -0.582 -5.481 1.00 98.69 330 HIS A O 1
ATOM 2592 N N . SER A 1 331 ? -8.499 0.556 -5.018 1.00 98.31 331 SER A N 1
ATOM 2593 C CA . SER A 1 331 ? -9.035 1.875 -5.379 1.00 98.31 331 SER A CA 1
ATOM 2594 C C . SER A 1 331 ? -8.766 2.214 -6.840 1.00 98.31 331 SER A C 1
ATOM 2596 O O . SER A 1 331 ? -7.625 2.456 -7.225 1.00 98.31 331 SER A O 1
ATOM 2598 N N . SER A 1 332 ? -9.814 2.286 -7.654 1.00 95.19 332 SER A N 1
ATOM 2599 C CA . SER A 1 332 ? -9.756 2.769 -9.040 1.00 95.19 332 SER A CA 1
ATOM 2600 C C . SER A 1 332 ? -11.019 3.577 -9.351 1.00 95.19 332 SER A C 1
ATOM 2602 O O . SER A 1 332 ? -12.002 3.436 -8.626 1.00 95.19 332 SER A O 1
ATOM 2604 N N . PRO A 1 333 ? -11.051 4.437 -10.386 1.00 93.94 333 PRO A N 1
ATOM 2605 C CA . PRO A 1 333 ? -12.263 5.180 -10.707 1.00 93.94 333 PRO A CA 1
ATOM 2606 C C . PRO A 1 333 ? -13.493 4.257 -10.852 1.00 93.94 333 PRO A C 1
ATOM 2608 O O . PRO A 1 333 ? -13.418 3.264 -11.582 1.00 93.94 333 PRO A O 1
ATOM 2611 N N . PRO A 1 334 ? -14.631 4.567 -10.198 1.00 96.50 334 PRO A N 1
ATOM 2612 C CA . PRO A 1 334 ? -14.896 5.762 -9.386 1.00 96.50 334 PRO A CA 1
ATOM 2613 C C . PRO A 1 334 ? -14.666 5.600 -7.867 1.00 96.50 334 PRO A C 1
ATOM 2615 O O . PRO A 1 334 ? -14.842 6.573 -7.137 1.00 96.50 334 PRO A O 1
ATOM 2618 N N . ARG A 1 335 ? -14.346 4.403 -7.362 1.00 98.00 335 ARG A N 1
ATOM 2619 C CA . ARG A 1 335 ? -14.254 4.090 -5.922 1.00 98.00 335 ARG A CA 1
ATOM 2620 C C . ARG A 1 335 ? -13.507 2.782 -5.660 1.00 98.00 335 ARG A C 1
ATOM 2622 O O . ARG A 1 335 ? -13.337 1.965 -6.563 1.00 98.00 335 ARG A O 1
ATOM 2629 N N . VAL A 1 336 ? -13.150 2.546 -4.402 1.00 98.50 336 VAL A N 1
ATOM 2630 C CA . VAL A 1 336 ? -12.683 1.238 -3.930 1.00 98.50 336 VAL A CA 1
ATOM 2631 C C . VAL A 1 336 ? -13.756 0.174 -4.162 1.00 98.50 336 VAL A C 1
ATOM 2633 O O . VAL A 1 336 ? -14.924 0.368 -3.814 1.00 98.50 336 VAL A O 1
ATOM 2636 N N . ARG A 1 337 ? -13.348 -0.957 -4.737 1.00 97.88 337 ARG A N 1
ATOM 2637 C CA . ARG A 1 337 ? -14.194 -2.122 -5.027 1.00 97.88 337 ARG A CA 1
ATOM 2638 C C . ARG A 1 337 ? -13.412 -3.418 -4.841 1.00 97.88 337 ARG A C 1
ATOM 2640 O O . ARG A 1 337 ? -12.185 -3.387 -4.799 1.00 97.88 337 ARG A O 1
ATOM 2647 N N . ALA A 1 338 ? -14.137 -4.528 -4.766 1.00 98.06 338 ALA A N 1
ATOM 2648 C CA . ALA A 1 338 ? -13.591 -5.876 -4.810 1.00 98.06 338 ALA A CA 1
ATOM 2649 C C . ALA A 1 338 ? -14.025 -6.535 -6.125 1.00 98.06 338 ALA A C 1
ATOM 2651 O O . ALA A 1 338 ? -15.211 -6.787 -6.326 1.00 98.06 338 ALA A O 1
ATOM 2652 N N . ASP A 1 339 ? -13.073 -6.774 -7.022 1.00 97.81 339 ASP A N 1
ATOM 2653 C CA . ASP A 1 339 ? -13.312 -7.453 -8.297 1.00 97.81 339 ASP A CA 1
ATOM 2654 C C . ASP A 1 339 ? -12.701 -8.859 -8.247 1.00 97.81 339 ASP A C 1
ATOM 2656 O O . ASP A 1 339 ? -11.627 -9.035 -7.675 1.00 97.81 339 ASP A O 1
ATOM 2660 N N . LYS A 1 340 ? -13.315 -9.864 -8.885 1.00 98.12 340 LYS A N 1
ATOM 2661 C CA . LYS A 1 340 ? -12.635 -11.154 -9.096 1.00 98.12 340 LYS A CA 1
ATOM 2662 C C . LYS A 1 340 ? -11.351 -10.913 -9.891 1.00 98.12 340 LYS A C 1
ATOM 2664 O O . LYS A 1 340 ? -11.378 -10.229 -10.916 1.00 98.12 340 LYS A O 1
ATOM 2669 N N . LEU A 1 341 ? -10.228 -11.457 -9.418 1.00 98.00 341 LEU A N 1
ATOM 2670 C CA . LEU A 1 341 ? -8.904 -11.146 -9.964 1.00 98.00 341 LEU A CA 1
ATOM 2671 C C . LEU A 1 341 ? -8.817 -11.469 -11.462 1.00 98.00 341 LEU A C 1
ATOM 2673 O O . LEU A 1 341 ? -8.394 -10.623 -12.244 1.00 98.00 341 LEU A O 1
ATOM 2677 N N . LEU A 1 342 ? -9.271 -12.655 -11.878 1.00 97.00 342 LEU A N 1
ATOM 2678 C CA . LEU A 1 342 ? -9.246 -13.042 -13.293 1.00 97.00 342 LEU A CA 1
ATOM 2679 C C . LEU A 1 342 ? -10.156 -12.144 -14.153 1.00 97.00 342 LEU A C 1
ATOM 2681 O O . LEU A 1 342 ? -9.712 -11.646 -15.186 1.00 97.00 342 LEU A O 1
ATOM 2685 N N . ASP A 1 343 ? -11.368 -11.824 -13.684 1.00 97.06 343 ASP A N 1
ATOM 2686 C CA . ASP A 1 343 ? -12.300 -10.930 -14.393 1.00 97.06 343 ASP A CA 1
ATOM 2687 C C . ASP A 1 343 ? -11.743 -9.502 -14.534 1.00 97.06 343 ASP A C 1
ATOM 2689 O O . ASP A 1 343 ? -11.986 -8.802 -15.523 1.00 97.06 343 ASP A O 1
ATOM 2693 N N . PHE A 1 344 ? -10.994 -9.026 -13.537 1.00 96.19 344 PHE A N 1
ATOM 2694 C CA . PHE A 1 344 ? -10.262 -7.763 -13.616 1.00 96.19 344 PHE A CA 1
ATOM 2695 C C . PHE A 1 344 ? -9.188 -7.805 -14.713 1.00 96.19 344 PHE A C 1
ATOM 2697 O O . PHE A 1 344 ? -9.145 -6.919 -15.569 1.00 96.19 344 PHE A O 1
ATOM 2704 N N . LEU A 1 345 ? -8.372 -8.857 -14.753 1.00 94.75 345 LEU A N 1
ATOM 2705 C CA . LEU A 1 345 ? -7.312 -9.014 -15.755 1.00 94.75 345 LEU A CA 1
ATOM 2706 C C . LEU A 1 345 ? -7.854 -9.210 -17.177 1.00 94.75 345 LEU A C 1
ATOM 2708 O O . LEU A 1 345 ? -7.217 -8.801 -18.155 1.00 94.75 345 LEU A O 1
ATOM 2712 N N . ASP A 1 346 ? -9.025 -9.823 -17.323 1.00 94.75 346 ASP A N 1
ATOM 2713 C CA . ASP A 1 346 ? -9.688 -10.003 -18.614 1.00 94.75 346 ASP A CA 1
ATOM 2714 C C . ASP A 1 346 ? -10.244 -8.700 -19.184 1.00 94.75 346 ASP A C 1
ATOM 2716 O O . ASP A 1 346 ? -10.128 -8.458 -20.390 1.00 94.75 346 ASP A O 1
ATOM 2720 N N . ARG A 1 347 ? -10.761 -7.815 -18.324 1.00 94.94 347 ARG A N 1
ATOM 2721 C CA . ARG A 1 347 ? -11.194 -6.463 -18.718 1.00 94.94 347 ARG A CA 1
ATOM 2722 C C . ARG A 1 347 ? -10.029 -5.560 -19.130 1.00 94.94 347 ARG A C 1
ATOM 2724 O O . ARG A 1 347 ? -10.227 -4.615 -19.893 1.00 94.94 347 ARG A O 1
ATOM 2731 N N . HIS A 1 348 ? -8.814 -5.849 -18.667 1.00 93.81 348 HIS A N 1
ATOM 2732 C CA . HIS A 1 348 ? -7.637 -5.002 -18.859 1.00 93.81 348 HIS A CA 1
ATOM 2733 C C . HIS A 1 348 ? -6.500 -5.756 -19.566 1.00 93.81 348 HIS A C 1
ATOM 2735 O O . HIS A 1 348 ? -5.490 -6.123 -18.973 1.00 93.81 348 HIS A O 1
ATOM 2741 N N . ARG A 1 349 ? -6.636 -5.949 -20.885 1.00 88.50 349 ARG A N 1
ATOM 2742 C CA . ARG A 1 349 ? -5.692 -6.727 -21.721 1.00 88.50 349 ARG A CA 1
ATOM 2743 C C . ARG A 1 349 ? -4.251 -6.192 -21.778 1.00 88.50 349 ARG A C 1
ATOM 2745 O O . ARG A 1 349 ? -3.361 -6.931 -22.170 1.00 88.50 349 ARG A O 1
ATOM 2752 N N . HIS A 1 350 ? -4.012 -4.937 -21.394 1.00 91.25 350 HIS A N 1
ATOM 2753 C CA . HIS A 1 350 ? -2.660 -4.363 -21.295 1.00 91.25 350 HIS A CA 1
ATOM 2754 C C . HIS A 1 350 ? -1.899 -4.819 -20.037 1.00 91.25 350 HIS A C 1
ATOM 2756 O O . HIS A 1 350 ? -0.687 -4.621 -19.943 1.00 91.25 350 HIS A O 1
ATOM 2762 N N . ILE A 1 351 ? -2.599 -5.414 -19.067 1.00 96.44 351 ILE A N 1
ATOM 2763 C CA . ILE A 1 351 ? -1.983 -6.064 -17.914 1.00 96.44 351 ILE A CA 1
ATOM 2764 C C . ILE A 1 351 ? -1.413 -7.402 -18.380 1.00 96.44 351 ILE A C 1
ATOM 2766 O O . ILE A 1 351 ? -2.143 -8.246 -18.914 1.00 96.44 351 ILE A O 1
ATOM 2770 N N . VAL A 1 352 ? -0.110 -7.574 -18.176 1.00 96.81 352 VAL A N 1
ATOM 2771 C CA . VAL A 1 352 ? 0.636 -8.775 -18.568 1.00 96.81 352 VAL A CA 1
ATOM 2772 C C . V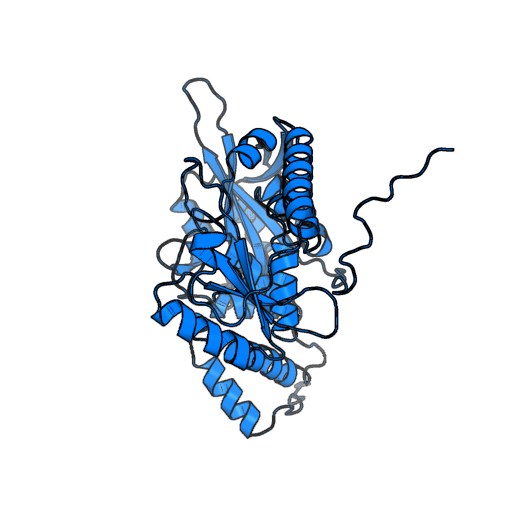AL A 1 352 ? 0.764 -9.777 -17.428 1.00 96.81 352 VAL A C 1
ATOM 2774 O O . VAL A 1 352 ? 0.954 -10.957 -17.693 1.00 96.81 352 VAL A O 1
ATOM 2777 N N . GLY A 1 353 ? 0.579 -9.349 -16.178 1.00 97.94 353 GLY A N 1
ATOM 2778 C CA . GLY A 1 353 ? 0.528 -10.245 -15.029 1.00 97.94 353 GLY A CA 1
ATOM 2779 C C . GLY A 1 353 ? 0.579 -9.505 -13.698 1.00 97.94 353 GLY A C 1
ATOM 2780 O O . GLY A 1 353 ? 0.265 -8.311 -13.635 1.00 97.94 353 GLY A O 1
ATOM 2781 N N . ILE A 1 354 ? 0.961 -10.211 -12.633 1.00 98.56 354 ILE A N 1
ATOM 2782 C CA . ILE A 1 354 ? 1.037 -9.643 -11.280 1.00 98.56 354 ILE A CA 1
ATOM 2783 C C . ILE A 1 354 ? 2.343 -9.996 -10.571 1.00 98.56 354 ILE A C 1
ATOM 2785 O O . ILE A 1 354 ? 2.933 -11.048 -10.807 1.00 98.56 354 ILE A O 1
ATOM 2789 N N . LYS A 1 355 ? 2.746 -9.132 -9.645 1.00 98.69 355 LYS A N 1
ATOM 2790 C CA . LYS A 1 355 ? 3.766 -9.407 -8.630 1.00 98.69 355 LYS A CA 1
ATOM 2791 C C . LYS A 1 355 ? 3.082 -9.417 -7.264 1.00 98.69 355 LYS A C 1
ATOM 2793 O O . LYS A 1 355 ? 2.202 -8.591 -7.019 1.00 98.69 355 LYS A O 1
ATOM 2798 N N . VAL A 1 356 ? 3.436 -10.359 -6.395 1.00 98.75 356 VAL A N 1
ATOM 2799 C CA . VAL A 1 356 ? 2.727 -10.586 -5.127 1.00 98.75 356 VAL A CA 1
ATOM 2800 C C . VAL A 1 356 ? 3.679 -10.429 -3.956 1.00 98.75 356 VAL A C 1
ATOM 2802 O O . VAL A 1 356 ? 4.724 -11.073 -3.904 1.00 98.75 356 VAL A O 1
ATOM 2805 N N . LEU A 1 357 ? 3.294 -9.588 -2.998 1.00 98.81 357 LEU A N 1
ATOM 2806 C CA . LEU A 1 357 ? 4.021 -9.409 -1.748 1.00 98.81 357 LEU A CA 1
ATOM 2807 C C . LEU A 1 357 ? 3.183 -9.948 -0.595 1.00 98.81 357 LEU A C 1
ATOM 2809 O O . LEU A 1 357 ? 2.000 -9.634 -0.484 1.00 98.81 357 LEU A O 1
ATOM 2813 N N . ARG A 1 358 ? 3.811 -10.705 0.296 1.00 98.50 358 ARG A N 1
ATOM 2814 C CA . ARG A 1 358 ? 3.182 -11.261 1.490 1.00 98.50 358 ARG A CA 1
ATOM 2815 C C . ARG A 1 358 ? 3.748 -10.606 2.733 1.00 98.50 358 ARG A C 1
ATOM 2817 O O . ARG A 1 358 ? 4.951 -10.361 2.811 1.00 98.50 358 ARG A O 1
ATOM 2824 N N . MET A 1 359 ? 2.896 -10.351 3.719 1.00 97.12 359 MET A N 1
ATOM 2825 C CA . MET A 1 359 ? 3.374 -9.953 5.039 1.00 97.12 359 MET A CA 1
ATOM 2826 C C . MET A 1 359 ? 4.268 -11.052 5.611 1.00 97.12 359 MET A C 1
ATOM 2828 O O . MET A 1 359 ? 3.941 -12.235 5.543 1.00 97.12 359 MET A O 1
ATOM 2832 N N . ARG A 1 360 ? 5.425 -10.665 6.132 1.00 95.25 360 ARG A N 1
ATOM 2833 C CA . ARG A 1 360 ? 6.331 -11.597 6.792 1.00 95.25 360 ARG A CA 1
ATOM 2834 C C . ARG A 1 360 ? 5.675 -12.155 8.056 1.00 95.25 360 ARG A C 1
ATOM 2836 O O . ARG A 1 360 ? 4.849 -11.493 8.671 1.00 95.25 360 ARG A O 1
ATOM 2843 N N . GLU A 1 361 ? 6.046 -13.361 8.457 1.00 89.38 361 GLU A N 1
ATOM 2844 C CA . GLU A 1 361 ? 5.605 -13.922 9.745 1.00 89.38 361 GLU A CA 1
ATOM 2845 C C . GLU A 1 361 ? 6.500 -13.446 10.900 1.00 89.38 361 GLU A C 1
ATOM 2847 O O . GLU A 1 361 ? 6.080 -13.434 12.052 1.00 89.38 361 GLU A O 1
ATOM 2852 N N . ASP A 1 362 ? 7.720 -13.015 10.575 1.00 89.56 362 ASP A N 1
ATOM 2853 C CA . ASP A 1 362 ? 8.798 -12.649 11.494 1.00 89.56 362 ASP A CA 1
ATOM 2854 C C . ASP A 1 362 ? 9.115 -11.143 11.486 1.00 89.56 362 ASP A C 1
ATOM 2856 O O . ASP A 1 362 ? 10.201 -10.749 11.906 1.00 89.56 362 ASP A O 1
ATOM 2860 N N . PHE A 1 363 ? 8.223 -10.284 10.969 1.00 90.38 363 PHE A N 1
ATOM 2861 C CA . PHE A 1 363 ? 8.501 -8.846 10.993 1.00 90.38 363 PHE A CA 1
ATOM 2862 C C . PHE A 1 363 ? 8.487 -8.310 12.423 1.00 90.38 363 PHE A C 1
ATOM 2864 O O . PHE A 1 363 ? 7.629 -8.647 13.240 1.00 90.38 363 PHE A O 1
ATOM 2871 N N . GLU A 1 364 ? 9.394 -7.377 12.681 1.00 85.69 364 GLU A N 1
ATOM 2872 C CA . GLU A 1 364 ? 9.383 -6.568 13.888 1.00 85.69 364 GLU A CA 1
ATOM 2873 C C . GLU A 1 364 ? 8.889 -5.166 13.549 1.00 85.69 364 GLU A C 1
ATOM 2875 O O . GLU A 1 364 ? 9.269 -4.569 12.537 1.00 85.69 364 GLU A O 1
ATOM 2880 N N . MET A 1 365 ? 8.017 -4.630 14.400 1.00 82.94 365 MET A N 1
ATOM 2881 C CA . MET A 1 365 ? 7.559 -3.252 14.268 1.00 82.94 365 MET A CA 1
ATOM 2882 C C . MET A 1 365 ? 8.733 -2.308 14.552 1.00 82.94 365 MET A C 1
ATOM 2884 O O . MET A 1 365 ? 9.282 -2.365 15.655 1.00 82.94 365 MET A O 1
ATOM 2888 N N . PRO A 1 366 ? 9.111 -1.421 13.613 1.00 76.81 366 PRO A N 1
ATOM 2889 C CA . PRO A 1 366 ? 10.161 -0.451 13.875 1.00 76.81 366 PRO A CA 1
ATOM 2890 C C . PRO A 1 366 ? 9.762 0.454 15.049 1.00 76.81 366 PRO A C 1
ATOM 2892 O O . PRO A 1 366 ? 8.586 0.778 15.228 1.00 76.81 366 PRO A O 1
ATOM 2895 N N . THR A 1 367 ? 10.731 0.873 15.859 1.00 66.75 367 THR A N 1
ATOM 2896 C CA . THR A 1 367 ? 10.470 1.803 16.962 1.00 66.75 367 THR A CA 1
ATOM 2897 C C . THR A 1 367 ? 10.224 3.212 16.421 1.00 66.75 367 THR A C 1
ATOM 2899 O O . THR A 1 367 ? 10.883 3.656 15.478 1.00 66.75 367 THR A O 1
ATOM 2902 N N . MET A 1 368 ? 9.286 3.946 17.030 1.00 60.78 368 MET A N 1
ATOM 2903 C CA . MET A 1 368 ? 9.018 5.342 16.653 1.00 60.78 368 MET A CA 1
ATOM 2904 C C . MET A 1 368 ? 10.230 6.256 16.903 1.00 60.78 368 MET A C 1
ATOM 2906 O O . MET A 1 368 ? 10.413 7.231 16.179 1.00 60.78 368 MET A O 1
ATOM 2910 N N . ASP A 1 369 ? 11.087 5.895 17.864 1.00 50.62 369 ASP A N 1
ATOM 2911 C CA . ASP A 1 369 ? 12.303 6.633 18.235 1.00 50.62 369 ASP A CA 1
ATOM 2912 C C . ASP A 1 369 ? 13.480 6.404 17.263 1.00 50.62 369 ASP A C 1
ATOM 2914 O O . ASP A 1 369 ? 14.495 7.095 17.330 1.00 50.62 369 ASP A O 1
ATOM 2918 N N . GLY A 1 370 ? 13.360 5.448 16.334 1.00 43.12 370 GLY A N 1
ATOM 2919 C CA . GLY A 1 370 ? 14.418 5.034 15.406 1.00 43.12 370 GLY A CA 1
ATOM 2920 C C . GLY A 1 370 ? 14.640 5.946 14.194 1.00 43.12 370 GLY A C 1
ATOM 2921 O O . GLY A 1 370 ? 15.262 5.508 13.227 1.00 43.12 370 GLY A O 1
ATOM 2922 N N . GLN A 1 371 ? 14.152 7.192 14.207 1.00 46.88 371 GLN A N 1
ATOM 2923 C CA . GLN A 1 371 ? 14.330 8.128 13.085 1.00 46.88 371 GLN A CA 1
ATOM 2924 C C . GLN A 1 371 ? 15.802 8.540 12.833 1.00 46.88 371 GLN A C 1
ATOM 2926 O O . GLN A 1 371 ? 16.067 9.147 11.802 1.00 46.88 371 GLN A O 1
ATOM 2931 N N . ASP A 1 372 ? 16.763 8.157 13.689 1.00 37.41 372 ASP A N 1
ATOM 2932 C CA . ASP A 1 372 ? 18.148 8.671 13.664 1.00 37.41 372 ASP A CA 1
ATOM 2933 C C . ASP A 1 372 ? 19.279 7.603 13.722 1.00 37.41 372 ASP A C 1
ATOM 2935 O O . ASP A 1 372 ? 20.379 7.908 14.174 1.00 37.41 372 ASP A O 1
ATOM 2939 N N . ALA A 1 373 ? 19.090 6.356 13.260 1.00 33.31 373 ALA A N 1
ATOM 2940 C CA . ALA A 1 373 ? 20.168 5.342 13.354 1.00 33.31 373 ALA A CA 1
ATOM 2941 C C . ALA A 1 373 ? 20.991 5.080 12.073 1.00 33.31 373 ALA A C 1
ATOM 2943 O O . ALA A 1 373 ? 22.083 4.530 12.181 1.00 33.31 373 ALA A O 1
ATOM 2944 N N . ASP A 1 374 ? 20.522 5.462 10.878 1.00 34.06 374 ASP A N 1
ATOM 2945 C CA . ASP A 1 374 ? 21.213 5.087 9.621 1.00 34.06 374 ASP A CA 1
ATOM 2946 C C . ASP A 1 374 ? 21.356 6.234 8.601 1.00 34.06 374 ASP A C 1
ATOM 2948 O O . ASP A 1 374 ? 21.686 6.046 7.428 1.00 34.06 374 ASP A O 1
ATOM 2952 N N . ALA A 1 375 ? 21.136 7.472 9.049 1.00 34.44 375 ALA A N 1
ATOM 2953 C CA . ALA A 1 375 ? 21.457 8.671 8.284 1.00 34.44 375 ALA A CA 1
ATOM 2954 C C . ALA A 1 375 ? 22.909 9.101 8.562 1.00 34.44 375 ALA A C 1
ATOM 2956 O O . ALA A 1 375 ? 23.163 10.102 9.221 1.00 34.44 375 ALA A O 1
ATOM 2957 N N . GLY A 1 376 ? 23.871 8.343 8.028 1.00 31.39 376 GLY A N 1
ATOM 2958 C CA . GLY A 1 376 ? 25.238 8.832 7.826 1.00 31.39 376 GLY A CA 1
ATOM 2959 C C . GLY A 1 376 ? 26.241 8.520 8.935 1.00 31.39 376 GLY A C 1
ATOM 2960 O O . GLY A 1 376 ? 26.799 9.428 9.543 1.00 31.39 376 GLY A O 1
ATOM 2961 N N . ALA A 1 377 ? 26.605 7.246 9.086 1.00 24.19 377 ALA A N 1
ATOM 2962 C CA . ALA A 1 377 ? 27.956 6.916 9.528 1.00 24.19 377 ALA A CA 1
ATOM 2963 C C . ALA A 1 377 ? 28.938 7.243 8.385 1.00 24.19 377 ALA A C 1
ATOM 2965 O O . ALA A 1 377 ? 29.315 6.380 7.591 1.00 24.19 377 ALA A O 1
ATOM 2966 N N . ILE A 1 378 ? 29.344 8.512 8.279 1.00 29.39 378 ILE A N 1
ATOM 2967 C CA . ILE A 1 378 ? 30.631 8.835 7.662 1.00 29.39 378 ILE A CA 1
ATOM 2968 C C . ILE A 1 378 ? 31.663 8.234 8.613 1.00 29.39 378 ILE A C 1
ATOM 2970 O O . ILE A 1 378 ? 31.887 8.755 9.702 1.00 29.39 378 ILE A O 1
ATOM 2974 N N . LYS A 1 379 ? 32.239 7.090 8.237 1.00 26.95 379 LYS A N 1
ATOM 2975 C CA . LYS A 1 379 ? 33.472 6.624 8.866 1.00 26.95 379 LYS A CA 1
ATOM 2976 C C . LYS A 1 379 ? 34.515 7.708 8.615 1.00 26.95 379 LYS A C 1
ATOM 2978 O O . LYS A 1 379 ? 34.918 7.902 7.469 1.00 26.95 379 LYS A O 1
ATOM 2983 N N . GLU A 1 380 ? 34.904 8.425 9.663 1.00 28.02 380 GLU A N 1
ATOM 2984 C CA . GLU A 1 380 ? 36.172 9.142 9.665 1.00 28.02 380 GLU A CA 1
ATOM 2985 C C . GLU A 1 380 ? 37.260 8.102 9.379 1.00 28.02 380 GLU A C 1
ATOM 2987 O O . GLU A 1 380 ? 37.406 7.108 10.092 1.00 28.02 380 GLU A O 1
ATOM 2992 N N . VAL A 1 381 ? 37.922 8.274 8.241 1.00 29.67 381 VAL A N 1
ATOM 2993 C CA . VAL A 1 381 ? 39.153 7.567 7.910 1.00 29.67 381 VAL A CA 1
ATOM 2994 C C . VAL A 1 381 ? 40.266 8.396 8.544 1.00 29.67 381 VAL A C 1
ATOM 2996 O O . VAL A 1 381 ? 40.324 9.599 8.285 1.00 29.67 381 VAL A O 1
ATOM 2999 N N . GLU A 1 382 ? 41.070 7.762 9.402 1.00 30.17 382 GLU A N 1
ATOM 3000 C CA . GLU A 1 382 ? 42.329 8.317 9.933 1.00 30.17 382 GLU A CA 1
ATOM 3001 C C . GLU A 1 382 ? 43.274 8.807 8.829 1.00 30.17 382 GLU A C 1
ATOM 3003 O O . GLU A 1 382 ? 43.356 8.141 7.766 1.00 30.17 382 GLU A O 1
#

Nearest PDB structures (foldseek):
  2im9-assembly1_A  TM=7.094E-01  e=1.045E-12  Legionella pneumophila subsp. pneumophila str. Philadelphia 1
  6v3a-assembly1_O  TM=3.947E-01  e=4.439E-01  Acinetobacter baumannii AB0057
  8rdw-assembly1_Oi  TM=3.902E-01  e=9.222E-01  Psychrobacter urativorans
  4v8j-assembly1_BT  TM=3.316E-01  e=1.155E+00  Thermus thermophilus HB8
  4g1b-assembly2_B  TM=2.652E-01  e=6.986E+00  Saccharomyces cerevisiae YJM789